Protein 4EOG (pdb70)

B-factor: mean 44.05, std 14.44, range [14.72, 112.08]

Secondary structure (DSSP, 8-state):
-EEEEEES-GGGPPPEEEEETTEEEEESSSHHHHHHHH--SEEEEEEE------BTTTTBSSS-----SSHHHHHHHHHHHHHHHIIIIIIGGGGGT-HHHHHHHH---SSSEEEEEE---EE-SS-EEE---HHHHHHHHHHHHHS---TTEEEEEEEEE-----HHHHHHHHHHHHHHTTTS-EEEEEEEEPPPP-S--HHHHHS-EEEEEE---EE----------TT-HHHHHHHHHHHHT-HHHHHHSPPPHHHHHHHHHHHHHHHHTTEEEEE-TTS-EEEEE-S---HHHHHHHHHHHHHHHHTTT--S-S-SSEETTT---GGGGGGSHHHHHHHHHHHHHHHHHHHEEEEEETTEEEEEE-HHHHHH-TT---HHHHHHHHT--EEHHHHHHSS-----HHHHHHHTTT--TTTEEEEEETTTTEEEEEESSHHHHHHHHHHHHH------

Radius of gyration: 28.35 Å; Cα contacts (8 Å, |Δi|>4): 837; chains: 1; bounding box: 48×96×51 Å

Solvent-accessible surface area: 22738 Å² total

CATH classification: 3.40.50.10640

Foldseek 3Di:
DEEEEEAEDLVVFDWAWAAEPRDIFIFSDCVLVCCVVPVHQAYEYEYELCAQDADPVVGPDVDHRDADFAVVVSFVRVQVRVVSCVLVGGLVVCCVPPVVSSVVSVVVVPNRYDYGYFHDAADDPFEGGADDCRRLLVLLLVCLPPPDQDAAAEYEYEHANPPDCVVSNVVSVLLQVLLSLLAHKYFYKYWYKDDQDPPDDPVVNRVDYIYTDIDGPTTRFRAQDLQAQPPDLLLLLCSLCSRLPQLQSVLQSVDDLVVLVVVLVVLVVVFSVQWGWHADPVGHIYTHGPDGHDSSNNSSSSSNSSCVNCVVPDDPGNDFWAFLVSSCSLSSCVSVVVRSVLVVVLSVLVVCQAAWDWDDDPPDTDIKGHLLVLLVPPPDPPVLSVCQVVFHKAFLVSSCVVIPHDPDLLVVCSSSSLRDSVFWIWTADPVVGGIIIGGPPSVVSSVSSSVNSVDDDDDD

Structure (mmCIF, N/CA/C/O backbone):
data_4EOG
#
_entry.id   4EOG
#
_cell.length_a   51.820
_cell.length_b   179.530
_cell.length_c   110.590
_cell.angle_alpha   90.00
_cell.angle_beta   90.00
_cell.angle_gamma   90.00
#
_symmetry.space_group_name_H-M   'C 2 2 21'
#
loop_
_entity.id
_entity.type
_entity.pdbx_description
1 polymer 'Putative uncharacterized protein'
2 non-polymer 'ZINC ION'
3 non-polymer 'SULFATE ION'
4 water water
#
loop_
_atom_site.group_PDB
_atom_site.id
_atom_site.type_symbol
_atom_site.label_atom_id
_atom_site.label_alt_id
_atom_site.label_comp_id
_atom_site.label_asym_id
_atom_site.label_entity_id
_atom_site.label_seq_id
_atom_site.pdbx_PDB_ins_code
_atom_site.Cartn_x
_atom_site.Cartn_y
_atom_site.Cartn_z
_atom_site.occupancy
_atom_site.B_iso_or_equiv
_atom_site.auth_seq_id
_atom_site.auth_comp_id
_atom_site.auth_asym_id
_atom_site.auth_atom_id
_atom_site.pdbx_PDB_model_num
ATOM 9 N N . ARG A 1 4 ? -6.446 33.942 -5.902 1.00 46.11 4 ARG A N 1
ATOM 10 C CA . ARG A 1 4 ? -6.615 34.846 -7.030 1.00 44.28 4 ARG A CA 1
ATOM 11 C C . ARG A 1 4 ? -5.499 35.895 -7.084 1.00 43.39 4 ARG A C 1
ATOM 12 O O . ARG A 1 4 ? -5.336 36.685 -6.156 1.00 43.60 4 ARG A O 1
ATOM 20 N N . VAL A 1 5 ? -4.738 35.909 -8.173 1.00 41.10 5 VAL A N 1
ATOM 21 C CA . VAL A 1 5 ? -3.655 36.870 -8.323 1.00 37.71 5 VAL A CA 1
ATOM 22 C C . VAL A 1 5 ? -3.824 37.676 -9.602 1.00 37.59 5 VAL A C 1
ATOM 23 O O . VAL A 1 5 ? -4.394 37.200 -10.588 1.00 37.91 5 VAL A O 1
ATOM 27 N N . LEU A 1 6 ? -3.330 38.907 -9.569 1.00 36.23 6 LEU A N 1
ATOM 28 C CA . LEU A 1 6 ? -3.417 39.809 -10.703 1.00 33.05 6 LEU A CA 1
ATOM 29 C C . LEU A 1 6 ? -2.043 40.291 -11.149 1.00 32.03 6 LEU A C 1
ATOM 30 O O . LEU A 1 6 ? -1.204 40.669 -10.334 1.00 30.97 6 LEU A O 1
ATOM 35 N N . VAL A 1 7 ? -1.821 40.255 -12.454 1.00 31.22 7 VAL A N 1
ATOM 36 C CA . VAL A 1 7 ? -0.581 40.723 -13.043 1.00 29.68 7 VAL A CA 1
ATOM 37 C C . VAL A 1 7 ? -1.054 41.828 -13.971 1.00 30.33 7 VAL A C 1
ATOM 38 O O . VAL A 1 7 ? -2.026 41.642 -14.708 1.00 31.77 7 VAL A O 1
ATOM 42 N N . THR A 1 8 ? -0.393 42.979 -13.923 1.00 29.88 8 THR A N 1
ATOM 43 C CA . THR A 1 8 ? -0.789 44.109 -14.752 1.00 27.83 8 THR A CA 1
ATOM 44 C C . THR A 1 8 ? 0.401 44.919 -15.285 1.00 27.92 8 THR A C 1
ATOM 45 O O . THR A 1 8 ? 1.258 45.356 -14.515 1.00 29.81 8 THR A O 1
ATOM 49 N N . THR A 1 9 ? 0.450 45.100 -16.607 1.00 27.53 9 THR A N 1
ATOM 50 C CA . THR A 1 9 ? 1.525 45.844 -17.261 1.00 26.89 9 THR A CA 1
ATOM 51 C C . THR A 1 9 ? 1.173 47.317 -17.314 1.00 27.17 9 THR A C 1
ATOM 52 O O . THR A 1 9 ? 0.053 47.686 -17.670 1.00 26.25 9 THR A O 1
ATOM 56 N N . TRP A 1 10 ? 2.148 48.158 -16.984 1.00 29.52 10 TRP A N 1
ATOM 57 C CA . TRP A 1 10 ? 1.958 49.603 -16.970 1.00 29.72 10 TRP A CA 1
ATOM 58 C C . TRP A 1 10 ? 2.970 50.297 -17.852 1.00 30.27 10 TRP A C 1
ATOM 59 O O . TRP A 1 10 ? 4.118 49.866 -17.944 1.00 30.49 10 TRP A O 1
ATOM 70 N N . GLY A 1 11 ? 2.535 51.377 -18.491 1.00 30.59 11 GLY A N 1
ATOM 71 C CA . GLY A 1 11 ? 3.415 52.158 -19.338 1.00 31.32 11 GLY A CA 1
ATOM 72 C C . GLY A 1 11 ? 3.853 53.378 -18.538 1.00 32.26 11 GLY A C 1
ATOM 73 O O . GLY A 1 11 ? 4.686 53.263 -17.644 1.00 31.73 11 GLY A O 1
ATOM 74 N N . ASN A 1 12 ? 3.282 54.540 -18.853 1.00 33.42 12 ASN A N 1
ATOM 75 C CA . ASN A 1 12 ? 3.579 55.786 -18.154 1.00 34.01 12 ASN A CA 1
ATOM 76 C C . ASN A 1 12 ? 2.293 56.286 -17.483 1.00 34.63 12 ASN A C 1
ATOM 77 O O . ASN A 1 12 ? 1.437 56.898 -18.132 1.00 34.39 12 ASN A O 1
ATOM 82 N N . PRO A 1 13 ? 2.143 56.036 -16.172 1.00 35.01 13 PRO A N 1
ATOM 83 C CA . PRO A 1 13 ? 0.978 56.428 -15.361 1.00 34.65 13 PRO A CA 1
ATOM 84 C C . PRO A 1 13 ? 0.719 57.925 -15.273 1.00 35.72 13 PRO A C 1
ATOM 85 O O . PRO A 1 13 ? -0.406 58.362 -15.016 1.00 37.63 13 PRO A O 1
ATOM 89 N N . PHE A 1 14 ? 1.768 58.709 -15.477 1.00 35.36 14 PHE A N 1
ATOM 90 C CA . PHE A 1 14 ? 1.658 60.150 -15.382 1.00 35.43 14 PHE A CA 1
ATOM 91 C C . PHE A 1 14 ? 1.144 60.812 -16.637 1.00 35.85 14 PHE A C 1
ATOM 92 O O . PHE A 1 14 ? 1.232 62.022 -16.784 1.00 36.36 14 PHE A O 1
ATOM 100 N N . GLN A 1 15 ? 0.597 60.003 -17.534 1.00 36.67 15 GLN A N 1
ATOM 101 C CA . GLN A 1 15 ? 0.038 60.500 -18.780 1.00 38.18 15 GLN A CA 1
ATOM 102 C C . GLN A 1 15 ? -1.451 60.185 -18.833 1.00 38.85 15 GLN A C 1
ATOM 103 O O . GLN A 1 15 ? -2.152 60.655 -19.727 1.00 41.14 15 GLN A O 1
ATOM 109 N N . TRP A 1 16 ? -1.931 59.394 -17.871 1.00 38.89 16 TRP A N 1
ATOM 110 C CA . TRP A 1 16 ? -3.343 59.001 -17.823 1.00 39.80 16 TRP A CA 1
ATOM 111 C C . TRP A 1 16 ? -4.199 59.977 -17.013 1.00 40.12 16 TRP A C 1
ATOM 112 O O . TRP A 1 16 ? -3.804 60.414 -15.928 1.00 40.43 16 TRP A O 1
ATOM 123 N N . GLU A 1 17 ? -5.374 60.309 -17.547 1.00 40.76 17 GLU A N 1
ATOM 124 C CA . GLU A 1 17 ? -6.309 61.223 -16.885 1.00 40.81 17 GLU A CA 1
ATOM 125 C C . GLU A 1 17 ? -7.449 60.422 -16.264 1.00 40.25 17 GLU A C 1
ATOM 126 O O . GLU A 1 17 ? -7.743 59.306 -16.700 1.00 41.37 17 GLU A O 1
ATOM 132 N N . PRO A 1 18 ? -8.110 60.979 -15.240 1.00 38.62 18 PRO A N 1
ATOM 133 C CA . PRO A 1 18 ? -9.221 60.272 -14.590 1.00 37.02 18 PRO A CA 1
ATOM 134 C C . PRO A 1 18 ? -10.356 59.927 -15.554 1.00 35.51 18 PRO A C 1
ATOM 135 O O . PRO A 1 18 ? -10.732 60.734 -16.406 1.00 36.45 18 PRO A O 1
ATOM 139 N N . ILE A 1 19 ? -10.898 58.722 -15.412 1.00 33.63 19 ILE A N 1
ATOM 140 C CA . ILE A 1 19 ? -11.983 58.254 -16.265 1.00 32.39 19 ILE A CA 1
ATOM 141 C C . ILE A 1 19 ? -12.720 57.174 -15.475 1.00 32.03 19 ILE A C 1
ATOM 142 O O . ILE A 1 19 ? -12.137 56.581 -14.578 1.00 31.59 19 ILE A O 1
ATOM 147 N N . THR A 1 20 ? -13.990 56.921 -15.796 1.00 32.77 20 THR A N 1
ATOM 148 C CA . THR A 1 20 ? -14.778 55.903 -15.085 1.00 33.57 20 THR A CA 1
ATOM 149 C C . THR A 1 20 ? -14.670 54.522 -15.735 1.00 32.72 20 THR A C 1
ATOM 150 O O . THR A 1 20 ? -14.866 54.384 -16.942 1.00 32.61 20 THR A O 1
ATOM 154 N N . TYR A 1 21 ? -14.372 53.505 -14.931 1.00 32.22 21 TYR A N 1
ATOM 155 C CA . TYR A 1 21 ? -14.235 52.139 -15.439 1.00 32.75 21 TYR A CA 1
ATOM 156 C C . TYR A 1 21 ? -15.366 51.273 -14.933 1.00 33.33 21 TYR A C 1
ATOM 157 O O . TYR A 1 21 ? -15.698 51.310 -13.753 1.00 35.25 21 TYR A O 1
ATOM 166 N N . GLU A 1 22 ? -15.942 50.489 -15.835 1.00 34.33 22 GLU A N 1
ATOM 167 C CA . GLU A 1 22 ? -17.032 49.587 -15.501 1.00 35.23 22 GLU A CA 1
ATOM 168 C C . GLU A 1 22 ? -16.480 48.179 -15.644 1.00 35.83 22 GLU A C 1
ATOM 169 O O . GLU A 1 22 ? -15.602 47.945 -16.465 1.00 35.53 22 GLU A O 1
ATOM 175 N N . TYR A 1 23 ? -16.989 47.250 -14.842 1.00 37.55 23 TYR A N 1
ATOM 176 C CA . TYR A 1 23 ? -16.541 45.861 -14.887 1.00 37.85 23 TYR A CA 1
ATOM 177 C C . TYR A 1 23 ? -17.423 45.014 -13.969 1.00 39.07 23 TYR A C 1
ATOM 178 O O . TYR A 1 23 ? -17.552 45.298 -12.776 1.00 37.43 23 TYR A O 1
ATOM 187 N N . ARG A 1 24 ? -18.035 43.984 -14.553 1.00 41.24 24 ARG A N 1
ATOM 188 C CA . ARG A 1 24 ? -18.935 43.088 -13.845 1.00 44.07 24 ARG A CA 1
ATOM 189 C C . ARG A 1 24 ? -19.943 43.875 -12.996 1.00 45.37 24 ARG A C 1
ATOM 190 O O . ARG A 1 24 ? -20.088 43.637 -11.796 1.00 45.62 24 ARG A O 1
ATOM 198 N N . GLY A 1 25 ? -20.626 44.828 -13.623 1.00 46.94 25 GLY A N 1
ATOM 199 C CA . GLY A 1 25 ? -21.616 45.626 -12.916 1.00 48.03 25 GLY A CA 1
ATOM 200 C C . GLY A 1 25 ? -21.097 46.744 -12.023 1.00 48.65 25 GLY A C 1
ATOM 201 O O . GLY A 1 25 ? -21.845 47.653 -11.659 1.00 49.55 25 GLY A O 1
ATOM 202 N N . ILE A 1 26 ? -19.819 46.678 -11.669 1.00 48.08 26 ILE A N 1
ATOM 203 C CA . ILE A 1 26 ? -19.187 47.679 -10.813 1.00 47.26 26 ILE A CA 1
ATOM 204 C C . ILE A 1 26 ? -18.536 48.821 -11.621 1.00 46.75 26 ILE A C 1
ATOM 205 O O . ILE A 1 26 ? -17.968 48.593 -12.695 1.00 45.51 26 ILE A O 1
ATOM 210 N N . LYS A 1 27 ? -18.627 50.045 -11.095 1.00 46.16 27 LYS A N 1
ATOM 211 C CA . LYS A 1 27 ? -18.050 51.222 -11.746 1.00 44.36 27 LYS A CA 1
ATOM 212 C C . LYS A 1 27 ? -17.224 52.080 -10.792 1.00 43.05 27 LYS A C 1
ATOM 213 O O . LYS A 1 27 ? -17.759 52.674 -9.860 1.00 43.53 27 LYS A O 1
ATOM 219 N N . VAL A 1 28 ? -15.920 52.147 -11.044 1.00 41.62 28 VAL A N 1
ATOM 220 C CA . VAL A 1 28 ? -14.994 52.923 -10.222 1.00 40.18 28 VAL A CA 1
ATOM 221 C C . VAL A 1 28 ? -14.181 53.867 -11.103 1.00 39.80 28 VAL A C 1
ATOM 222 O O . VAL A 1 28 ? -13.638 53.449 -12.125 1.00 39.26 28 VAL A O 1
ATOM 226 N N . LYS A 1 29 ? -14.103 55.136 -10.703 1.00 39.76 29 LYS A N 1
ATOM 227 C CA . LYS A 1 29 ? -13.358 56.144 -11.453 1.00 37.84 29 LYS A CA 1
ATOM 228 C C . LYS A 1 29 ? -11.935 56.298 -10.928 1.00 37.97 29 LYS A C 1
ATOM 229 O O . LYS A 1 29 ? -11.702 56.325 -9.711 1.00 38.64 29 LYS A O 1
ATOM 235 N N . SER A 1 30 ? -10.985 56.411 -11.852 1.00 35.98 30 SER A N 1
ATOM 236 C CA . SER A 1 30 ? -9.578 56.552 -11.503 1.00 35.07 30 SER A CA 1
ATOM 237 C C . SER A 1 30 ? -8.791 56.804 -12.779 1.00 34.87 30 SER A C 1
ATOM 238 O O . SER A 1 30 ? -9.363 56.886 -13.864 1.00 35.26 30 SER A O 1
ATOM 241 N N . ARG A 1 31 ? -7.478 56.937 -12.641 1.00 33.47 31 ARG A N 1
ATOM 242 C CA . ARG A 1 31 ? -6.597 57.155 -13.783 1.00 31.89 31 ARG A CA 1
ATOM 243 C C . ARG A 1 31 ? -6.085 55.776 -14.192 1.00 31.46 31 ARG A C 1
ATOM 244 O O . ARG A 1 31 ? -5.687 55.550 -15.337 1.00 29.63 31 ARG A O 1
ATOM 252 N N . ASN A 1 32 ? -6.109 54.874 -13.216 1.00 31.20 32 ASN A N 1
ATOM 253 C CA . ASN A 1 32 ? -5.611 53.509 -13.332 1.00 32.84 32 ASN A CA 1
ATOM 254 C C . ASN A 1 32 ? -6.752 52.488 -13.291 1.00 33.07 32 ASN A C 1
ATOM 255 O O . ASN A 1 32 ? -7.832 52.788 -12.791 1.00 34.87 32 ASN A O 1
ATOM 260 N N . THR A 1 33 ? -6.518 51.286 -13.811 1.00 30.84 33 THR A N 1
ATOM 261 C CA . THR A 1 33 ? -7.544 50.249 -13.771 1.00 29.64 33 THR A CA 1
ATOM 262 C C . THR A 1 33 ? -7.459 49.499 -12.434 1.00 29.47 33 THR A C 1
ATOM 263 O O . THR A 1 33 ? -8.414 48.874 -11.988 1.00 27.86 33 THR A O 1
ATOM 267 N N . LEU A 1 34 ? -6.298 49.563 -11.800 1.00 29.86 34 LEU A N 1
ATOM 268 C CA . LEU A 1 34 ? -6.080 48.872 -10.533 1.00 31.25 34 LEU A CA 1
ATOM 269 C C . LEU A 1 34 ? -7.253 48.970 -9.551 1.00 30.70 34 LEU A C 1
ATOM 270 O O . LEU A 1 34 ? -7.691 47.969 -9.016 1.00 32.23 34 LEU A O 1
ATOM 275 N N . PRO A 1 35 ? -7.796 50.168 -9.318 1.00 31.50 35 PRO A N 1
ATOM 276 C CA . PRO A 1 35 ? -8.914 50.196 -8.366 1.00 32.34 35 PRO A CA 1
ATOM 277 C C . PRO A 1 35 ? -10.081 49.290 -8.754 1.00 31.31 35 PRO A C 1
ATOM 278 O O . PRO A 1 35 ? -10.496 48.448 -7.968 1.00 33.02 35 PRO A O 1
ATOM 282 N N . ILE A 1 36 ? -10.604 49.453 -9.966 1.00 30.82 36 ILE A N 1
ATOM 283 C CA . ILE A 1 36 ? -11.729 48.639 -10.411 1.00 28.96 36 ILE A CA 1
ATOM 284 C C . ILE A 1 36 ? -11.410 47.145 -10.341 1.00 30.26 36 ILE A C 1
ATOM 285 O O . ILE A 1 36 ? -12.274 46.337 -9.978 1.00 29.92 36 ILE A O 1
ATOM 290 N N . LEU A 1 37 ? -10.171 46.780 -10.670 1.00 29.61 37 LEU A N 1
ATOM 291 C CA . LEU A 1 37 ? -9.754 45.383 -10.642 1.00 28.86 37 LEU A CA 1
ATOM 292 C C . LEU A 1 37 ? -9.627 44.832 -9.219 1.00 30.83 37 LEU A C 1
ATOM 293 O O . LEU A 1 37 ? -9.942 43.663 -8.967 1.00 30.37 37 LEU A O 1
ATOM 298 N N . VAL A 1 38 ? -9.149 45.663 -8.294 1.00 31.39 38 VAL A N 1
ATOM 299 C CA . VAL A 1 38 ? -9.010 45.241 -6.903 1.00 31.20 38 VAL A CA 1
ATOM 300 C C . VAL A 1 38 ? -10.398 45.151 -6.277 1.00 31.72 38 VAL A C 1
ATOM 301 O O . VAL A 1 38 ? -10.689 44.227 -5.522 1.00 32.39 38 VAL A O 1
ATOM 305 N N . LYS A 1 39 ? -11.260 46.103 -6.606 1.00 31.06 39 LYS A N 1
ATOM 306 C CA . LYS A 1 39 ? -12.596 46.099 -6.049 1.00 32.82 39 LYS A CA 1
ATOM 307 C C . LYS A 1 39 ? -13.476 44.970 -6.552 1.00 32.11 39 LYS A C 1
ATOM 308 O O . LYS A 1 39 ? -14.264 44.409 -5.793 1.00 33.50 39 LYS A O 1
ATOM 314 N N . THR A 1 40 ? -13.357 44.637 -7.832 1.00 31.97 40 THR A N 1
ATOM 315 C CA . THR A 1 40 ? -14.180 43.579 -8.415 1.00 30.61 40 THR A CA 1
ATOM 316 C C . THR A 1 40 ? -13.653 42.192 -8.130 1.00 30.07 40 THR A C 1
ATOM 317 O O . THR A 1 40 ? -14.418 41.287 -7.824 1.00 29.80 40 THR A O 1
ATOM 321 N N . LEU A 1 41 ? -12.337 42.045 -8.233 1.00 31.00 41 LEU A N 1
ATOM 322 C CA . LEU A 1 41 ? -11.656 40.766 -8.062 1.00 32.44 41 LEU A CA 1
ATOM 323 C C . LEU A 1 41 ? -11.137 40.415 -6.676 1.00 33.19 41 LEU A C 1
ATOM 324 O O . LEU A 1 41 ? -11.036 39.239 -6.330 1.00 31.63 41 LEU A O 1
ATOM 329 N N . GLU A 1 42 ? -10.790 41.421 -5.886 1.00 34.80 42 GLU A N 1
ATOM 330 C CA . GLU A 1 42 ? -10.246 41.172 -4.557 1.00 37.65 42 GLU A CA 1
ATOM 331 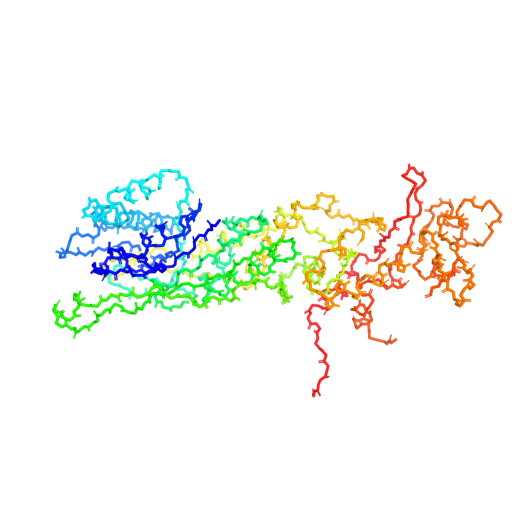C C . GLU A 1 42 ? -9.074 40.172 -4.577 1.00 38.24 42 GLU A C 1
ATOM 332 O O . GLU A 1 42 ? -9.087 39.173 -3.856 1.00 38.04 42 GLU A O 1
ATOM 338 N N . PRO A 1 43 ? -8.032 40.449 -5.387 1.00 40.06 43 PRO A N 1
ATOM 339 C CA . PRO A 1 43 ? -6.851 39.585 -5.506 1.00 41.69 43 PRO A CA 1
ATOM 340 C C . PRO A 1 43 ? -6.098 39.467 -4.180 1.00 42.26 43 PRO A C 1
ATOM 341 O O . PRO A 1 43 ? -6.104 40.385 -3.370 1.00 41.44 43 PRO A O 1
ATOM 345 N N . GLU A 1 44 ? -5.440 38.336 -3.979 1.00 43.79 44 GLU A N 1
ATOM 346 C CA . GLU A 1 44 ? -4.664 38.115 -2.776 1.00 46.10 44 GLU A CA 1
ATOM 347 C C . GLU A 1 44 ? -3.253 38.634 -3.006 1.00 46.14 44 GLU A C 1
ATOM 348 O O . GLU A 1 44 ? -2.481 38.809 -2.065 1.00 46.46 44 GLU A O 1
ATOM 354 N N . ARG A 1 45 ? -2.926 38.881 -4.270 1.00 45.86 45 ARG A N 1
ATOM 355 C CA . ARG A 1 45 ? -1.611 39.393 -4.659 1.00 45.37 45 ARG A CA 1
ATOM 356 C C . ARG A 1 45 ? -1.713 40.207 -5.950 1.00 44.04 45 ARG A C 1
ATOM 357 O O . ARG A 1 45 ? -2.669 40.070 -6.717 1.00 43.88 45 ARG A O 1
ATOM 365 N N . ILE A 1 46 ? -0.718 41.053 -6.186 1.00 41.82 46 ILE A N 1
ATOM 366 C CA . ILE A 1 46 ? -0.683 41.880 -7.384 1.00 38.82 46 ILE A CA 1
ATOM 367 C C . ILE A 1 46 ? 0.754 42.186 -7.793 1.00 37.67 46 ILE A C 1
ATOM 368 O O . ILE A 1 46 ? 1.529 42.729 -7.001 1.00 36.60 46 ILE A O 1
ATOM 373 N N . LEU A 1 47 ? 1.109 41.806 -9.022 1.00 35.42 47 LEU A N 1
ATOM 374 C CA . LEU A 1 47 ? 2.440 42.075 -9.554 1.00 32.94 47 LEU A CA 1
ATOM 375 C C . LEU A 1 47 ? 2.241 43.175 -10.581 1.00 32.07 47 LEU A C 1
ATOM 376 O O . LEU A 1 47 ? 1.373 43.064 -11.440 1.00 31.25 47 LEU A O 1
ATOM 381 N N . ILE A 1 48 ? 3.025 44.241 -10.477 1.00 31.55 48 ILE A N 1
ATOM 382 C CA . ILE A 1 48 ? 2.936 45.352 -11.412 1.00 30.95 48 ILE A CA 1
ATOM 383 C C . ILE A 1 48 ? 4.227 45.355 -12.229 1.00 32.29 48 ILE A C 1
ATOM 384 O O . ILE A 1 48 ? 5.320 45.474 -11.672 1.00 31.81 48 ILE A O 1
ATOM 389 N N . LEU A 1 49 ? 4.099 45.217 -13.546 1.00 32.89 49 LEU A N 1
ATOM 390 C CA . LEU A 1 49 ? 5.260 45.196 -14.429 1.00 31.79 49 LEU A CA 1
ATOM 391 C C . LEU A 1 49 ? 5.410 46.516 -15.155 1.00 30.21 49 LEU A C 1
ATOM 392 O O . LEU A 1 49 ? 4.505 46.947 -15.855 1.00 31.76 49 LEU A O 1
ATOM 397 N N . VAL A 1 50 ? 6.569 47.137 -14.996 1.00 28.28 50 VAL A N 1
ATOM 398 C CA . VAL A 1 50 ? 6.867 48.420 -15.613 1.00 27.73 50 VAL A CA 1
ATOM 399 C C . VAL A 1 50 ? 8.215 48.277 -16.319 1.00 28.35 50 VAL A C 1
ATOM 400 O O . VAL A 1 50 ? 8.876 47.244 -16.167 1.00 27.93 50 VAL A O 1
ATOM 404 N N . ALA A 1 51 ? 8.625 49.289 -17.084 1.00 26.64 51 ALA A N 1
ATOM 405 C CA . ALA A 1 51 ? 9.910 49.231 -17.789 1.00 28.08 51 ALA A CA 1
ATOM 406 C C . ALA A 1 51 ? 10.840 50.319 -17.276 1.00 28.10 51 ALA A C 1
ATOM 407 O O . ALA A 1 51 ? 10.383 51.361 -16.817 1.00 27.98 51 ALA A O 1
ATOM 409 N N . ASP A 1 52 ? 12.143 50.082 -17.354 1.00 29.46 52 ASP A N 1
ATOM 410 C CA . ASP A 1 52 ? 13.105 51.076 -16.896 1.00 28.28 52 ASP A CA 1
ATOM 411 C C . ASP A 1 52 ? 12.995 52.374 -17.683 1.00 29.54 52 ASP A C 1
ATOM 412 O O . ASP A 1 52 ? 13.654 53.354 -17.341 1.00 33.01 52 ASP A O 1
ATOM 417 N N . THR A 1 53 ? 12.167 52.387 -18.732 1.00 29.18 53 THR A N 1
ATOM 418 C CA . THR A 1 53 ? 11.964 53.597 -19.529 1.00 29.32 53 THR A CA 1
ATOM 419 C C . THR A 1 53 ? 11.142 54.621 -18.735 1.00 30.14 53 THR A C 1
ATOM 420 O O . THR A 1 53 ? 10.836 55.716 -19.206 1.00 27.05 53 THR A O 1
ATOM 432 N N . ALA A 1 55 ? 12.184 55.384 -15.625 1.00 34.25 55 ALA A N 1
ATOM 433 C CA . ALA A 1 55 ? 13.205 56.014 -14.811 1.00 33.74 55 ALA A CA 1
ATOM 434 C C . ALA A 1 55 ? 13.364 57.507 -15.120 1.00 34.21 55 ALA A C 1
ATOM 435 O O . ALA A 1 55 ? 13.336 57.924 -16.282 1.00 35.32 55 ALA A O 1
ATOM 437 N N . ASN A 1 56 ? 13.527 58.301 -14.068 1.00 33.90 56 ASN A N 1
ATOM 438 C CA . ASN A 1 56 ? 13.742 59.733 -14.199 1.00 33.53 56 ASN A CA 1
ATOM 439 C C . ASN A 1 56 ? 12.574 60.553 -14.751 1.00 35.08 56 ASN A C 1
ATOM 440 O O . ASN A 1 56 ? 12.731 61.744 -15.000 1.00 35.04 56 ASN A O 1
ATOM 445 N N . TYR A 1 57 ? 11.402 59.945 -14.926 1.00 36.92 57 TYR A N 1
ATOM 446 C CA . TYR A 1 57 ? 10.261 60.687 -15.472 1.00 37.29 57 TYR A CA 1
ATOM 447 C C . TYR A 1 57 ? 9.814 61.854 -14.606 1.00 38.76 57 TYR A C 1
ATOM 448 O O . TYR A 1 57 ? 9.739 61.732 -13.381 1.00 38.96 57 TYR A O 1
ATOM 457 N N . TYR A 1 58 ? 9.498 62.976 -15.257 1.00 41.02 58 TYR A N 1
ATOM 458 C CA . TYR A 1 58 ? 9.050 64.179 -14.563 1.00 43.65 58 TYR A CA 1
ATOM 459 C C . TYR A 1 58 ? 8.324 65.186 -15.460 1.00 45.65 58 TYR A C 1
ATOM 460 O O . TYR A 1 58 ? 8.865 65.659 -16.460 1.00 46.17 58 TYR A O 1
ATOM 469 N N . ASP A 1 59 ? 7.098 65.517 -15.068 1.00 48.38 59 ASP A N 1
ATOM 470 C CA . ASP A 1 59 ? 6.254 66.465 -15.788 1.00 51.25 59 ASP A CA 1
ATOM 471 C C . ASP A 1 59 ? 6.386 67.826 -15.111 1.00 52.49 59 ASP A C 1
ATOM 472 O O . ASP A 1 59 ? 5.943 68.012 -13.979 1.00 52.33 59 ASP A O 1
ATOM 477 N N . SER A 1 60 ? 6.996 68.773 -15.811 1.00 54.65 60 SER A N 1
ATOM 478 C CA . SER A 1 60 ? 7.222 70.115 -15.280 1.00 56.78 60 SER A CA 1
ATOM 479 C C . SER A 1 60 ? 5.953 70.948 -15.066 1.00 57.60 60 SER A C 1
ATOM 480 O O . SER A 1 60 ? 5.890 71.757 -14.139 1.00 58.49 60 SER A O 1
ATOM 483 N N . GLY A 1 61 ? 4.954 70.759 -15.924 1.00 57.62 61 GLY A N 1
ATOM 484 C CA . GLY A 1 61 ? 3.714 71.511 -15.803 1.00 56.48 61 GLY A CA 1
ATOM 485 C C . GLY A 1 61 ? 2.778 71.033 -14.703 1.00 55.68 61 GLY A C 1
ATOM 486 O O . GLY A 1 61 ? 2.034 71.829 -14.122 1.00 55.99 61 GLY A O 1
ATOM 487 N N . LYS A 1 62 ? 2.809 69.734 -14.418 1.00 53.48 62 LYS A N 1
ATOM 488 C CA . LYS A 1 62 ? 1.959 69.149 -13.391 1.00 51.42 62 LYS A CA 1
ATOM 489 C C . LYS A 1 62 ? 2.769 68.891 -12.133 1.00 50.45 62 LYS A C 1
ATOM 490 O O . LYS A 1 62 ? 2.233 68.452 -11.115 1.00 48.78 62 LYS A O 1
ATOM 496 N N . ASN A 1 63 ? 4.063 69.190 -12.213 1.00 50.13 63 ASN A N 1
ATOM 497 C CA . ASN A 1 63 ? 4.995 68.973 -11.109 1.00 50.44 63 ASN A CA 1
ATOM 498 C C . ASN A 1 63 ? 4.750 67.615 -10.470 1.00 50.19 63 ASN A C 1
ATOM 499 O O . ASN A 1 63 ? 4.449 67.503 -9.277 1.00 49.80 63 ASN A O 1
ATOM 504 N N . LYS A 1 64 ? 4.870 66.579 -11.292 1.00 50.10 64 LYS A N 1
ATOM 505 C CA . LYS A 1 64 ? 4.692 65.209 -10.841 1.00 49.46 64 LYS A CA 1
ATOM 506 C C . LYS A 1 64 ? 5.470 64.258 -11.745 1.00 48.96 64 LYS A C 1
ATOM 507 O O . LYS A 1 64 ? 5.584 64.484 -12.946 1.00 48.64 64 LYS A O 1
ATOM 513 N N . PRO A 1 65 ? 6.062 63.209 -11.159 1.00 48.93 65 PRO A N 1
ATOM 514 C CA . PRO A 1 65 ? 5.966 62.975 -9.717 1.00 48.94 65 PRO A CA 1
ATOM 515 C C . PRO A 1 65 ? 6.847 63.971 -8.962 1.00 49.20 65 PRO A C 1
ATOM 516 O O . PRO A 1 65 ? 7.698 64.636 -9.563 1.00 46.97 65 PRO A O 1
ATOM 520 N N . GLU A 1 66 ? 6.630 64.076 -7.652 1.00 50.03 66 GLU A N 1
ATOM 521 C CA . GLU A 1 66 ? 7.404 64.989 -6.815 1.00 49.45 66 GLU A CA 1
ATOM 522 C C . GLU A 1 66 ? 8.683 64.307 -6.345 1.00 48.11 66 GLU A C 1
ATOM 523 O O . GLU A 1 66 ? 8.855 64.005 -5.169 1.00 47.60 66 GLU A O 1
ATOM 529 N N . ILE A 1 67 ? 9.564 64.055 -7.305 1.00 46.67 67 ILE A N 1
ATOM 530 C CA . ILE A 1 67 ? 10.851 63.429 -7.076 1.00 45.22 67 ILE A CA 1
ATOM 531 C C . ILE A 1 67 ? 11.756 64.134 -8.080 1.00 45.43 67 ILE A C 1
ATOM 532 O O . ILE A 1 67 ? 11.348 64.373 -9.209 1.00 44.66 67 ILE A O 1
ATOM 537 N N . GLU A 1 68 ? 12.966 64.496 -7.666 1.00 46.24 68 GLU A N 1
ATOM 538 C CA . GLU A 1 68 ? 13.899 65.185 -8.553 1.00 46.07 68 GLU A CA 1
ATOM 539 C C . GLU A 1 68 ? 14.448 64.294 -9.651 1.00 44.94 68 GLU A C 1
ATOM 540 O O . GLU A 1 68 ? 14.468 63.069 -9.521 1.00 44.42 68 GLU A O 1
ATOM 546 N N . GLU A 1 69 ? 14.892 64.924 -10.734 1.00 43.95 69 GLU A N 1
ATOM 547 C CA . GLU A 1 69 ? 15.515 64.201 -11.827 1.00 42.59 69 GLU A CA 1
ATOM 548 C C . GLU A 1 69 ? 16.892 63.956 -11.220 1.00 42.70 69 GLU A C 1
ATOM 549 O O . GLU A 1 69 ? 17.370 64.776 -10.437 1.00 42.48 69 GLU A O 1
ATOM 555 N N . LYS A 1 70 ? 17.527 62.838 -11.546 1.00 42.55 70 LYS A N 1
ATOM 556 C CA . LYS A 1 70 ? 18.825 62.533 -10.956 1.00 43.26 70 LYS A CA 1
ATOM 557 C C . LYS A 1 70 ? 19.874 62.188 -11.997 1.00 42.11 70 LYS A C 1
ATOM 558 O O . LYS A 1 70 ? 19.634 62.280 -13.200 1.00 40.67 70 LYS A O 1
ATOM 564 N N . SER A 1 71 ? 21.046 61.800 -11.507 1.00 42.05 71 SER A N 1
ATOM 565 C CA . SER A 1 71 ? 22.141 61.367 -12.358 1.00 43.41 71 SER A CA 1
ATOM 566 C C . SER A 1 71 ? 22.402 59.942 -11.871 1.00 43.42 71 SER A C 1
ATOM 567 O O . SER A 1 71 ? 22.568 59.710 -10.673 1.00 43.87 71 SER A O 1
ATOM 570 N N . PHE A 1 72 ? 22.412 58.989 -12.793 1.00 43.18 72 PHE A N 1
ATOM 571 C CA . PHE A 1 72 ? 22.625 57.601 -12.427 1.00 43.50 72 PHE A CA 1
ATOM 572 C C . PHE A 1 72 ? 24.021 57.093 -12.814 1.00 45.26 72 PHE A C 1
ATOM 573 O O . PHE A 1 72 ? 24.631 57.601 -13.751 1.00 45.79 72 PHE A O 1
ATOM 581 N N . SER A 1 73 ? 24.525 56.094 -12.092 1.00 46.86 73 SER A N 1
ATOM 582 C CA . SER A 1 73 ? 25.841 55.531 -12.395 1.00 47.98 73 SER A CA 1
ATOM 583 C C . SER A 1 73 ? 25.783 54.013 -12.524 1.00 48.65 73 SER A C 1
ATOM 584 O O . SER A 1 73 ? 26.703 53.394 -13.061 1.00 49.32 73 SER A O 1
ATOM 587 N N . SER A 1 74 ? 24.706 53.415 -12.016 1.00 49.42 74 SER A N 1
ATOM 588 C CA . SER A 1 74 ? 24.520 51.962 -12.083 1.00 48.37 74 SER A CA 1
ATOM 589 C C . SER A 1 74 ? 23.068 51.647 -12.416 1.00 48.57 74 SER A C 1
ATOM 590 O O . SER A 1 74 ? 22.160 52.374 -12.016 1.00 49.29 74 SER A O 1
ATOM 593 N N . TYR A 1 75 ? 22.850 50.562 -13.149 1.00 48.61 75 TYR A N 1
ATOM 594 C CA . TYR A 1 75 ? 21.496 50.165 -13.505 1.00 47.69 75 TYR A CA 1
ATOM 595 C C . TYR A 1 75 ? 20.721 49.892 -12.221 1.00 47.22 75 TYR A C 1
ATOM 596 O O . TYR A 1 75 ? 19.492 49.922 -12.205 1.00 47.89 75 TYR A O 1
ATOM 605 N N . SER A 1 76 ? 21.451 49.627 -11.144 1.00 47.47 76 SER A N 1
ATOM 606 C CA . SER A 1 76 ? 20.842 49.353 -9.848 1.00 47.53 76 SER A CA 1
ATOM 607 C C . SER A 1 76 ? 20.012 50.534 -9.320 1.00 46.81 76 SER A C 1
ATOM 608 O O . SER A 1 76 ? 18.947 50.340 -8.728 1.00 47.12 76 SER A O 1
ATOM 611 N N . GLU A 1 77 ? 20.505 51.749 -9.537 1.00 44.74 77 GLU A N 1
ATOM 612 C CA . GLU A 1 77 ? 19.817 52.959 -9.099 1.00 44.26 77 GLU A CA 1
ATOM 613 C C . GLU A 1 77 ? 18.616 53.193 -10.017 1.00 42.26 77 GLU A C 1
ATOM 614 O O . GLU A 1 77 ? 17.510 53.485 -9.565 1.00 40.71 77 GLU A O 1
ATOM 620 N N . VAL A 1 78 ? 18.863 53.060 -11.316 1.00 40.47 78 VAL A N 1
ATOM 621 C CA . VAL A 1 78 ? 17.844 53.240 -12.345 1.00 37.88 78 VAL A CA 1
ATOM 622 C C . VAL A 1 78 ? 16.585 52.447 -12.017 1.00 37.55 78 VAL A C 1
ATOM 623 O O . VAL A 1 78 ? 15.466 52.951 -12.146 1.00 35.91 78 VAL A O 1
ATOM 627 N N . VAL A 1 79 ? 16.782 51.201 -11.599 1.00 37.67 79 VAL A N 1
ATOM 628 C CA . VAL A 1 79 ? 15.673 50.322 -11.262 1.00 38.08 79 VAL A CA 1
ATOM 629 C C . VAL A 1 79 ? 14.943 50.783 -10.020 1.00 38.69 79 VAL A C 1
ATOM 630 O O . VAL A 1 79 ? 13.715 50.854 -10.025 1.00 39.09 79 VAL A O 1
ATOM 634 N N . GLU A 1 80 ? 15.686 51.091 -8.956 1.00 40.14 80 GLU A N 1
ATOM 635 C CA . GLU A 1 80 ? 15.046 51.545 -7.728 1.00 41.93 80 GLU A CA 1
ATOM 636 C C . GLU A 1 80 ? 14.367 52.900 -7.930 1.00 40.44 80 GLU A C 1
ATOM 637 O O . GLU A 1 80 ? 13.319 53.156 -7.345 1.00 40.53 80 GLU A O 1
ATOM 643 N N . ASP A 1 81 ? 14.925 53.766 -8.768 1.00 38.79 81 ASP A N 1
ATOM 644 C CA . ASP A 1 81 ? 14.269 55.050 -8.984 1.00 38.78 81 ASP A CA 1
ATOM 645 C C . ASP A 1 81 ? 12.939 54.889 -9.708 1.00 38.88 81 ASP A C 1
ATOM 646 O O . ASP A 1 81 ? 11.981 55.582 -9.395 1.00 40.05 81 ASP A O 1
ATOM 651 N N . THR A 1 82 ? 12.881 53.994 -10.689 1.00 37.87 82 THR A N 1
ATOM 652 C CA . THR A 1 82 ? 11.645 53.797 -11.448 1.00 36.31 82 THR A CA 1
ATOM 653 C C . THR A 1 82 ? 10.535 53.374 -10.508 1.00 35.33 82 THR A C 1
ATOM 654 O O . THR A 1 82 ? 9.415 53.873 -10.572 1.00 33.12 82 THR A O 1
ATOM 658 N N . LYS A 1 83 ? 10.874 52.434 -9.638 1.00 36.83 83 LYS A N 1
ATOM 659 C CA . LYS A 1 83 ? 9.949 51.905 -8.653 1.00 38.54 83 LYS A CA 1
ATOM 660 C C . LYS A 1 83 ? 9.404 53.037 -7.790 1.00 38.49 83 LYS A C 1
ATOM 661 O O . LYS A 1 83 ? 8.203 53.138 -7.578 1.00 39.58 83 LYS A O 1
ATOM 667 N N . GLU A 1 84 ? 10.296 53.898 -7.316 1.00 39.42 84 GLU A N 1
ATOM 668 C CA . GLU A 1 84 ? 9.931 55.047 -6.488 1.00 40.76 84 GLU A CA 1
ATOM 669 C C . GLU A 1 84 ? 8.813 55.880 -7.132 1.00 39.62 84 GLU A C 1
ATOM 670 O O . GLU A 1 84 ? 7.806 56.177 -6.493 1.00 38.85 84 GLU A O 1
ATOM 676 N N . ARG A 1 85 ? 8.987 56.242 -8.401 1.00 38.06 85 ARG A N 1
ATOM 677 C CA . ARG A 1 85 ? 7.989 57.033 -9.119 1.00 36.61 85 ARG A CA 1
ATOM 678 C C . ARG A 1 85 ? 6.652 56.299 -9.320 1.00 35.28 85 ARG A C 1
ATOM 679 O O . ARG A 1 85 ? 5.577 56.887 -9.163 1.00 33.89 85 ARG A O 1
ATOM 687 N N . ILE A 1 86 ? 6.709 55.018 -9.674 1.00 35.23 86 ILE A N 1
ATOM 688 C CA . ILE A 1 86 ? 5.480 54.259 -9.868 1.00 34.60 86 ILE A CA 1
ATOM 689 C C . ILE A 1 86 ? 4.802 54.112 -8.513 1.00 35.97 86 ILE A C 1
ATOM 690 O O . ILE A 1 86 ? 3.575 54.179 -8.412 1.00 36.73 86 ILE A O 1
ATOM 695 N N . LEU A 1 87 ? 5.606 53.929 -7.469 1.00 36.34 87 LEU A N 1
ATOM 696 C CA . LEU A 1 87 ? 5.075 53.797 -6.121 1.00 37.25 87 LEU A CA 1
ATOM 697 C C . LEU A 1 87 ? 4.362 55.095 -5.776 1.00 37.60 87 LEU A C 1
ATOM 698 O O . LEU A 1 87 ? 3.299 55.087 -5.157 1.00 36.18 87 LEU A O 1
ATOM 703 N N . TRP A 1 88 ? 4.944 56.213 -6.208 1.00 38.81 88 TRP A N 1
ATOM 704 C CA . TRP A 1 88 ? 4.377 57.537 -5.960 1.00 39.24 88 TRP A CA 1
ATOM 705 C C . TRP A 1 88 ? 3.014 57.687 -6.615 1.00 40.31 88 TRP A C 1
ATOM 706 O O . TRP A 1 88 ? 2.060 58.102 -5.977 1.00 41.93 88 TRP A O 1
ATOM 717 N N . HIS A 1 89 ? 2.920 57.366 -7.897 1.00 40.82 89 HIS A N 1
ATOM 718 C CA . HIS A 1 89 ? 1.640 57.484 -8.592 1.00 39.40 89 HIS A CA 1
ATOM 719 C C . HIS A 1 89 ? 0.554 56.714 -7.831 1.00 39.76 89 HIS A C 1
ATOM 720 O O . HIS A 1 89 ? -0.596 57.148 -7.767 1.00 41.00 89 HIS A O 1
ATOM 727 N N . ILE A 1 90 ? 0.933 55.579 -7.244 1.00 39.63 90 ILE A N 1
ATOM 728 C CA . ILE A 1 90 ? 0.001 54.726 -6.502 1.00 39.75 90 ILE A CA 1
ATOM 729 C C . ILE A 1 90 ? -0.476 55.320 -5.184 1.00 39.93 90 ILE A C 1
ATOM 730 O O . ILE A 1 90 ? -1.649 55.213 -4.824 1.00 39.03 90 ILE A O 1
ATOM 735 N N . LYS A 1 91 ? 0.446 55.939 -4.465 1.00 41.47 91 LYS A N 1
ATOM 736 C CA . LYS A 1 91 ? 0.131 56.539 -3.181 1.00 42.69 91 LYS A CA 1
ATOM 737 C C . LYS A 1 91 ? -0.440 57.943 -3.319 1.00 42.06 91 LYS A C 1
ATOM 738 O O . LYS A 1 91 ? -1.517 58.228 -2.800 1.00 43.93 91 LYS A O 1
ATOM 744 N N . GLU A 1 92 ? 0.265 58.806 -4.042 1.00 41.47 92 GLU A N 1
ATOM 745 C CA . GLU A 1 92 ? -0.161 60.192 -4.231 1.00 41.14 92 GLU A CA 1
ATOM 746 C C . GLU A 1 92 ? -1.231 60.461 -5.294 1.00 41.04 92 GLU A C 1
ATOM 747 O O . GLU A 1 92 ? -1.650 61.607 -5.467 1.00 41.63 92 GLU A O 1
ATOM 753 N N . GLU A 1 93 ? -1.679 59.435 -6.008 1.00 39.34 93 GLU A N 1
ATOM 754 C CA . GLU A 1 93 ? -2.710 59.654 -7.017 1.00 39.19 93 GLU A CA 1
ATOM 755 C C . GLU A 1 93 ? -3.825 58.609 -7.004 1.00 38.24 93 GLU A C 1
ATOM 756 O O . GLU A 1 93 ? -5.001 58.935 -6.848 1.00 38.76 93 GLU A O 1
ATOM 762 N N . VAL A 1 94 ? -3.449 57.351 -7.173 1.00 37.68 94 VAL A N 1
ATOM 763 C CA . VAL A 1 94 ? -4.425 56.279 -7.194 1.00 37.68 94 VAL A CA 1
ATOM 764 C C . VAL A 1 94 ? -5.236 56.245 -5.915 1.00 39.34 94 VAL A C 1
ATOM 765 O O . VAL A 1 94 ? -6.470 56.315 -5.952 1.00 40.94 94 VAL A O 1
ATOM 769 N N . ILE A 1 95 ? -4.536 56.132 -4.790 1.00 39.59 95 ILE A N 1
ATOM 770 C CA . ILE A 1 95 ? -5.168 56.081 -3.481 1.00 40.14 95 ILE A CA 1
ATOM 771 C C . ILE A 1 95 ? -5.738 57.434 -3.099 1.00 41.01 95 ILE A C 1
ATOM 772 O O . ILE A 1 95 ? -6.889 57.525 -2.666 1.00 40.33 95 ILE A O 1
ATOM 777 N N . GLU A 1 96 ? -4.927 58.478 -3.263 1.00 42.12 96 GLU A N 1
ATOM 778 C CA . GLU A 1 96 ? -5.335 59.839 -2.928 1.00 43.29 96 GLU A CA 1
ATOM 779 C C . GLU A 1 96 ? -6.688 60.195 -3.521 1.00 42.44 96 GLU A C 1
ATOM 780 O O . GLU A 1 96 ? -7.613 60.556 -2.798 1.00 43.04 96 GLU A O 1
ATOM 786 N N . GLU A 1 97 ? -6.799 60.077 -4.839 1.00 42.61 97 GLU A N 1
ATOM 787 C CA . GLU A 1 97 ? -8.034 60.410 -5.544 1.00 43.26 97 GLU A CA 1
ATOM 788 C C . GLU A 1 97 ? -9.205 59.475 -5.261 1.00 43.20 97 GLU A C 1
ATOM 789 O O . GLU A 1 97 ? -10.338 59.774 -5.626 1.00 43.13 97 GLU A O 1
ATOM 795 N N . LEU A 1 98 ? -8.934 58.339 -4.628 1.00 44.00 98 LEU A N 1
ATOM 796 C CA . LEU A 1 98 ? -9.994 57.395 -4.292 1.00 45.10 98 LEU A CA 1
ATOM 797 C C . LEU A 1 98 ? -10.685 57.812 -2.996 1.00 47.81 98 LEU A C 1
ATOM 798 O O . LEU A 1 98 ? -11.819 57.413 -2.731 1.00 47.59 98 LEU A O 1
ATOM 803 N N . ARG A 1 99 ? -9.996 58.620 -2.195 1.00 51.30 99 ARG A N 1
ATOM 804 C CA . ARG A 1 99 ? -10.534 59.101 -0.925 1.00 54.66 99 ARG A CA 1
ATOM 805 C C . ARG A 1 99 ? -11.843 59.871 -1.114 1.00 56.52 99 ARG A C 1
ATOM 806 O O . ARG A 1 99 ? -12.621 60.030 -0.174 1.00 55.39 99 ARG A O 1
ATOM 814 N N . GLU A 1 100 ? -12.085 60.330 -2.339 1.00 59.93 100 GLU A N 1
ATOM 815 C CA . GLU A 1 100 ? -13.287 61.099 -2.662 1.00 63.45 100 GLU A CA 1
ATOM 816 C C . GLU A 1 100 ? -14.256 60.325 -3.574 1.00 64.96 100 GLU A C 1
ATOM 817 O O . GLU A 1 100 ? -15.285 60.854 -4.002 1.00 66.53 100 GLU A O 1
ATOM 823 N N . GLU A 1 101 ? -13.932 59.071 -3.862 1.00 65.27 101 GLU A N 1
ATOM 824 C CA . GLU A 1 101 ? -14.774 58.254 -4.727 1.00 64.75 101 GLU A CA 1
ATOM 825 C C . GLU A 1 101 ? -15.200 56.937 -4.059 1.00 63.96 101 GLU A C 1
ATOM 826 O O . GLU A 1 101 ? -16.330 56.477 -4.232 1.00 65.10 101 GLU A O 1
ATOM 832 N N . ASP A 1 102 ? -14.289 56.338 -3.299 1.00 61.12 102 ASP A N 1
ATOM 833 C CA . ASP A 1 102 ? -14.548 55.070 -2.627 1.00 58.16 102 ASP A CA 1
ATOM 834 C C . ASP A 1 102 ? -13.510 54.912 -1.513 1.00 55.89 102 ASP A C 1
ATOM 835 O O . ASP A 1 102 ? -12.603 54.079 -1.599 1.00 53.74 102 ASP A O 1
ATOM 840 N N . PRO A 1 103 ? -13.629 55.724 -0.453 1.00 53.44 103 PRO A N 1
ATOM 841 C CA . PRO A 1 103 ? -12.723 55.716 0.701 1.00 51.64 103 PRO A CA 1
ATOM 842 C C . PRO A 1 103 ? -12.349 54.353 1.283 1.00 49.85 103 PRO A C 1
ATOM 843 O O . PRO A 1 103 ? -11.260 54.177 1.833 1.00 50.40 103 PRO A O 1
ATOM 847 N N . GLU A 1 104 ? -13.238 53.381 1.164 1.00 47.87 104 GLU A N 1
ATOM 848 C CA . GLU A 1 104 ? -12.946 52.063 1.701 1.00 46.24 104 GLU A CA 1
ATOM 849 C C . GLU A 1 104 ? -11.911 51.359 0.829 1.00 45.17 104 GLU A C 1
ATOM 850 O O . GLU A 1 104 ? -11.035 50.651 1.334 1.00 42.97 104 GLU A O 1
ATOM 856 N N . LEU A 1 105 ? -12.019 51.570 -0.485 1.00 43.90 105 LEU A N 1
ATOM 857 C CA . LEU A 1 105 ? -11.115 50.967 -1.466 1.00 41.32 105 LEU A CA 1
ATOM 858 C C . LEU A 1 105 ? -9.700 51.503 -1.284 1.00 41.47 105 LEU A C 1
ATOM 859 O O . LEU A 1 105 ? -8.725 50.762 -1.376 1.00 39.71 105 LEU A O 1
ATOM 864 N N . ALA A 1 106 ? -9.599 52.802 -1.035 1.00 42.99 106 ALA A N 1
ATOM 865 C CA . ALA A 1 106 ? -8.311 53.437 -0.826 1.00 44.82 106 ALA A CA 1
ATOM 866 C C . ALA A 1 106 ? -7.591 52.778 0.346 1.00 47.00 106 ALA A C 1
ATOM 867 O O . ALA A 1 106 ? -6.395 52.490 0.264 1.00 46.46 106 ALA A O 1
ATOM 869 N N . LYS A 1 107 ? -8.320 52.544 1.437 1.00 49.00 107 LYS A N 1
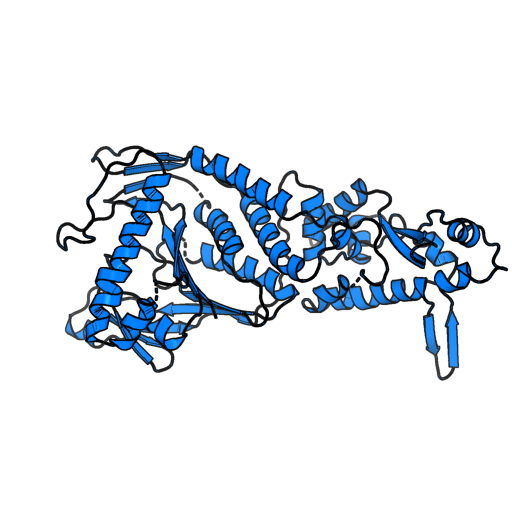ATOM 870 C CA . LYS A 1 107 ? -7.743 51.905 2.618 1.00 50.74 107 LYS A CA 1
ATOM 871 C C . LYS A 1 107 ? -7.332 50.468 2.273 1.00 50.32 107 LYS A C 1
ATOM 872 O O . LYS A 1 107 ? -6.294 49.980 2.728 1.00 50.78 107 LYS A O 1
ATOM 878 N N . LYS A 1 108 ? -8.139 49.804 1.447 1.00 49.39 108 LYS A N 1
ATOM 879 C CA . LYS A 1 108 ? -7.858 48.428 1.039 1.00 48.96 108 LYS A CA 1
ATOM 880 C C . LYS A 1 108 ? -6.585 48.363 0.187 1.00 48.72 108 LYS A C 1
ATOM 881 O O . LYS A 1 108 ? -5.784 47.448 0.340 1.00 49.62 108 LYS A O 1
ATOM 887 N N . ILE A 1 109 ? -6.402 49.330 -0.711 1.00 48.44 109 ILE A N 1
ATOM 888 C CA . ILE A 1 109 ? -5.208 49.368 -1.557 1.00 48.03 109 ILE A CA 1
ATOM 889 C C . ILE A 1 109 ? -4.055 49.841 -0.688 1.00 48.17 109 ILE A C 1
ATOM 890 O O . ILE A 1 109 ? -2.909 49.437 -0.861 1.00 46.51 109 ILE A O 1
ATOM 895 N N . GLU A 1 110 ? -4.381 50.709 0.255 1.00 51.12 110 GLU A N 1
ATOM 896 C CA . GLU A 1 110 ? -3.398 51.258 1.177 1.00 54.08 110 GLU A CA 1
ATOM 897 C C . GLU A 1 110 ? -2.836 50.127 2.030 1.00 53.39 110 GLU A C 1
ATOM 898 O O . GLU A 1 110 ? -1.631 50.035 2.229 1.00 53.16 110 GLU A O 1
ATOM 904 N N . ASN A 1 111 ? -3.713 49.256 2.517 1.00 53.71 111 ASN A N 1
ATOM 905 C CA . ASN A 1 111 ? -3.288 48.135 3.345 1.00 56.13 111 ASN A CA 1
ATOM 906 C C . ASN A 1 111 ? -2.555 47.049 2.556 1.00 57.06 111 ASN A C 1
ATOM 907 O O . ASN A 1 111 ? -1.577 46.480 3.039 1.00 57.21 111 ASN A O 1
ATOM 920 N N . LEU A 1 113 ? -0.768 47.508 0.155 1.00 56.07 113 LEU A N 1
ATOM 921 C CA . LEU A 1 113 ? 0.533 48.074 -0.132 1.00 55.37 113 LEU A CA 1
ATOM 922 C C . LEU A 1 113 ? 1.398 47.942 1.108 1.00 56.66 113 LEU A C 1
ATOM 923 O O . LEU A 1 113 ? 2.621 47.918 1.011 1.00 56.25 113 LEU A O 1
ATOM 928 N N . LYS A 1 114 ? 0.757 47.854 2.275 1.00 58.84 114 LYS A N 1
ATOM 929 C CA . LYS A 1 114 ? 1.483 47.686 3.537 1.00 61.03 114 LYS A CA 1
ATOM 930 C C . LYS A 1 114 ? 2.029 46.263 3.528 1.00 61.51 114 LYS A C 1
ATOM 931 O O . LYS A 1 114 ? 3.238 46.052 3.596 1.00 61.47 114 LYS A O 1
ATOM 937 N N . ASP A 1 115 ? 1.131 45.286 3.446 1.00 61.54 115 ASP A N 1
ATOM 938 C CA . ASP A 1 115 ? 1.545 43.895 3.380 1.00 61.37 115 ASP A CA 1
ATOM 939 C C . ASP A 1 115 ? 2.344 43.794 2.089 1.00 60.97 115 ASP A C 1
ATOM 940 O O . ASP A 1 115 ? 2.562 44.799 1.408 1.00 61.22 115 ASP A O 1
ATOM 945 N N . GLU A 1 116 ? 2.788 42.595 1.743 1.00 59.91 116 GLU A N 1
ATOM 946 C CA . GLU A 1 116 ? 3.556 42.444 0.517 1.00 58.66 116 GLU A CA 1
ATOM 947 C C . GLU A 1 116 ? 2.627 41.903 -0.557 1.00 56.25 116 GLU A C 1
ATOM 948 O O . GLU A 1 116 ? 3.043 41.126 -1.412 1.00 55.96 116 GLU A O 1
ATOM 954 N N . ARG A 1 117 ? 1.366 42.328 -0.496 1.00 53.31 117 ARG A N 1
ATOM 955 C CA . ARG A 1 117 ? 0.338 41.883 -1.436 1.00 51.42 117 ARG A CA 1
ATOM 956 C C . ARG A 1 117 ? 0.623 42.345 -2.853 1.00 48.45 117 ARG A C 1
ATOM 957 O O . ARG A 1 117 ? 0.405 41.618 -3.812 1.00 47.76 117 ARG A O 1
ATOM 965 N N . ILE A 1 118 ? 1.096 43.574 -2.976 1.00 45.44 118 ILE A N 1
ATOM 966 C CA . ILE A 1 118 ? 1.402 44.125 -4.276 1.00 44.14 118 ILE A CA 1
ATOM 967 C C . ILE A 1 118 ? 2.884 44.440 -4.380 1.00 44.21 118 ILE A C 1
ATOM 968 O O . ILE A 1 118 ? 3.484 45.019 -3.470 1.00 45.29 118 ILE A O 1
ATOM 973 N N . THR A 1 119 ? 3.472 44.036 -5.499 1.00 43.49 119 THR A N 1
ATOM 974 C CA . THR A 1 119 ? 4.878 44.267 -5.745 1.00 41.61 119 THR A CA 1
ATOM 975 C C . THR A 1 119 ? 5.053 44.830 -7.141 1.00 38.82 119 THR A C 1
ATOM 976 O O . THR A 1 119 ? 4.311 44.472 -8.050 1.00 39.11 119 THR A O 1
ATOM 980 N N . ILE A 1 120 ? 6.023 45.731 -7.287 1.00 36.38 120 ILE A N 1
ATOM 981 C CA . ILE A 1 120 ? 6.350 46.379 -8.560 1.00 31.62 120 ILE A CA 1
ATOM 982 C C . ILE A 1 120 ? 7.667 45.788 -9.033 1.00 29.35 120 ILE A C 1
ATOM 983 O O . ILE A 1 120 ? 8.573 45.604 -8.234 1.00 28.38 120 ILE A O 1
ATOM 988 N N . GLU A 1 121 ? 7.781 45.469 -10.315 1.00 29.40 121 GLU A N 1
ATOM 989 C CA . GLU A 1 121 ? 9.041 44.928 -10.819 1.00 31.53 121 GLU A CA 1
ATOM 990 C C . GLU A 1 121 ? 9.445 45.737 -12.043 1.00 30.55 121 GLU A C 1
ATOM 991 O O . GLU A 1 121 ? 8.600 46.093 -12.855 1.00 31.51 121 GLU A O 1
ATOM 997 N N . VAL A 1 122 ? 10.732 46.042 -12.167 1.00 30.55 122 VAL A N 1
ATOM 998 C CA . VAL A 1 122 ? 11.197 46.820 -13.299 1.00 31.40 122 VAL A CA 1
ATOM 999 C C . VAL A 1 122 ? 11.869 45.902 -14.296 1.00 31.96 122 VAL A C 1
ATOM 1000 O O . VAL A 1 122 ? 12.771 45.142 -13.944 1.00 34.09 122 VAL A O 1
ATOM 1004 N N . LEU A 1 123 ? 11.416 45.981 -15.542 1.00 32.10 123 LEU A N 1
ATOM 1005 C CA . LEU A 1 123 ? 11.934 45.155 -16.624 1.00 30.85 123 LEU A CA 1
ATOM 1006 C C . LEU A 1 123 ? 12.683 46.011 -17.633 1.00 28.15 123 LEU A C 1
ATOM 1007 O O . LEU A 1 123 ? 12.423 47.200 -17.753 1.00 28.74 123 LEU A O 1
ATOM 1012 N N . PRO A 1 124 ? 13.638 45.411 -18.361 1.00 26.39 124 PRO A N 1
ATOM 1013 C CA . PRO A 1 124 ? 14.435 46.109 -19.375 1.00 26.82 124 PRO A CA 1
ATOM 1014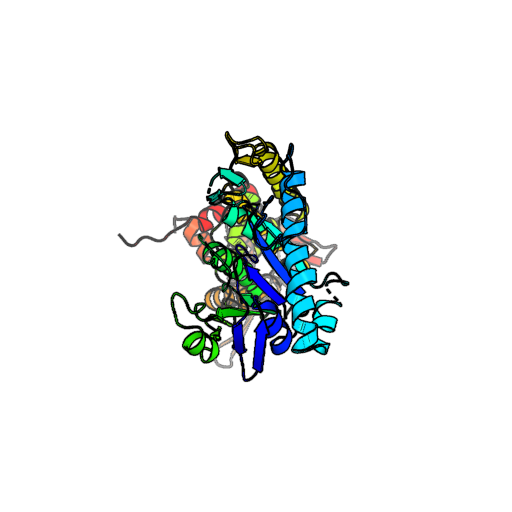 C C . PRO A 1 124 ? 13.534 46.537 -20.525 1.00 25.74 124 PRO A C 1
ATOM 1015 O O . PRO A 1 124 ? 12.850 45.710 -21.121 1.00 27.02 124 PRO A O 1
ATOM 1019 N N . GLY A 1 125 ? 13.530 47.824 -20.833 1.00 24.01 125 GLY A N 1
ATOM 1020 C CA . GLY A 1 125 ? 12.699 48.291 -21.921 1.00 25.85 125 GLY A CA 1
ATOM 1021 C C . GLY A 1 125 ? 13.510 48.813 -23.082 1.00 23.77 125 GLY A C 1
ATOM 1022 O O . GLY A 1 125 ? 14.724 48.639 -23.143 1.00 24.77 125 GLY A O 1
ATOM 1023 N N . VAL A 1 126 ? 12.824 49.437 -24.023 1.00 24.15 126 VAL A N 1
ATOM 1024 C CA . VAL A 1 126 ? 13.483 50.029 -25.177 1.00 23.97 126 VAL A CA 1
ATOM 1025 C C . VAL A 1 126 ? 12.763 51.323 -25.461 1.00 23.73 126 VAL A C 1
ATOM 1026 O O . VAL A 1 126 ? 11.528 51.385 -25.395 1.00 22.41 126 VAL A O 1
ATOM 1030 N N . GLY A 1 127 ? 13.530 52.357 -25.766 1.00 23.96 127 GLY A N 1
ATOM 1031 C CA . GLY A 1 127 ? 12.915 53.627 -26.077 1.00 26.85 127 GLY A CA 1
ATOM 1032 C C . GLY A 1 127 ? 13.735 54.866 -25.789 1.00 28.00 127 GLY A C 1
ATOM 1033 O O . GLY A 1 127 ? 14.513 54.926 -24.840 1.00 27.55 127 GLY A O 1
ATOM 1034 N N . VAL A 1 128 ? 13.555 55.859 -26.646 1.00 30.64 128 VAL A N 1
ATOM 1035 C CA . VAL A 1 128 ? 14.218 57.143 -26.506 1.00 30.56 128 VAL A CA 1
ATOM 1036 C C . VAL A 1 128 ? 13.099 58.074 -26.083 1.00 31.81 128 VAL A C 1
ATOM 1037 O O . VAL A 1 128 ? 12.204 58.355 -26.869 1.00 32.15 128 VAL A O 1
ATOM 1041 N N . PHE A 1 129 ? 13.133 58.524 -24.835 1.00 32.05 129 PHE A N 1
ATOM 1042 C CA . PHE A 1 129 ? 12.104 59.417 -24.327 1.00 33.76 129 PHE A CA 1
ATOM 1043 C C . PHE A 1 129 ? 12.684 60.734 -23.813 1.00 34.11 129 PHE A C 1
ATOM 1044 O O . PHE A 1 129 ? 13.895 60.894 -23.720 1.00 36.00 129 PHE A O 1
ATOM 1052 N N . GLY A 1 130 ? 11.821 61.680 -23.475 1.00 33.51 130 GLY A N 1
ATOM 1053 C CA . GLY A 1 130 ? 12.311 62.948 -22.985 1.00 33.36 130 GLY A CA 1
ATOM 1054 C C . GLY A 1 130 ? 12.957 62.862 -21.621 1.00 33.52 130 GLY A C 1
ATOM 1055 O O . GLY A 1 130 ? 13.731 63.747 -21.241 1.00 34.25 130 GLY A O 1
ATOM 1056 N N . ASN A 1 131 ? 12.656 61.793 -20.887 1.00 32.67 131 ASN A N 1
ATOM 1057 C CA . ASN A 1 131 ? 13.201 61.619 -19.549 1.00 31.92 131 ASN A CA 1
ATOM 1058 C C . ASN A 1 131 ? 14.394 60.681 -19.474 1.00 31.31 131 ASN A C 1
ATOM 1059 O O . ASN A 1 131 ? 15.162 60.738 -18.518 1.00 32.00 131 ASN A O 1
ATOM 1064 N N . ILE A 1 132 ? 14.559 59.830 -20.482 1.00 29.78 132 ILE A N 1
ATOM 1065 C CA . ILE A 1 132 ? 15.665 58.871 -20.486 1.00 26.49 132 ILE A CA 1
ATOM 1066 C C . ILE A 1 132 ? 15.735 58.142 -21.822 1.00 25.91 132 ILE A C 1
ATOM 1067 O O . ILE A 1 132 ? 14.762 58.120 -22.561 1.00 25.38 132 ILE A O 1
ATOM 1072 N N . THR A 1 133 ? 16.891 57.570 -22.144 1.00 25.31 133 THR A N 1
ATOM 1073 C CA . THR A 1 133 ? 17.014 56.786 -23.368 1.00 25.55 133 THR A CA 1
ATOM 1074 C C . THR A 1 133 ? 17.467 55.396 -22.951 1.00 26.00 133 THR A C 1
ATOM 1075 O O . THR A 1 133 ? 18.435 55.267 -22.203 1.00 25.86 133 THR A O 1
ATOM 1079 N N . VAL A 1 134 ? 16.766 54.363 -23.415 1.00 26.19 134 VAL A N 1
ATOM 1080 C CA . VAL A 1 134 ? 17.173 53.009 -23.092 1.00 27.18 134 VAL A CA 1
ATOM 1081 C C . VAL A 1 134 ? 17.461 52.214 -24.361 1.00 29.48 134 VAL A C 1
ATOM 1082 O O . VAL A 1 134 ? 16.581 51.992 -25.182 1.00 29.82 134 VAL A O 1
ATOM 1086 N N . GLU A 1 135 ? 18.708 51.785 -24.506 1.00 32.04 135 GLU A N 1
ATOM 1087 C CA . GLU A 1 135 ? 19.124 51.010 -25.660 1.00 34.54 135 GLU A CA 1
ATOM 1088 C C . GLU A 1 135 ? 19.410 49.549 -25.275 1.00 33.83 135 GLU A C 1
ATOM 1089 O O . GLU A 1 135 ? 19.999 49.274 -24.233 1.00 34.84 135 GLU A O 1
ATOM 1095 N N . GLY A 1 136 ? 18.977 48.617 -26.111 1.00 32.51 136 GLY A N 1
ATOM 1096 C CA . GLY A 1 136 ? 19.205 47.209 -25.843 1.00 31.04 136 GLY A CA 1
ATOM 1097 C C . GLY A 1 136 ? 18.317 46.345 -26.718 1.00 31.07 136 GLY A C 1
ATOM 1098 O O . GLY A 1 136 ? 17.594 46.863 -27.571 1.00 29.24 136 GLY A O 1
ATOM 1099 N N . GLU A 1 137 ? 18.378 45.028 -26.523 1.00 31.16 137 GLU A N 1
ATOM 1100 C CA . GLU A 1 137 ? 17.551 44.102 -27.293 1.00 31.17 137 GLU A CA 1
ATOM 1101 C C . GLU A 1 137 ? 16.154 44.087 -26.700 1.00 32.44 137 GLU A C 1
ATOM 1102 O O . GLU A 1 137 ? 15.972 44.161 -25.480 1.00 32.41 137 GLU A O 1
ATOM 1116 N N . LEU A 1 139 ? 13.969 41.598 -26.977 1.00 29.25 139 LEU A N 1
ATOM 1117 C CA . LEU A 1 139 ? 13.670 40.295 -26.404 1.00 27.44 139 LEU A CA 1
ATOM 1118 C C . LEU A 1 139 ? 14.016 40.220 -24.917 1.00 26.51 139 LEU A C 1
ATOM 1119 O O . LEU A 1 139 ? 13.449 39.407 -24.188 1.00 25.30 139 LEU A O 1
ATOM 1124 N N . ASP A 1 140 ? 14.931 41.074 -24.470 1.00 25.46 140 ASP A N 1
ATOM 1125 C CA . ASP A 1 140 ? 15.329 41.068 -23.076 1.00 25.86 140 ASP A CA 1
ATOM 1126 C C . ASP A 1 140 ? 14.133 41.226 -22.168 1.00 26.36 140 ASP A C 1
ATOM 1127 O O . ASP A 1 140 ? 14.050 40.585 -21.115 1.00 28.64 140 ASP A O 1
ATOM 1132 N N . PHE A 1 141 ? 13.193 42.065 -22.580 1.00 25.74 141 PHE A N 1
ATOM 1133 C CA . PHE A 1 141 ? 12.002 42.265 -21.773 1.00 24.33 141 PHE A CA 1
ATOM 1134 C C . PHE A 1 141 ? 11.278 40.933 -21.632 1.00 25.15 141 PHE A C 1
ATOM 1135 O O . PHE A 1 141 ? 10.938 40.505 -20.527 1.00 26.18 141 PHE A O 1
ATOM 1143 N N . TYR A 1 142 ? 11.064 40.272 -22.762 1.00 24.70 142 TYR A N 1
ATOM 1144 C CA . TYR A 1 142 ? 10.396 38.982 -22.785 1.00 24.67 142 TYR A CA 1
ATOM 1145 C C . TYR A 1 142 ? 11.095 37.896 -21.934 1.00 24.99 142 TYR A C 1
ATOM 1146 O O . TYR A 1 142 ? 10.460 37.261 -21.090 1.00 27.03 142 TYR A O 1
ATOM 1155 N N . TYR A 1 143 ? 12.391 37.683 -22.160 1.00 25.74 143 TYR A N 1
ATOM 1156 C CA . TYR A 1 143 ? 13.138 36.663 -21.430 1.00 25.54 143 TYR A CA 1
ATOM 1157 C C . TYR A 1 143 ? 13.175 36.916 -19.935 1.00 27.44 143 TYR A C 1
ATOM 1158 O O . TYR A 1 143 ? 12.997 35.992 -19.139 1.00 26.80 143 TYR A O 1
ATOM 1167 N N . TYR A 1 144 ? 13.405 38.170 -19.559 1.00 27.44 144 TYR A N 1
ATOM 1168 C CA . TYR A 1 144 ? 13.447 38.550 -18.162 1.00 27.57 144 TYR A CA 1
ATOM 1169 C C . TYR A 1 144 ? 12.042 38.403 -17.566 1.00 27.45 144 TYR A C 1
ATOM 1170 O O . TYR A 1 144 ? 11.875 38.020 -16.401 1.00 25.01 144 TYR A O 1
ATOM 1179 N N . ALA A 1 145 ? 11.031 38.696 -18.382 1.00 26.41 145 ALA A N 1
ATOM 1180 C CA . ALA A 1 145 ? 9.635 38.610 -17.946 1.00 25.94 145 ALA A CA 1
ATOM 1181 C C . ALA A 1 145 ? 9.321 37.198 -17.488 1.00 25.85 145 ALA A C 1
ATOM 1182 O O . ALA A 1 145 ? 8.684 36.987 -16.445 1.00 26.24 145 ALA A O 1
ATOM 1184 N N . THR A 1 146 ? 9.781 36.239 -18.285 1.00 24.30 146 THR A N 1
ATOM 1185 C CA . THR A 1 146 ? 9.565 34.834 -18.025 1.00 25.21 146 THR A CA 1
ATOM 1186 C C . THR A 1 146 ? 10.247 34.454 -16.723 1.00 28.21 146 THR A C 1
ATOM 1187 O O . THR A 1 146 ? 9.744 33.628 -15.966 1.00 29.19 146 THR A O 1
ATOM 1191 N N . TYR A 1 147 ? 11.397 35.070 -16.469 1.00 30.17 147 TYR A N 1
ATOM 1192 C CA . TYR A 1 147 ? 12.154 34.819 -15.253 1.00 31.88 147 TYR A CA 1
ATOM 1193 C C . TYR A 1 147 ? 11.376 35.356 -14.051 1.00 31.97 147 TYR A C 1
ATOM 1194 O O . TYR A 1 147 ? 11.147 34.634 -13.084 1.00 30.29 147 TYR A O 1
ATOM 1203 N N . LYS A 1 148 ? 10.967 36.623 -14.131 1.00 32.72 148 LYS A N 1
ATOM 1204 C CA . LYS A 1 148 ? 10.219 37.284 -13.060 1.00 34.74 148 LYS A CA 1
ATOM 1205 C C . LYS A 1 148 ? 8.940 36.566 -12.673 1.00 34.73 148 LYS A C 1
ATOM 1206 O O . LYS A 1 148 ? 8.616 36.432 -11.486 1.00 35.13 148 LYS A O 1
ATOM 1212 N N . LEU A 1 149 ? 8.199 36.124 -13.678 1.00 34.74 149 LEU A N 1
ATOM 1213 C CA . LEU A 1 149 ? 6.976 35.395 -13.423 1.00 34.88 149 LEU A CA 1
ATOM 1214 C C . LEU A 1 149 ? 7.348 34.037 -12.802 1.00 34.69 149 LEU A C 1
ATOM 1215 O O . LEU A 1 149 ? 6.634 33.504 -11.951 1.00 33.97 149 LEU A O 1
ATOM 1220 N N . ALA A 1 150 ? 8.489 33.495 -13.215 1.00 34.52 150 ALA A N 1
ATOM 1221 C CA . ALA A 1 150 ? 8.956 32.222 -12.690 1.00 35.27 150 ALA A CA 1
ATOM 1222 C C . ALA A 1 150 ? 9.192 32.277 -11.168 1.00 36.39 150 ALA A C 1
ATOM 1223 O O . ALA A 1 150 ? 9.025 31.269 -10.467 1.00 35.01 150 ALA A O 1
ATOM 1225 N N . GLU A 1 151 ? 9.587 33.452 -10.670 1.00 36.21 151 GLU A N 1
ATOM 1226 C CA . GLU A 1 151 ? 9.858 33.647 -9.245 1.00 37.09 151 GLU A CA 1
ATOM 1227 C C . GLU A 1 151 ? 8.613 33.999 -8.448 1.00 36.60 151 GLU A C 1
ATOM 1228 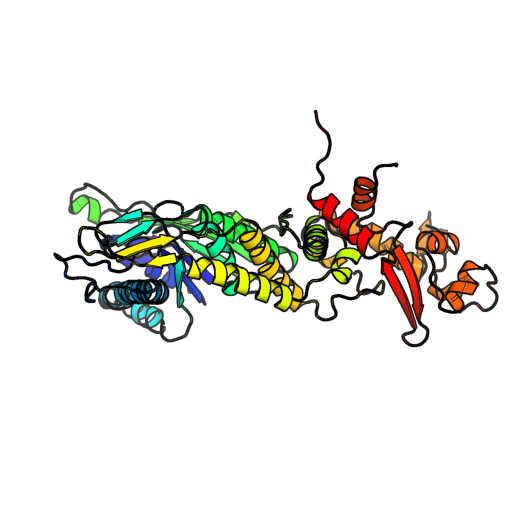O O . GLU A 1 151 ? 8.329 33.392 -7.421 1.00 36.91 151 GLU A O 1
ATOM 1234 N N . TRP A 1 152 ? 7.872 34.986 -8.936 1.00 36.61 152 TRP A N 1
ATOM 1235 C CA . TRP A 1 152 ? 6.674 35.478 -8.259 1.00 37.59 152 TRP A CA 1
ATOM 1236 C C . TRP A 1 152 ? 5.463 34.562 -8.223 1.00 38.09 152 TRP A C 1
ATOM 1237 O O . TRP A 1 152 ? 4.833 34.374 -7.174 1.00 38.12 152 TRP A O 1
ATOM 1248 N N . LEU A 1 153 ? 5.132 34.020 -9.387 1.00 38.28 153 LEU A N 1
ATOM 1249 C CA . LEU A 1 153 ? 3.969 33.156 -9.569 1.00 37.67 153 LEU A CA 1
ATOM 1250 C C . LEU A 1 153 ? 3.795 32.051 -8.520 1.00 37.92 153 LEU A C 1
ATOM 1251 O O . LEU A 1 153 ? 4.722 31.311 -8.219 1.00 37.46 153 LEU A O 1
ATOM 1256 N N . PRO A 1 154 ? 2.588 31.934 -7.943 1.00 39.35 154 PRO A N 1
ATOM 1257 C CA . PRO A 1 154 ? 2.319 30.904 -6.929 1.00 40.70 154 PRO A CA 1
ATOM 1258 C C . PRO A 1 154 ? 2.290 29.480 -7.506 1.00 42.14 154 PRO A C 1
ATOM 1259 O O . PRO A 1 154 ? 2.270 29.283 -8.727 1.00 41.84 154 PRO A O 1
ATOM 1263 N N . VAL A 1 155 ? 2.301 28.495 -6.613 1.00 43.34 155 VAL A N 1
ATOM 1264 C CA . VAL A 1 155 ? 2.234 27.088 -6.987 1.00 45.10 155 VAL A CA 1
ATOM 1265 C C . VAL A 1 155 ? 1.157 26.472 -6.093 1.00 45.67 155 VAL A C 1
ATOM 1266 O O . VAL A 1 155 ? 1.432 26.052 -4.969 1.00 45.38 155 VAL A O 1
ATOM 1270 N N . GLN A 1 156 ? -0.074 26.446 -6.597 1.00 46.47 156 GLN A N 1
ATOM 1271 C CA . GLN A 1 156 ? -1.211 25.919 -5.853 1.00 48.02 156 GLN A CA 1
ATOM 1272 C C . GLN A 1 156 ? -2.359 25.464 -6.731 1.00 48.87 156 GLN A C 1
ATOM 1273 O O . GLN A 1 156 ? -2.444 25.828 -7.904 1.00 50.44 156 GLN A O 1
ATOM 1279 N N . ASN A 1 157 ? -3.266 24.691 -6.143 1.00 48.65 157 ASN A N 1
ATOM 1280 C CA . ASN A 1 157 ? -4.412 24.200 -6.884 1.00 47.93 157 ASN A CA 1
ATOM 1281 C C . ASN A 1 157 ? -5.554 25.202 -6.865 1.00 47.34 157 ASN A C 1
ATOM 1282 O O . ASN A 1 157 ? -5.877 25.775 -5.825 1.00 47.29 157 ASN A O 1
ATOM 1287 N N . ASN A 1 158 ? -6.163 25.394 -8.030 1.00 46.73 158 ASN A N 1
ATOM 1288 C CA . ASN A 1 158 ? -7.272 26.325 -8.204 1.00 46.19 158 ASN A CA 1
ATOM 1289 C C . ASN A 1 158 ? -6.797 27.767 -8.213 1.00 45.43 158 ASN A C 1
ATOM 1290 O O . ASN A 1 158 ? -7.427 28.644 -7.627 1.00 45.18 158 ASN A O 1
ATOM 1295 N N . LEU A 1 159 ? -5.684 27.995 -8.901 1.00 45.32 159 LEU A N 1
ATOM 1296 C CA . LEU A 1 159 ? -5.099 29.321 -9.015 1.00 46.30 159 LEU A CA 1
ATOM 1297 C C . LEU A 1 159 ? -5.777 30.064 -10.157 1.00 46.71 159 LEU A C 1
ATOM 1298 O O . LEU A 1 159 ? -5.970 29.508 -11.239 1.00 47.68 159 LEU A O 1
ATOM 1303 N N . GLU A 1 160 ? -6.152 31.314 -9.908 1.00 46.11 160 GLU A N 1
ATOM 1304 C CA . GLU A 1 160 ? -6.788 32.143 -10.927 1.00 45.89 160 GLU A CA 1
ATOM 1305 C C . GLU A 1 160 ? -5.907 33.351 -11.254 1.00 43.90 160 GLU A C 1
ATOM 1306 O O . GLU A 1 160 ? -5.805 34.289 -10.468 1.00 43.14 160 GLU A O 1
ATOM 1312 N N . VAL A 1 161 ? -5.266 33.318 -12.415 1.00 41.20 161 VAL A N 1
ATOM 1313 C CA . VAL A 1 161 ? -4.391 34.406 -12.826 1.00 38.08 161 VAL A CA 1
ATOM 1314 C C . VAL A 1 161 ? -5.091 35.361 -13.791 1.00 36.18 161 VAL A C 1
ATOM 1315 O O . VAL A 1 161 ? -5.488 34.974 -14.886 1.00 34.41 161 VAL A O 1
ATOM 1319 N N . TYR A 1 162 ? -5.242 36.608 -13.367 1.00 34.89 162 TYR A N 1
ATOM 1320 C CA . TYR A 1 162 ? -5.845 37.636 -14.196 1.00 32.88 162 TYR A CA 1
ATOM 1321 C C . TYR A 1 162 ? -4.694 38.477 -14.736 1.00 31.87 162 TYR A C 1
ATOM 1322 O O . TYR A 1 162 ? -3.846 38.935 -13.966 1.00 31.97 162 TYR A O 1
ATOM 1331 N N . LEU A 1 163 ? -4.644 38.665 -16.051 1.00 29.14 163 LEU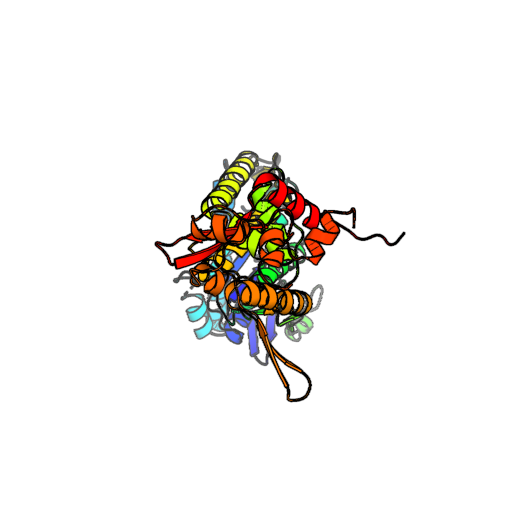 A N 1
ATOM 1332 C CA . LEU A 1 163 ? -3.585 39.474 -16.650 1.00 27.31 163 LEU A CA 1
ATOM 1333 C C . LEU A 1 163 ? -4.192 40.704 -17.294 1.00 26.46 163 LEU A C 1
ATOM 1334 O O . LEU A 1 163 ? -4.914 40.587 -18.282 1.00 27.40 163 LEU A O 1
ATOM 1339 N N . ASP A 1 164 ? -3.903 41.874 -16.725 1.00 23.45 164 ASP A N 1
ATOM 1340 C CA . ASP A 1 164 ? -4.417 43.126 -17.248 1.00 23.26 164 ASP A CA 1
ATOM 1341 C C . ASP A 1 164 ? -3.382 43.759 -18.158 1.00 24.34 164 ASP A C 1
ATOM 1342 O O . ASP A 1 164 ? -2.303 44.154 -17.710 1.00 23.68 164 ASP A O 1
ATOM 1347 N N . LEU A 1 165 ? -3.729 43.852 -19.442 1.00 25.05 165 LEU A N 1
ATOM 1348 C CA . LEU A 1 165 ? -2.849 44.419 -20.458 1.00 24.72 165 LEU A CA 1
ATOM 1349 C C . LEU A 1 165 ? -3.237 45.851 -20.804 1.00 25.20 165 LEU A C 1
ATOM 1350 O O . LEU A 1 165 ? -2.631 46.471 -21.678 1.00 27.12 165 LEU A O 1
ATOM 1355 N N . THR A 1 166 ? -4.240 46.373 -20.106 1.00 26.71 166 THR A N 1
ATOM 1356 C CA . THR A 1 166 ? -4.759 47.720 -20.345 1.00 28.88 166 THR A CA 1
ATOM 1357 C C . THR A 1 166 ? -3.739 48.848 -20.493 1.00 29.91 166 THR A C 1
ATOM 1358 O O . THR A 1 166 ? -3.795 49.623 -21.442 1.00 30.54 166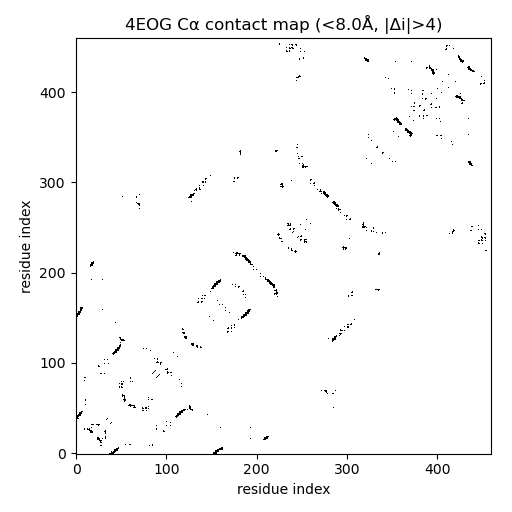 THR A O 1
ATOM 1362 N N . HIS A 1 167 ? -2.814 48.947 -19.552 1.00 30.34 167 HIS A N 1
ATOM 1363 C CA . HIS A 1 167 ? -1.848 50.019 -19.595 1.00 29.62 167 HIS A CA 1
ATOM 1364 C C . HIS A 1 167 ? -0.523 49.612 -20.215 1.00 29.40 167 HIS A C 1
ATOM 1365 O O . HIS A 1 167 ? 0.439 50.360 -20.133 1.00 30.00 167 HIS A O 1
ATOM 1372 N N . GLY A 1 168 ? -0.467 48.426 -20.811 1.00 30.84 168 GLY A N 1
ATOM 1373 C CA . GLY A 1 168 ? 0.752 47.986 -21.469 1.00 33.36 168 GLY A CA 1
ATOM 1374 C C . GLY A 1 168 ? 0.970 48.917 -22.657 1.00 35.27 168 GLY A C 1
ATOM 1375 O O . GLY A 1 168 ? -0.002 49.308 -23.311 1.00 33.67 168 GLY A O 1
ATOM 1376 N N . ILE A 1 169 ? 2.217 49.261 -22.976 1.00 36.61 169 ILE A N 1
ATOM 1377 C CA . ILE A 1 169 ? 2.403 50.224 -24.041 1.00 41.47 169 ILE A CA 1
ATOM 1378 C C . ILE A 1 169 ? 2.879 49.859 -25.444 1.00 43.92 169 ILE A C 1
ATOM 1379 O O . ILE A 1 169 ? 2.210 50.211 -26.429 1.00 46.65 169 ILE A O 1
ATOM 1384 N N . ASN A 1 170 ? 4.016 49.198 -25.585 1.00 41.77 170 ASN A N 1
ATOM 1385 C CA . ASN A 1 170 ? 4.454 48.896 -26.941 1.00 38.78 170 ASN A CA 1
ATOM 1386 C C . ASN A 1 170 ? 4.421 47.418 -27.215 1.00 38.03 170 ASN A C 1
ATOM 1387 O O . ASN A 1 170 ? 3.392 46.883 -27.627 1.00 35.60 170 ASN A O 1
ATOM 1392 N N . PHE A 1 171 ? 5.543 46.760 -26.962 1.00 36.52 171 PHE A N 1
ATOM 1393 C CA . PHE A 1 171 ? 5.665 45.331 -27.176 1.00 35.60 171 PHE A CA 1
ATOM 1394 C C . PHE A 1 171 ? 5.339 44.516 -25.918 1.00 35.59 171 PHE A C 1
ATOM 1395 O O . PHE A 1 171 ? 5.189 43.300 -25.980 1.00 33.06 171 PHE A O 1
ATOM 1411 N N . PRO A 1 173 ? 2.600 43.916 -23.889 1.00 32.08 173 PRO A N 1
ATOM 1412 C CA . PRO A 1 173 ? 1.442 43.022 -23.847 1.00 29.48 173 PRO A CA 1
ATOM 1413 C C . PRO A 1 173 ? 1.660 41.595 -24.336 1.00 28.37 173 PRO A C 1
ATOM 1414 O O . PRO A 1 173 ? 1.558 40.646 -23.549 1.00 26.05 173 PRO A O 1
ATOM 1418 N N . THR A 1 174 ? 1.956 41.441 -25.629 1.00 26.48 174 THR A N 1
ATOM 1419 C CA . THR A 1 174 ? 2.160 40.116 -26.208 1.00 24.48 174 THR A CA 1
ATOM 1420 C C . THR A 1 174 ? 3.263 39.316 -25.511 1.00 25.46 174 THR A C 1
ATOM 1421 O O . THR A 1 174 ? 3.093 38.113 -25.253 1.00 24.10 174 THR A O 1
ATOM 1425 N N . PHE A 1 175 ? 4.379 39.976 -25.195 1.00 24.15 175 PHE A N 1
ATOM 1426 C CA . PHE A 1 175 ? 5.495 39.302 -24.531 1.00 23.57 175 PHE A CA 1
ATOM 1427 C C . PHE A 1 175 ? 5.060 38.705 -23.211 1.00 23.48 175 PHE A C 1
ATOM 1428 O O . PHE A 1 175 ? 5.372 37.554 -22.917 1.00 24.33 175 PHE A O 1
ATOM 1436 N N . THR A 1 176 ? 4.341 39.504 -22.422 1.00 24.02 176 THR A N 1
ATOM 1437 C CA . THR A 1 176 ? 3.844 39.084 -21.114 1.00 23.00 176 THR A CA 1
ATOM 1438 C C . THR A 1 176 ? 2.769 38.030 -21.244 1.00 22.94 176 THR A C 1
ATOM 1439 O O . THR A 1 176 ? 2.704 37.099 -20.442 1.00 24.37 176 THR A O 1
ATOM 1443 N N . TYR A 1 177 ? 1.926 38.166 -22.259 1.00 22.67 177 TYR A N 1
ATOM 1444 C CA . TYR A 1 177 ? 0.880 37.180 -22.497 1.00 22.73 177 TYR A CA 1
ATOM 1445 C C . TYR A 1 177 ? 1.508 35.840 -22.819 1.00 22.96 177 TYR A C 1
ATOM 1446 O O . TYR A 1 177 ? 1.043 34.810 -22.348 1.00 25.66 177 TYR A O 1
ATOM 1455 N N . ARG A 1 178 ? 2.562 35.862 -23.634 1.00 22.43 178 ARG A N 1
ATOM 1456 C CA . ARG A 1 178 ? 3.257 34.643 -24.027 1.00 22.64 178 ARG A CA 1
ATOM 1457 C C . ARG A 1 178 ? 4.012 34.008 -22.870 1.00 24.90 178 ARG A C 1
ATOM 1458 O O . ARG A 1 178 ? 3.983 32.784 -22.687 1.00 23.93 178 ARG A O 1
ATOM 1466 N N . ALA A 1 179 ? 4.698 34.834 -22.091 1.00 26.41 179 ALA A N 1
ATOM 1467 C CA . ALA A 1 179 ? 5.466 34.317 -20.973 1.00 27.78 179 ALA A CA 1
ATOM 1468 C C . ALA A 1 179 ? 4.525 33.690 -19.964 1.00 28.10 179 ALA A C 1
ATOM 1469 O O . ALA A 1 179 ? 4.766 32.591 -19.472 1.00 25.93 179 ALA A O 1
ATOM 1471 N N . LEU A 1 180 ? 3.437 34.388 -19.676 1.00 30.01 180 LEU A N 1
ATOM 1472 C CA . LEU A 1 180 ? 2.471 33.890 -18.707 1.00 31.51 180 LEU A CA 1
ATOM 1473 C C . LEU A 1 180 ? 1.747 32.592 -19.118 1.00 31.40 180 LEU A C 1
ATOM 1474 O O . LEU A 1 180 ? 1.549 31.708 -18.273 1.00 31.14 180 LEU A O 1
ATOM 1479 N N . ARG A 1 181 ? 1.353 32.450 -20.387 1.00 30.56 181 ARG A N 1
ATOM 1480 C CA . ARG A 1 181 ? 0.659 31.220 -20.765 1.00 29.57 181 ARG A CA 1
ATOM 1481 C C . ARG A 1 181 ? 1.616 30.048 -20.802 1.00 27.91 181 ARG A C 1
ATOM 1482 O O . ARG A 1 181 ? 1.214 28.907 -20.607 1.00 27.81 181 ARG A O 1
ATOM 1490 N N . ASN A 1 182 ? 2.887 30.318 -21.050 1.00 26.93 182 ASN A N 1
ATOM 1491 C CA . ASN A 1 182 ? 3.861 29.235 -21.059 1.00 25.64 182 ASN A CA 1
ATOM 1492 C C . ASN A 1 182 ? 3.983 28.695 -19.627 1.00 25.46 182 ASN A C 1
ATOM 1493 O O . ASN A 1 182 ? 3.902 27.479 -19.389 1.00 23.15 182 ASN A O 1
ATOM 1498 N N . LEU A 1 183 ? 4.151 29.606 -18.674 1.00 23.85 183 LEU A N 1
ATOM 1499 C CA . LEU A 1 183 ? 4.320 29.226 -17.282 1.00 26.24 183 LEU A CA 1
ATOM 1500 C C . LEU A 1 183 ? 3.093 28.593 -16.680 1.00 27.59 183 LEU A C 1
ATOM 1501 O O . LEU A 1 183 ? 3.193 27.563 -16.008 1.00 29.25 183 LEU A O 1
ATOM 1506 N N . LEU A 1 184 ? 1.928 29.183 -16.914 1.00 27.18 184 LEU A N 1
ATOM 1507 C CA . LEU A 1 184 ? 0.714 28.603 -16.350 1.00 26.31 184 LEU A CA 1
ATOM 1508 C C . LEU A 1 184 ? 0.471 27.220 -16.932 1.00 26.13 184 LEU A C 1
ATOM 1509 O O . LEU A 1 184 ? -0.053 26.334 -16.252 1.00 24.83 184 LEU A O 1
ATOM 1514 N N . GLY A 1 185 ? 0.884 27.044 -18.185 1.00 26.74 185 GLY A N 1
ATOM 1515 C CA . GLY A 1 185 ? 0.737 25.769 -18.867 1.00 27.35 185 GLY A CA 1
ATOM 1516 C C . GLY A 1 185 ? 1.501 24.645 -18.190 1.00 27.74 185 GLY A C 1
ATOM 1517 O O . GLY A 1 185 ? 1.186 23.467 -18.356 1.00 27.92 185 GLY A O 1
ATOM 1518 N N . LEU A 1 186 ? 2.519 25.009 -17.423 1.00 28.35 186 LEU A N 1
ATOM 1519 C CA . LEU A 1 186 ? 3.303 24.019 -16.709 1.00 29.23 186 LEU A CA 1
ATOM 1520 C C . LEU A 1 186 ? 2.628 23.735 -15.374 1.00 30.06 186 LEU A C 1
ATOM 1521 O O . LEU A 1 186 ? 2.670 22.612 -14.883 1.00 31.79 186 LEU A O 1
ATOM 1526 N N . LEU A 1 187 ? 2.014 24.754 -14.784 1.00 30.51 187 LEU A N 1
ATOM 1527 C CA . LEU A 1 187 ? 1.317 24.580 -13.510 1.00 32.06 187 LEU A CA 1
ATOM 1528 C C . LEU A 1 187 ? 0.138 23.630 -13.689 1.00 33.28 187 LEU A C 1
ATOM 1529 O O . LEU A 1 187 ? -0.209 22.883 -12.777 1.00 32.61 187 LEU A O 1
ATOM 1534 N N . ALA A 1 188 ? -0.456 23.661 -14.880 1.00 34.84 188 ALA A N 1
ATOM 1535 C CA . ALA A 1 188 ? -1.617 22.835 -15.213 1.00 35.99 188 ALA A CA 1
ATOM 1536 C C . ALA A 1 188 ? -1.373 21.324 -15.288 1.00 36.37 188 ALA A C 1
ATOM 1537 O O . ALA A 1 188 ? -2.315 20.557 -15.486 1.00 37.56 188 ALA A O 1
ATOM 1539 N N . TYR A 1 189 ? -0.125 20.890 -15.157 1.00 35.66 189 TYR A N 1
ATOM 1540 C CA . TYR A 1 189 ? 0.155 19.463 -15.204 1.00 37.12 189 TYR A CA 1
ATOM 1541 C C . TYR A 1 189 ? -0.313 18.816 -13.911 1.00 38.16 189 TYR A C 1
ATOM 1542 O O . TYR A 1 189 ? -0.740 17.660 -13.901 1.00 37.62 189 TYR A O 1
ATOM 1551 N N . LEU A 1 190 ? -0.226 19.574 -12.820 1.00 37.72 190 LEU A N 1
ATOM 1552 C CA . LEU A 1 190 ? -0.598 19.084 -11.501 1.00 37.92 190 LEU A CA 1
ATOM 1553 C C . LEU A 1 190 ? -1.831 19.729 -10.889 1.00 38.16 190 LEU A C 1
ATOM 1554 O O . LEU A 1 190 ? -2.620 19.061 -10.226 1.00 38.36 190 LEU A O 1
ATOM 1559 N N . TYR A 1 191 ? -1.981 21.033 -11.097 1.00 38.76 191 TYR A N 1
ATOM 1560 C CA . TYR A 1 191 ? -3.092 21.773 -10.514 1.00 39.15 191 TYR A CA 1
ATOM 1561 C C . TYR A 1 191 ? -3.999 22.465 -11.506 1.00 39.32 191 TYR A C 1
ATOM 1562 O O . TYR A 1 191 ? -3.614 22.735 -12.643 1.00 39.74 191 TYR A O 1
ATOM 1571 N N . ASN A 1 192 ? -5.212 22.754 -11.047 1.00 39.33 192 ASN A N 1
ATOM 1572 C CA . ASN A 1 192 ? -6.200 23.437 -11.854 1.00 39.26 192 ASN A CA 1
ATOM 1573 C C . ASN A 1 192 ? -5.879 24.912 -11.770 1.00 39.71 192 ASN A C 1
ATOM 1574 O O . ASN A 1 192 ? -5.497 25.414 -10.710 1.00 39.37 192 ASN A O 1
ATOM 1579 N N . VAL A 1 193 ? -6.045 25.609 -12.887 1.00 38.78 193 VAL A N 1
ATOM 1580 C CA . VAL A 1 193 ? -5.763 27.031 -12.925 1.00 36.77 193 VAL A CA 1
ATOM 1581 C C . VAL A 1 193 ? -6.520 27.701 -14.064 1.00 34.87 193 VAL A C 1
ATOM 1582 O O . VAL A 1 193 ? -6.626 27.149 -15.159 1.00 32.22 193 VAL A O 1
ATOM 1586 N N . LYS A 1 194 ? -7.072 28.878 -13.775 1.00 35.51 194 LYS A N 1
ATOM 1587 C CA . LYS A 1 194 ? -7.798 29.682 -14.759 1.00 35.36 194 LYS A CA 1
ATOM 1588 C C . LYS A 1 194 ? -6.856 30.804 -15.177 1.00 34.90 194 LYS A C 1
ATOM 1589 O O . LYS A 1 194 ? -6.062 31.282 -14.370 1.00 33.02 194 LYS A O 1
ATOM 1595 N N . PHE A 1 195 ? -6.956 31.230 -16.434 1.00 34.30 195 PHE A N 1
ATOM 1596 C CA . PHE A 1 195 ? -6.112 32.298 -16.966 1.00 32.83 195 PHE A CA 1
ATOM 1597 C C . PHE A 1 195 ? -6.997 33.236 -17.760 1.00 32.90 195 PHE A C 1
ATOM 1598 O O . PHE A 1 195 ? -7.457 32.908 -18.856 1.00 34.05 195 PHE A O 1
ATOM 1606 N N . GLU A 1 196 ? -7.272 34.394 -17.173 1.00 33.62 196 GLU A N 1
ATOM 1607 C CA . GLU A 1 196 ? -8.093 35.397 -17.827 1.00 35.11 196 GLU A CA 1
ATOM 1608 C C . GLU A 1 196 ? -7.250 36.606 -18.173 1.00 34.04 196 GLU A C 1
ATOM 1609 O O . GLU A 1 196 ? -6.299 36.941 -17.471 1.00 34.52 196 GLU A O 1
ATOM 1615 N N . ILE A 1 197 ? -7.601 37.243 -19.276 1.00 32.18 197 ILE A N 1
ATOM 1616 C CA . ILE A 1 197 ? -6.912 38.430 -19.706 1.00 30.23 197 ILE A CA 1
ATOM 1617 C C . ILE A 1 197 ? -7.990 39.487 -19.669 1.00 29.17 197 ILE A C 1
ATOM 1618 O O . ILE A 1 197 ? -9.100 39.258 -20.144 1.00 29.26 197 ILE A O 1
ATOM 1623 N N . VAL A 1 198 ? -7.679 40.628 -19.076 1.00 28.90 198 VAL A N 1
ATOM 1624 C CA . VAL A 1 198 ? -8.624 41.735 -19.026 1.00 28.71 198 VAL A CA 1
ATOM 1625 C C . VAL A 1 198 ? -7.967 42.876 -19.791 1.00 27.73 198 VAL A C 1
ATOM 1626 O O . VAL A 1 198 ? -6.738 42.990 -19.848 1.00 26.07 198 VAL A O 1
ATOM 1630 N N . ASN A 1 199 ? -8.792 43.711 -20.395 1.00 27.10 199 ASN A N 1
ATOM 1631 C CA . ASN A 1 199 ? -8.296 44.821 -21.168 1.00 27.73 199 ASN A CA 1
ATOM 1632 C C . ASN A 1 199 ? -9.446 45.816 -21.270 1.00 26.69 199 ASN A C 1
ATOM 1633 O O . ASN A 1 199 ? -10.534 45.491 -21.733 1.00 25.93 199 ASN A O 1
ATOM 1638 N N . SER A 1 200 ? -9.205 47.023 -20.792 1.00 26.18 200 SER A N 1
ATOM 1639 C CA . SER A 1 200 ? -10.205 48.061 -20.828 1.00 26.01 200 SER A CA 1
ATOM 1640 C C . SER A 1 200 ? -10.283 48.671 -22.223 1.00 28.23 200 SER A C 1
ATOM 1641 O O . SER A 1 200 ? -9.336 48.569 -23.008 1.00 28.84 200 SER A O 1
ATOM 1644 N N . GLU A 1 201 ? -11.410 49.311 -22.525 1.00 30.48 201 GLU A N 1
ATOM 1645 C CA . GLU A 1 201 ? -11.583 49.976 -23.805 1.00 31.49 201 GLU A CA 1
ATOM 1646 C C . GLU A 1 201 ? -10.637 51.189 -23.784 1.00 32.44 201 GLU A C 1
ATOM 1647 O O . GLU A 1 201 ? -10.184 51.609 -22.717 1.00 30.03 201 GLU A O 1
ATOM 1653 N N . PRO A 1 202 ? -10.318 51.755 -24.961 1.00 33.54 202 PRO A N 1
ATOM 1654 C CA . PRO A 1 202 ? -9.413 52.903 -25.108 1.00 34.64 202 PRO A CA 1
ATOM 1655 C C . PRO A 1 202 ? -9.870 54.208 -24.462 1.00 36.65 202 PRO A C 1
ATOM 1656 O O . PRO A 1 202 ? -11.048 54.547 -24.486 1.00 36.11 202 PRO A O 1
ATOM 1660 N N . TYR A 1 203 ? -8.926 54.948 -23.889 1.00 39.94 203 TYR A N 1
ATOM 1661 C CA . TYR A 1 203 ? -9.246 56.238 -23.282 1.00 42.77 203 TYR A CA 1
ATOM 1662 C C . TYR A 1 203 ? -9.691 57.220 -24.381 1.00 44.35 203 TYR A C 1
ATOM 1663 O O . TYR A 1 203 ? -8.990 57.434 -25.374 1.00 44.47 203 TYR A O 1
ATOM 1672 N N . PRO A 1 204 ? -10.861 57.840 -24.206 1.00 45.61 204 PRO A N 1
ATOM 1673 C CA . PRO A 1 204 ? -11.374 58.786 -25.200 1.00 47.37 204 PRO A CA 1
ATOM 1674 C C . PRO A 1 204 ? -10.387 59.892 -25.552 1.00 48.26 204 PRO A C 1
ATOM 1675 O O . PRO A 1 204 ? -9.993 60.678 -24.688 1.00 48.78 204 PRO A O 1
ATOM 1679 N N . LEU A 1 205 ? -9.998 59.952 -26.824 1.00 48.96 205 LEU A N 1
ATOM 1680 C CA . LEU A 1 205 ? -9.048 60.959 -27.298 1.00 50.18 205 LEU A CA 1
ATOM 1681 C C . LEU A 1 205 ? -9.691 62.000 -28.212 1.00 51.39 205 LEU A C 1
ATOM 1682 O O . LEU A 1 205 ? -10.720 61.745 -28.837 1.00 52.90 205 LEU A O 1
ATOM 1687 N N . GLY A 1 206 ? -9.071 63.173 -28.281 1.00 51.53 206 GLY A N 1
ATOM 1688 C CA . GLY A 1 206 ? -9.561 64.243 -29.132 1.00 51.43 206 GLY A CA 1
ATOM 1689 C C . GLY A 1 206 ? -11.051 64.533 -29.140 1.00 51.67 206 GLY A C 1
ATOM 1690 O O . GLY A 1 206 ? -11.605 64.836 -30.194 1.00 50.28 206 GLY A O 1
ATOM 1691 N N . VAL A 1 207 ? -11.703 64.467 -27.982 1.00 52.82 207 VAL A N 1
ATOM 1692 C CA . VAL A 1 207 ? -13.141 64.741 -27.917 1.00 54.58 207 VAL A CA 1
ATOM 1693 C C . VAL A 1 207 ? -13.503 65.822 -26.899 1.00 54.77 207 VAL A C 1
ATOM 1694 O O . VAL A 1 207 ? -12.738 66.108 -25.979 1.00 54.41 207 VAL A O 1
ATOM 1698 N N . SER A 1 208 ? -14.682 66.410 -27.064 1.00 56.30 208 SER A N 1
ATOM 1699 C CA . SER A 1 208 ? -15.145 67.453 -26.158 1.00 57.74 208 SER A CA 1
ATOM 1700 C C . SER A 1 208 ? -15.263 66.919 -24.731 1.00 59.05 208 SER A C 1
ATOM 1701 O O . SER A 1 208 ? -15.523 65.740 -24.513 1.00 58.91 208 SER A O 1
ATOM 1704 N N . GLN A 1 209 ? -15.076 67.806 -23.764 1.00 61.03 209 GLN A N 1
ATOM 1705 C CA . GLN A 1 209 ? -15.149 67.458 -22.352 1.00 62.23 209 GLN A CA 1
ATOM 1706 C C . GLN A 1 209 ? -16.500 66.836 -22.005 1.00 62.92 209 GLN A C 1
ATOM 1707 O O . GLN A 1 209 ? -16.611 66.065 -21.052 1.00 62.18 209 GLN A O 1
ATOM 1713 N N . GLU A 1 210 ? -17.519 67.175 -22.792 1.00 63.86 210 GLU A N 1
ATOM 1714 C CA . GLU A 1 210 ? -18.865 66.658 -22.580 1.00 64.53 210 GLU A CA 1
ATOM 1715 C C . GLU A 1 210 ? -19.006 65.228 -23.096 1.00 64.16 210 GLU A C 1
ATOM 1716 O O . GLU A 1 210 ? -19.689 64.404 -22.481 1.00 62.87 210 GLU A O 1
ATOM 1722 N N . ILE A 1 211 ? -18.367 64.932 -24.224 1.00 62.99 211 ILE A N 1
ATOM 1723 C CA . ILE A 1 211 ? -18.429 63.584 -24.778 1.00 61.91 211 ILE A CA 1
ATOM 1724 C C . ILE A 1 211 ? -17.530 62.629 -23.982 1.00 60.97 211 ILE A C 1
ATOM 1725 O O . ILE A 1 211 ? -17.777 61.429 -23.935 1.00 59.99 211 ILE A O 1
ATOM 1730 N N . ARG A 1 212 ? -16.505 63.176 -23.337 1.00 60.45 212 ARG A N 1
ATOM 1731 C CA . ARG A 1 212 ? -15.576 62.379 -22.544 1.00 59.98 212 ARG A CA 1
ATOM 1732 C C . ARG A 1 212 ? -16.176 61.975 -21.202 1.00 59.81 212 ARG A C 1
ATOM 1733 O O . ARG A 1 212 ? -15.802 60.954 -20.644 1.00 60.21 212 ARG A O 1
ATOM 1741 N N . GLU A 1 213 ? -17.096 62.778 -20.676 1.00 60.32 213 GLU A N 1
ATOM 1742 C CA . GLU A 1 213 ? -17.713 62.469 -19.387 1.00 60.97 213 GLU A CA 1
ATOM 1743 C C . GLU A 1 213 ? -18.852 61.455 -19.510 1.00 60.05 213 GLU A C 1
ATOM 1744 O O . GLU A 1 213 ? -19.238 60.828 -18.521 1.00 60.45 213 GLU A O 1
ATOM 1750 N N . ASP A 1 214 ? -19.390 61.301 -20.717 1.00 58.54 214 ASP A N 1
ATOM 1751 C CA . ASP A 1 214 ? -20.462 60.337 -20.954 1.00 56.42 214 ASP A CA 1
ATOM 1752 C C . ASP A 1 214 ? -19.845 58.997 -21.334 1.00 52.89 214 ASP A C 1
ATOM 1753 O O . ASP A 1 214 ? -20.546 57.998 -21.448 1.00 52.42 214 ASP A O 1
ATOM 1758 N N . THR A 1 215 ? -18.528 58.991 -21.519 1.00 49.84 215 THR A N 1
ATOM 1759 C CA . THR A 1 215 ? -17.811 57.783 -21.899 1.00 47.24 215 THR A CA 1
ATOM 1760 C C . THR A 1 215 ? -17.306 56.989 -20.704 1.00 45.00 215 THR A C 1
ATOM 1761 O O . THR A 1 215 ? -16.462 57.456 -19.943 1.00 43.99 215 THR A O 1
ATOM 1765 N N . ILE A 1 216 ? -17.830 55.776 -20.572 1.00 42.35 216 ILE A N 1
ATOM 1766 C CA . ILE A 1 216 ? -17.476 54.854 -19.509 1.00 40.81 216 ILE A CA 1
ATOM 1767 C C . ILE A 1 216 ? -16.751 53.674 -20.165 1.00 38.34 216 ILE A C 1
ATOM 1768 O O . ILE A 1 216 ? -17.299 53.009 -21.039 1.00 38.96 216 ILE A O 1
ATOM 1773 N N . LEU A 1 217 ? -15.515 53.429 -19.745 1.00 36.36 217 LEU A N 1
ATOM 1774 C CA . LEU A 1 217 ? -14.698 52.353 -20.301 1.00 34.33 217 LEU A CA 1
ATOM 1775 C C . LEU A 1 217 ? -14.971 50.988 -19.667 1.00 33.77 217 LEU A C 1
ATOM 1776 O O . LEU A 1 217 ? -14.890 50.832 -18.447 1.00 35.68 217 LEU A O 1
ATOM 1781 N N . HIS A 1 218 ? -15.268 50.000 -20.508 1.00 30.35 218 HIS A N 1
ATOM 1782 C CA . HIS A 1 218 ? -15.558 48.642 -20.059 1.00 28.91 218 HIS A CA 1
ATOM 1783 C C . HIS A 1 218 ? -14.312 47.776 -19.880 1.00 28.50 218 HIS A C 1
ATOM 1784 O O . HIS A 1 218 ? -13.458 47.731 -20.752 1.00 25.04 218 HIS A O 1
ATOM 1791 N N . ILE A 1 219 ? -14.197 47.084 -18.756 1.00 28.17 219 ILE A N 1
ATOM 1792 C CA . ILE A 1 219 ? -13.054 46.204 -18.594 1.00 28.71 219 ILE A CA 1
ATOM 1793 C C . ILE A 1 219 ? -13.545 44.922 -19.262 1.00 28.30 219 ILE A C 1
ATOM 1794 O O . ILE A 1 219 ? -14.545 44.340 -18.841 1.00 26.82 219 ILE A O 1
ATOM 1799 N N . ARG A 1 220 ? -12.858 44.508 -20.325 1.00 27.78 220 ARG A N 1
ATOM 1800 C CA . ARG A 1 220 ? -13.256 43.330 -21.079 1.00 25.91 220 ARG A CA 1
ATOM 1801 C C . ARG A 1 220 ? -12.435 42.119 -20.749 1.00 25.99 220 ARG A C 1
ATOM 1802 O O . ARG A 1 220 ? -11.234 42.217 -20.524 1.00 27.69 220 ARG A O 1
ATOM 1810 N N . GLU A 1 221 ? -13.103 40.972 -20.735 1.00 26.38 221 GLU A N 1
ATOM 1811 C CA . GLU A 1 221 ? -12.459 39.702 -20.466 1.00 27.58 221 GLU A CA 1
ATOM 1812 C C . GLU A 1 221 ? -12.275 38.997 -21.804 1.00 29.07 221 GLU A C 1
ATOM 1813 O O . GLU A 1 221 ? -13.235 38.733 -22.541 1.00 29.07 221 GLU A O 1
ATOM 1819 N N . ILE A 1 222 ? -11.022 38.706 -22.113 1.00 30.46 222 ILE A N 1
ATOM 1820 C CA . ILE A 1 222 ? -10.664 38.081 -23.373 1.00 33.26 222 ILE A CA 1
ATOM 1821 C C . ILE A 1 222 ? -9.704 36.909 -23.140 1.00 35.65 222 ILE A C 1
ATOM 1822 O O . ILE A 1 222 ? -8.905 36.559 -24.005 1.00 35.40 222 ILE A O 1
ATOM 1827 N N . GLY A 1 223 ? -9.802 36.307 -21.957 1.00 37.76 223 GLY A N 1
ATOM 1828 C CA . GLY A 1 223 ? -8.946 35.191 -21.606 1.00 39.21 223 GLY A CA 1
ATOM 1829 C C . GLY A 1 223 ? -9.314 33.862 -22.244 1.00 40.96 223 GLY A C 1
ATOM 1830 O O . GLY A 1 223 ? -10.300 33.743 -22.958 1.00 42.67 223 GLY A O 1
ATOM 1831 N N . GLU A 1 224 ? -8.513 32.845 -21.969 1.00 41.89 224 GLU A N 1
ATOM 1832 C CA . GLU A 1 224 ? -8.745 31.533 -22.533 1.00 42.99 224 GLU A CA 1
ATOM 1833 C C . GLU A 1 224 ? -9.480 30.593 -21.573 1.00 42.89 224 GLU A C 1
ATOM 1834 O O . GLU A 1 224 ? -9.912 29.503 -21.963 1.00 41.71 224 GLU A O 1
ATOM 1840 N N . GLY A 1 225 ? -9.639 31.031 -20.326 1.00 43.02 225 GLY A N 1
ATOM 1841 C CA . GLY A 1 225 ? -10.347 30.237 -19.337 1.00 42.80 225 GLY A CA 1
ATOM 1842 C C . GLY A 1 225 ? -9.520 29.137 -18.705 1.00 44.62 225 GLY A C 1
ATOM 1843 O O . GLY A 1 225 ? -8.407 29.376 -18.240 1.00 45.66 225 GLY A O 1
ATOM 1844 N N . VAL A 1 226 ? -10.064 27.926 -18.682 1.00 44.08 226 VAL A N 1
ATOM 1845 C CA . VAL A 1 226 ? -9.358 26.793 -18.101 1.00 43.61 226 VAL A CA 1
ATOM 1846 C C . VAL A 1 226 ? -8.076 26.519 -18.891 1.00 43.10 226 VAL A C 1
ATOM 1847 O O . VAL A 1 226 ? -8.099 26.380 -20.116 1.00 44.02 226 VAL A O 1
ATOM 1851 N N . VAL A 1 227 ? -6.959 26.456 -18.176 1.00 41.42 227 VAL A N 1
ATOM 1852 C CA . VAL A 1 227 ? -5.668 26.197 -18.787 1.00 38.45 227 VAL A CA 1
ATOM 1853 C C . VAL A 1 227 ? -5.442 24.700 -18.976 1.00 39.84 227 VAL A C 1
ATOM 1854 O O . VAL A 1 227 ? -5.685 23.885 -18.084 1.00 39.03 227 VAL A O 1
ATOM 1858 N N . ARG A 1 228 ? -4.986 24.352 -20.169 1.00 41.07 228 ARG A N 1
ATOM 1859 C CA . ARG A 1 228 ? -4.683 22.984 -20.522 1.00 41.30 228 ARG A CA 1
ATOM 1860 C C . ARG A 1 228 ? -3.159 22.925 -20.610 1.00 41.51 228 ARG A C 1
ATOM 1861 O O . ARG A 1 228 ? -2.535 23.826 -21.177 1.00 42.19 228 ARG A O 1
ATOM 1869 N N . PRO A 1 229 ? -2.533 21.883 -20.038 1.00 41.24 229 PRO A N 1
ATOM 1870 C CA . PRO A 1 229 ? -1.074 21.818 -20.129 1.00 41.47 229 PRO A CA 1
ATOM 1871 C C . PRO A 1 229 ? -0.641 21.655 -21.596 1.00 41.96 229 PRO A C 1
ATOM 1872 O O . PRO A 1 229 ? -1.316 20.999 -22.392 1.00 41.23 229 PRO A O 1
ATOM 1876 N N . ARG A 1 230 ? 0.477 22.275 -21.950 1.00 42.60 230 ARG A N 1
ATOM 1877 C CA . ARG A 1 230 ? 0.984 22.210 -23.315 1.00 43.01 230 ARG A CA 1
ATOM 1878 C C . ARG A 1 230 ? 2.469 21.873 -23.343 1.00 41.00 230 ARG A C 1
ATOM 1879 O O . ARG A 1 230 ? 3.279 22.521 -22.673 1.00 38.38 230 ARG A O 1
ATOM 1887 N N . PRO A 1 231 ? 2.840 20.848 -24.124 1.00 40.55 231 PRO A N 1
ATOM 1888 C CA . PRO A 1 231 ? 4.229 20.406 -24.261 1.00 39.77 231 PRO A CA 1
ATOM 1889 C C . PRO A 1 231 ? 5.092 21.534 -24.808 1.00 38.14 231 PRO A C 1
ATOM 1890 O O . PRO A 1 231 ? 4.821 22.074 -25.882 1.00 38.00 231 PRO A O 1
ATOM 1894 N N . GLN A 1 232 ? 6.133 21.885 -24.068 1.00 37.25 232 GLN A N 1
ATOM 1895 C CA . GLN A 1 232 ? 7.023 22.940 -24.494 1.00 35.97 232 GLN A CA 1
ATOM 1896 C C . GLN A 1 232 ? 8.410 22.385 -24.802 1.00 34.08 232 GLN A C 1
ATOM 1897 O O . GLN A 1 232 ? 9.159 22.017 -23.905 1.00 31.94 232 GLN A O 1
ATOM 1903 N N . TYR A 1 233 ? 8.723 22.304 -26.092 1.00 32.82 233 TYR A N 1
ATOM 1904 C CA . TYR A 1 233 ? 10.007 21.802 -26.563 1.00 32.52 233 TYR A CA 1
ATOM 1905 C C . TYR A 1 233 ? 11.007 22.963 -26.498 1.00 32.98 233 TYR A C 1
ATOM 1906 O O . TYR A 1 233 ? 11.400 23.540 -27.522 1.00 30.99 233 TYR A O 1
ATOM 1915 N N . SER A 1 234 ? 11.412 23.283 -25.270 1.00 32.24 234 SER A N 1
ATOM 1916 C CA . SER A 1 234 ? 12.317 24.383 -25.015 1.00 31.31 234 SER A CA 1
ATOM 1917 C C . SER A 1 234 ? 13.579 24.002 -24.243 1.00 30.22 234 SER A C 1
ATOM 1918 O O . SER A 1 234 ? 13.596 24.046 -23.012 1.00 31.00 234 SER A O 1
ATOM 1921 N N . PRO A 1 235 ? 14.656 23.654 -24.963 1.00 28.00 235 PRO A N 1
ATOM 1922 C CA . PRO A 1 235 ? 15.955 23.264 -24.404 1.00 26.82 235 PRO A CA 1
ATOM 1923 C C . PRO A 1 235 ? 16.798 24.405 -23.834 1.00 26.35 235 PRO A C 1
ATOM 1924 O O . PRO A 1 235 ? 16.510 25.582 -24.026 1.00 26.06 235 PRO A O 1
ATOM 1928 N N . VAL A 1 236 ? 17.849 24.024 -23.121 1.00 28.15 236 VAL A N 1
ATOM 1929 C CA . VAL A 1 236 ? 18.795 24.966 -22.541 1.00 28.54 236 VAL A CA 1
ATOM 1930 C C . VAL A 1 236 ? 20.162 24.554 -23.075 1.00 30.44 236 VAL A C 1
ATOM 1931 O O . VAL A 1 236 ? 20.733 23.570 -22.628 1.00 31.50 236 VAL A O 1
ATOM 1935 N N . GLU A 1 237 ? 20.664 25.292 -24.056 1.00 33.51 237 GLU A N 1
ATOM 1936 C CA . GLU A 1 237 ? 21.954 25.002 -24.679 1.00 36.10 237 GLU A CA 1
ATOM 1937 C C . GLU A 1 237 ? 23.034 24.575 -23.669 1.00 35.74 237 GLU A C 1
ATOM 1938 O O . GLU A 1 237 ? 23.254 25.242 -22.653 1.00 33.91 237 GLU A O 1
ATOM 1944 N N . GLY A 1 238 ? 23.690 23.451 -23.957 1.00 35.11 238 GLY A N 1
ATOM 1945 C CA . GLY A 1 238 ? 24.753 22.947 -23.100 1.00 34.69 238 GLY A CA 1
ATOM 1946 C C . GLY A 1 238 ? 24.334 22.292 -21.793 1.00 34.61 238 GLY A C 1
ATOM 1947 O O . GLY A 1 238 ? 25.140 22.179 -20.873 1.00 34.47 238 GLY A O 1
ATOM 1948 N N . LYS A 1 239 ? 23.083 21.851 -21.709 1.00 34.07 239 LYS A N 1
ATOM 1949 C CA . LYS A 1 239 ? 22.574 21.221 -20.500 1.00 33.92 239 LYS A CA 1
ATOM 1950 C C . LYS A 1 239 ? 21.851 19.927 -20.832 1.00 33.21 239 LYS A C 1
ATOM 1951 O O . LYS A 1 239 ? 20.656 19.802 -20.575 1.00 32.61 239 LYS A O 1
ATOM 1957 N N . LEU A 1 240 ? 22.592 18.975 -21.400 1.00 34.13 240 LEU A N 1
ATOM 1958 C CA . LEU A 1 240 ? 22.067 17.674 -21.814 1.00 35.85 240 LEU A CA 1
ATOM 1959 C C . LEU A 1 240 ? 21.009 17.098 -20.877 1.00 36.62 240 LEU A C 1
ATOM 1960 O O . LEU A 1 240 ? 19.856 16.906 -21.268 1.00 37.11 240 LEU A O 1
ATOM 1965 N N . TYR A 1 241 ? 21.418 16.830 -19.640 1.00 37.39 241 TYR A N 1
ATOM 1966 C CA . TYR A 1 241 ? 20.549 16.270 -18.619 1.00 35.91 241 TYR A CA 1
ATOM 1967 C C . TYR A 1 241 ? 19.267 17.059 -18.445 1.00 33.76 241 TYR A C 1
ATOM 1968 O O . TYR A 1 241 ? 18.179 16.490 -18.418 1.00 31.66 241 TYR A O 1
ATOM 1977 N N . TRP A 1 242 ? 19.391 18.375 -18.319 1.00 33.42 242 TRP A N 1
ATOM 1978 C CA . TRP A 1 242 ? 18.207 19.217 -18.182 1.00 31.27 242 TRP A CA 1
ATOM 1979 C C . TRP A 1 242 ? 17.285 18.957 -19.367 1.00 29.36 242 TRP A C 1
ATOM 1980 O O . TRP A 1 242 ? 16.117 18.624 -19.192 1.00 28.17 242 TRP A O 1
ATOM 1991 N N . ASN A 1 243 ? 17.817 19.092 -20.576 1.00 29.39 243 ASN A N 1
ATOM 1992 C CA . ASN A 1 243 ? 17.015 18.870 -21.774 1.00 29.99 243 ASN A CA 1
ATOM 1993 C C . ASN A 1 243 ? 16.338 17.512 -21.747 1.00 29.79 243 ASN A C 1
ATOM 1994 O O . ASN A 1 243 ? 15.153 17.404 -22.052 1.00 31.18 243 ASN A O 1
ATOM 1999 N N . ALA A 1 244 ? 17.082 16.478 -21.370 1.00 27.96 244 ALA A N 1
ATOM 2000 C CA . ALA A 1 244 ? 16.504 15.143 -21.259 1.00 27.47 244 ALA A CA 1
ATOM 2001 C C . ALA A 1 244 ? 15.275 15.218 -20.331 1.00 27.41 244 ALA A C 1
ATOM 2002 O O . ALA A 1 244 ? 14.228 14.635 -20.602 1.00 26.01 244 ALA A O 1
ATOM 2004 N N . PHE A 1 245 ? 15.414 15.947 -19.231 1.00 27.14 245 PHE A N 1
ATOM 2005 C CA . PHE A 1 245 ? 14.316 16.090 -18.286 1.00 27.92 245 PHE A CA 1
ATOM 2006 C C . PHE A 1 245 ? 13.203 16.917 -18.907 1.00 27.77 245 PHE A C 1
ATOM 2007 O O . PHE A 1 245 ? 12.026 16.649 -18.684 1.00 25.26 245 PHE A O 1
ATOM 2015 N N . ILE A 1 246 ? 13.587 17.937 -19.671 1.00 29.26 246 ILE A N 1
ATOM 2016 C CA . ILE A 1 246 ? 12.618 18.797 -20.326 1.00 29.90 246 ILE A CA 1
ATOM 2017 C C . ILE A 1 246 ? 11.834 17.961 -21.323 1.00 30.34 246 ILE A C 1
ATOM 2018 O O . ILE A 1 246 ? 10.622 18.121 -21.476 1.00 30.46 246 ILE A O 1
ATOM 2023 N N . SER A 1 247 ? 12.529 17.044 -21.981 1.00 30.00 247 SER A N 1
ATOM 2024 C CA . SER A 1 247 ? 11.884 16.190 -22.949 1.00 30.14 247 SER A CA 1
ATOM 2025 C C . SER A 1 247 ? 10.892 15.259 -22.255 1.00 30.01 247 SER A C 1
ATOM 2026 O O . SER A 1 247 ? 9.841 14.933 -22.809 1.00 30.25 247 SER A O 1
ATOM 2029 N N . SER A 1 248 ? 11.208 14.844 -21.033 1.00 30.19 248 SER A N 1
ATOM 2030 C CA . SER A 1 248 ? 10.317 13.944 -20.304 1.00 28.70 248 SER A CA 1
ATOM 2031 C C . SER A 1 248 ? 9.018 14.632 -19.889 1.00 28.08 248 SER A C 1
ATOM 2032 O O . SER A 1 248 ? 7.969 14.002 -19.814 1.00 27.27 248 SER A O 1
ATOM 2035 N N . VAL A 1 249 ? 9.087 15.927 -19.606 1.00 28.26 249 VAL A N 1
ATOM 2036 C CA . VAL A 1 249 ? 7.891 16.660 -19.212 1.00 28.52 249 VAL A CA 1
ATOM 2037 C C . VAL A 1 249 ? 7.046 16.979 -20.438 1.00 30.45 249 VAL A C 1
ATOM 2038 O O . VAL A 1 249 ? 5.840 17.195 -20.329 1.00 30.82 249 VAL A O 1
ATOM 2042 N N . ALA A 1 250 ? 7.694 16.998 -21.601 1.00 30.14 250 ALA A N 1
ATOM 2043 C CA . ALA A 1 250 ? 7.032 17.313 -22.859 1.00 30.10 250 ALA A CA 1
ATOM 2044 C C . ALA A 1 250 ? 6.417 16.101 -23.544 1.00 31.31 250 ALA A C 1
ATOM 2045 O O . ALA A 1 250 ? 5.310 16.185 -24.086 1.00 31.71 250 ALA A O 1
ATOM 2047 N N . ASN A 1 251 ? 7.132 14.978 -23.519 1.00 32.11 251 ASN A N 1
ATOM 2048 C CA . ASN A 1 251 ? 6.664 13.757 -24.170 1.00 31.75 251 ASN A CA 1
ATOM 2049 C C . ASN A 1 251 ? 6.089 12.720 -23.214 1.00 32.58 251 ASN A C 1
ATOM 2050 O O . ASN A 1 251 ? 5.299 11.861 -23.620 1.00 31.28 251 ASN A O 1
ATOM 2055 N N . GLY A 1 252 ? 6.489 12.795 -21.949 1.00 33.22 252 GLY A N 1
ATOM 2056 C CA . GLY A 1 252 ? 6.008 11.844 -20.960 1.00 33.81 252 GLY A CA 1
ATOM 2057 C C . GLY A 1 252 ? 6.906 10.624 -20.828 1.00 33.06 252 GLY A C 1
ATOM 2058 O O . GLY A 1 252 ? 6.546 9.525 -21.226 1.00 32.18 252 GLY A O 1
ATOM 2059 N N . PHE A 1 253 ? 8.098 10.825 -20.290 1.00 33.28 253 PHE A N 1
ATOM 2060 C CA . PHE A 1 253 ? 9.025 9.723 -20.079 1.00 34.40 253 PHE A CA 1
ATOM 2061 C C . PHE A 1 253 ? 9.245 9.608 -18.565 1.00 36.19 253 PHE A C 1
ATOM 2062 O O . PHE A 1 253 ? 10.093 10.297 -17.992 1.00 36.37 253 PHE A O 1
ATOM 2070 N N . PRO A 1 254 ? 8.456 8.745 -17.897 1.00 37.52 254 PRO A N 1
ATOM 2071 C CA . PRO A 1 254 ? 8.546 8.530 -16.448 1.00 36.84 254 PRO A CA 1
ATOM 2072 C C . PRO A 1 254 ? 9.940 8.173 -15.924 1.00 36.99 254 PRO A C 1
ATOM 2073 O O . PRO A 1 254 ? 10.407 8.762 -14.950 1.00 38.34 254 PRO A O 1
ATOM 2077 N N . LEU A 1 255 ? 10.612 7.216 -16.557 1.00 36.13 255 LEU A N 1
ATOM 2078 C CA . LEU A 1 255 ? 11.940 6.845 -16.083 1.00 35.99 255 LEU A CA 1
ATOM 2079 C C . LEU A 1 255 ? 12.918 8.005 -16.269 1.00 36.10 255 LEU A C 1
ATOM 2080 O O . LEU A 1 255 ? 13.738 8.277 -15.396 1.00 36.41 255 LEU A O 1
ATOM 2085 N N . VAL A 1 256 ? 12.823 8.690 -17.404 1.00 36.54 256 VAL A N 1
ATOM 2086 C CA . VAL A 1 256 ? 13.695 9.829 -17.688 1.00 36.60 256 VAL A CA 1
ATOM 2087 C C . VAL A 1 256 ? 13.417 10.964 -16.714 1.00 37.15 256 VAL A C 1
ATOM 2088 O O . VAL A 1 256 ? 14.328 11.701 -16.338 1.00 37.39 256 VAL A O 1
ATOM 2092 N N . PHE A 1 257 ? 12.155 11.092 -16.311 1.00 37.30 257 PHE A N 1
ATOM 2093 C CA . PHE A 1 257 ? 11.740 12.123 -15.367 1.00 38.14 257 PHE A CA 1
ATOM 2094 C C . PHE A 1 257 ? 12.498 11.974 -14.058 1.00 39.50 257 PHE A C 1
ATOM 2095 O O . PHE A 1 257 ? 13.205 12.882 -13.638 1.00 39.53 257 PHE A O 1
ATOM 2103 N N . ALA A 1 258 ? 12.358 10.812 -13.426 1.00 40.58 258 ALA A N 1
ATOM 2104 C CA . ALA A 1 258 ? 13.015 10.541 -12.150 1.00 41.08 258 ALA A CA 1
ATOM 2105 C C . ALA A 1 258 ? 14.547 10.508 -12.229 1.00 40.82 258 ALA A C 1
ATOM 2106 O O . ALA A 1 258 ? 15.238 10.942 -11.302 1.00 39.22 258 ALA A O 1
ATOM 2108 N N . SER A 1 259 ? 15.066 10.011 -13.348 1.00 38.91 259 SER A N 1
ATOM 2109 C CA . SER A 1 259 ? 16.504 9.876 -13.542 1.00 37.47 259 SER A CA 1
ATOM 2110 C C . SER A 1 259 ? 17.313 11.141 -13.788 1.00 36.38 259 SER A C 1
ATOM 2111 O O . SER A 1 259 ? 18.482 11.217 -13.396 1.00 34.71 259 SER A O 1
ATOM 2114 N N . PHE A 1 260 ? 16.715 12.122 -14.458 1.00 35.24 260 PHE A N 1
ATOM 2115 C CA . PHE A 1 260 ? 17.430 13.358 -14.773 1.00 33.76 260 PHE A CA 1
ATOM 2116 C C . PHE A 1 260 ? 16.807 14.567 -14.108 1.00 33.60 260 PHE A C 1
ATOM 2117 O O . PHE A 1 260 ? 17.074 15.705 -14.484 1.00 34.70 260 PHE A O 1
ATOM 2125 N N . TYR A 1 261 ? 15.961 14.310 -13.123 1.00 34.62 261 TYR A N 1
ATOM 2126 C CA . TYR A 1 261 ? 15.328 15.380 -12.376 1.00 33.94 261 TYR A CA 1
ATOM 2127 C C . TYR A 1 261 ? 16.480 16.299 -11.978 1.00 35.31 261 TYR A C 1
ATOM 2128 O O . TYR A 1 261 ? 17.422 15.881 -11.294 1.00 32.56 261 TYR A O 1
ATOM 2137 N N . PRO A 1 262 ? 16.451 17.548 -12.453 1.00 36.74 262 PRO A N 1
ATOM 2138 C CA . PRO A 1 262 ? 17.541 18.440 -12.069 1.00 37.46 262 PRO A CA 1
ATOM 2139 C C . PRO A 1 262 ? 17.302 18.971 -10.653 1.00 37.88 262 PRO A C 1
ATOM 2140 O O . PRO A 1 262 ? 16.183 18.951 -10.157 1.00 38.65 262 PRO A O 1
ATOM 2144 N N . ASN A 1 263 ? 18.370 19.422 -10.008 1.00 38.74 263 ASN A N 1
ATOM 2145 C CA . ASN A 1 263 ? 18.309 19.988 -8.670 1.00 38.54 263 ASN A CA 1
ATOM 2146 C C . ASN A 1 263 ? 17.948 21.444 -8.914 1.00 38.90 263 ASN A C 1
ATOM 2147 O O . ASN A 1 263 ? 18.657 22.144 -9.633 1.00 38.14 263 ASN A O 1
ATOM 2152 N N . ILE A 1 264 ? 16.850 21.905 -8.328 1.00 39.45 264 ILE A N 1
ATOM 2153 C CA . ILE A 1 264 ? 16.413 23.282 -8.545 1.00 38.86 264 ILE A CA 1
ATOM 2154 C C . ILE A 1 264 ? 17.479 24.344 -8.276 1.00 40.51 264 ILE A C 1
ATOM 2155 O O . ILE A 1 264 ? 17.470 25.403 -8.906 1.00 40.73 264 ILE A O 1
ATOM 2160 N N . ARG A 1 265 ? 18.399 24.071 -7.354 1.00 40.97 265 ARG A N 1
ATOM 2161 C CA . ARG A 1 265 ? 19.432 25.040 -7.043 1.00 41.74 265 ARG A CA 1
ATOM 2162 C C . ARG A 1 265 ? 20.465 25.104 -8.143 1.00 42.66 265 ARG A C 1
ATOM 2163 O O . ARG A 1 265 ? 21.066 26.147 -8.367 1.00 42.94 265 ARG A O 1
ATOM 2171 N N . ASP A 1 266 ? 20.661 23.993 -8.845 1.00 44.81 266 ASP A N 1
ATOM 2172 C CA . ASP A 1 266 ? 21.619 23.948 -9.953 1.00 46.66 266 ASP A CA 1
ATOM 2173 C C . ASP A 1 266 ? 21.120 24.835 -11.100 1.00 46.28 266 ASP A C 1
ATOM 2174 O O . ASP A 1 266 ? 21.908 25.458 -11.808 1.00 46.09 266 ASP A O 1
ATOM 2179 N N . VAL A 1 267 ? 19.806 24.885 -11.284 1.00 45.02 267 VAL A N 1
ATOM 2180 C CA . VAL A 1 267 ? 19.242 25.720 -12.329 1.00 44.18 267 VAL A CA 1
ATOM 2181 C C . VAL A 1 267 ? 19.159 27.144 -11.798 1.00 43.12 267 VAL A C 1
ATOM 2182 O O . VAL A 1 267 ? 19.518 28.099 -12.482 1.00 40.27 267 VAL A O 1
ATOM 2186 N N . GLU A 1 268 ? 18.709 27.263 -10.558 1.00 44.15 268 GLU A N 1
ATOM 2187 C CA . GLU A 1 268 ? 18.574 28.556 -9.908 1.00 46.21 268 GLU A CA 1
ATOM 2188 C C . GLU A 1 268 ? 19.885 29.334 -9.976 1.00 46.59 268 GLU A C 1
ATOM 2189 O O . GLU A 1 268 ? 19.889 30.561 -10.154 1.00 47.57 268 GLU A O 1
ATOM 2195 N N . ASP A 1 269 ? 20.999 28.620 -9.846 1.00 45.93 269 ASP A N 1
ATOM 2196 C CA . ASP A 1 269 ? 22.311 29.253 -9.896 1.00 45.60 269 ASP A CA 1
ATOM 2197 C C . ASP A 1 269 ? 22.760 29.530 -11.334 1.00 43.29 269 ASP A C 1
ATOM 2198 O O . ASP A 1 269 ? 23.622 30.374 -11.566 1.00 44.07 269 ASP A O 1
ATOM 2203 N N . TYR A 1 270 ? 22.174 28.823 -12.295 1.00 39.68 270 TYR A N 1
ATOM 2204 C CA . TYR A 1 270 ? 22.485 29.041 -13.703 1.00 35.41 270 TYR A CA 1
ATOM 2205 C C . TYR A 1 270 ? 21.846 30.366 -14.064 1.00 36.15 270 TYR A C 1
ATOM 2206 O O . TYR A 1 270 ? 22.421 31.189 -14.780 1.00 35.31 270 TYR A O 1
ATOM 2215 N N . LEU A 1 271 ? 20.632 30.557 -13.560 1.00 35.26 271 LEU A N 1
ATOM 2216 C CA . LEU A 1 271 ? 19.890 31.776 -13.818 1.00 34.88 271 LEU A CA 1
ATOM 2217 C C . LEU A 1 271 ? 20.656 32.942 -13.202 1.00 36.68 271 LEU A C 1
ATOM 2218 O O . LEU A 1 271 ? 20.899 33.951 -13.869 1.00 37.10 271 LEU A O 1
ATOM 2223 N N . ASN A 1 272 ? 21.060 32.790 -11.939 1.00 37.13 272 ASN A N 1
ATOM 2224 C CA . ASN A 1 272 ? 21.797 33.837 -11.250 1.00 36.49 272 ASN A CA 1
ATOM 2225 C C . ASN A 1 272 ? 23.052 34.266 -11.994 1.00 35.52 272 ASN A C 1
ATOM 2226 O O . ASN A 1 272 ? 23.281 35.456 -12.195 1.00 36.31 272 ASN A O 1
ATOM 2231 N N . LYS A 1 273 ? 23.863 33.308 -12.413 1.00 35.35 273 LYS A N 1
ATOM 2232 C CA . LYS A 1 273 ? 25.085 33.643 -13.145 1.00 36.37 273 LYS A CA 1
ATOM 2233 C C . LYS A 1 273 ? 24.800 34.323 -14.496 1.00 35.69 273 LYS A C 1
ATOM 2234 O O . LYS A 1 273 ? 25.397 35.350 -14.813 1.00 36.91 273 LYS A O 1
ATOM 2240 N N . LYS A 1 274 ? 23.894 33.755 -15.289 1.00 33.31 274 LYS A N 1
ATOM 2241 C CA . LYS A 1 274 ? 23.561 34.345 -16.580 1.00 30.80 274 LYS A CA 1
ATOM 2242 C C . LYS A 1 274 ? 22.961 35.739 -16.394 1.00 31.21 274 LYS A C 1
ATOM 2243 O O . LYS A 1 274 ? 23.220 36.655 -17.181 1.00 28.66 274 LYS A O 1
ATOM 2249 N N . LEU A 1 275 ? 22.174 35.900 -15.337 1.00 30.77 275 LEU A N 1
ATOM 2250 C CA . LEU A 1 275 ? 21.545 37.177 -15.054 1.00 30.81 275 LEU A CA 1
ATOM 2251 C C . LEU A 1 275 ? 22.576 38.227 -14.630 1.00 33.16 275 LEU A C 1
ATOM 2252 O O . LEU A 1 275 ? 22.497 39.401 -15.022 1.00 33.07 275 LEU A O 1
ATOM 2257 N N . GLU A 1 276 ? 23.545 37.810 -13.827 1.00 35.45 276 GLU A N 1
ATOM 2258 C CA . GLU A 1 276 ? 24.566 38.733 -13.356 1.00 38.01 276 GLU A CA 1
ATOM 2259 C C . GLU A 1 276 ? 25.403 39.195 -14.550 1.00 37.49 276 GLU A C 1
ATOM 2260 O O . GLU A 1 276 ? 25.766 40.369 -14.665 1.00 37.17 276 GLU A O 1
ATOM 2266 N N . GLU A 1 277 ? 25.693 38.267 -15.453 1.00 36.74 277 GLU A N 1
ATOM 2267 C CA . GLU A 1 277 ? 26.482 38.595 -16.635 1.00 38.74 277 GLU A CA 1
ATOM 2268 C C . GLU A 1 277 ? 25.738 39.561 -17.568 1.00 37.34 277 GLU A C 1
ATOM 2269 O O . GLU A 1 277 ? 26.345 40.211 -18.419 1.00 37.85 277 GLU A O 1
ATOM 2275 N N . PHE A 1 278 ? 24.420 39.649 -17.392 1.00 35.73 278 PHE A N 1
ATOM 2276 C CA . PHE A 1 278 ? 23.567 40.513 -18.199 1.00 33.32 278 PHE A CA 1
ATOM 2277 C C . PHE A 1 278 ? 23.532 41.941 -17.641 1.00 34.45 278 PHE A C 1
ATOM 2278 O O . PHE A 1 278 ? 23.759 42.927 -18.358 1.00 34.12 278 PHE A O 1
ATOM 2286 N N . LEU A 1 279 ? 23.258 42.043 -16.348 1.00 35.16 279 LEU A N 1
ATOM 2287 C CA . LEU A 1 279 ? 23.176 43.334 -15.682 1.00 35.20 279 LEU A CA 1
ATOM 2288 C C . LEU A 1 279 ? 24.478 44.118 -15.784 1.00 35.29 279 LEU A C 1
ATOM 2289 O O . LEU A 1 279 ? 24.483 45.326 -15.987 1.00 34.57 279 LEU A O 1
ATOM 2294 N N . VAL A 1 280 ? 25.583 43.406 -15.653 1.00 36.28 280 VAL A N 1
ATOM 2295 C CA . VAL A 1 280 ? 26.903 44.002 -15.705 1.00 37.69 280 VAL A CA 1
ATOM 2296 C C . VAL A 1 280 ? 27.227 44.567 -17.079 1.00 36.75 280 VAL A C 1
ATOM 2297 O O . VAL A 1 280 ? 28.123 45.401 -17.220 1.00 36.37 280 VAL A O 1
ATOM 2301 N N . GLY A 1 281 ? 26.499 44.113 -18.093 1.00 36.74 281 GLY A N 1
ATOM 2302 C CA . GLY A 1 281 ? 26.750 44.595 -19.435 1.00 35.60 281 GLY A CA 1
ATOM 2303 C C . GLY A 1 281 ? 25.981 45.874 -19.687 1.00 35.11 281 GLY A C 1
ATOM 2304 O O . GLY A 1 281 ? 26.114 46.499 -20.740 1.00 37.21 281 GLY A O 1
ATOM 2305 N N . ILE A 1 282 ? 25.190 46.272 -18.699 1.00 33.96 282 ILE A N 1
ATOM 2306 C CA . ILE A 1 282 ? 24.357 47.459 -18.799 1.00 33.97 282 ILE A CA 1
ATOM 2307 C C . ILE A 1 282 ? 25.064 48.760 -18.458 1.00 34.53 282 ILE A C 1
ATOM 2308 O O . ILE A 1 282 ? 25.255 49.087 -17.283 1.00 35.32 282 ILE A O 1
ATOM 2313 N N . GLU A 1 283 ? 25.445 49.507 -19.486 1.00 34.39 283 GLU A N 1
ATOM 2314 C CA . GLU A 1 283 ? 26.106 50.785 -19.276 1.00 35.48 283 GLU A CA 1
ATOM 2315 C C . GLU A 1 283 ? 25.101 51.864 -18.886 1.00 34.89 283 GLU A C 1
ATOM 2316 O O . GLU A 1 283 ? 24.040 52.010 -19.504 1.00 33.50 283 GLU A O 1
ATOM 2322 N N . VAL A 1 284 ? 25.445 52.631 -17.863 1.00 35.14 284 VAL A N 1
ATOM 2323 C CA . VAL A 1 284 ? 24.575 53.701 -17.405 1.00 36.01 284 VAL A CA 1
ATOM 2324 C C . VAL A 1 284 ? 25.309 55.027 -17.567 1.00 38.09 284 VAL A C 1
ATOM 2325 O O . VAL A 1 284 ? 26.190 55.355 -16.770 1.00 40.00 284 VAL A O 1
ATOM 2329 N N . GLY A 1 285 ? 24.942 55.782 -18.600 1.00 38.47 285 GLY A N 1
ATOM 2330 C CA . GLY A 1 285 ? 25.599 57.046 -18.862 1.00 39.29 285 GLY A CA 1
ATOM 2331 C C . GLY A 1 285 ? 24.804 58.341 -18.822 1.00 40.37 285 GLY A C 1
ATOM 2332 O O . GLY A 1 285 ? 24.099 58.625 -17.852 1.00 40.42 285 GLY A O 1
ATOM 2333 N N . GLU A 1 286 ? 24.927 59.133 -19.887 1.00 40.97 286 GLU A N 1
ATOM 2334 C CA . GLU A 1 286 ? 24.257 60.422 -19.955 1.00 42.92 286 GLU A CA 1
ATOM 2335 C C . GLU A 1 286 ? 24.154 60.955 -21.392 1.00 42.74 286 GLU A C 1
ATOM 2336 O O . GLU A 1 286 ? 25.161 61.043 -22.105 1.00 41.82 286 GLU A O 1
ATOM 2342 N N . ARG A 1 287 ? 22.937 61.318 -21.806 1.00 42.25 287 ARG A N 1
ATOM 2343 C CA . ARG A 1 287 ? 22.699 61.850 -23.150 1.00 43.96 287 ARG A CA 1
ATOM 2344 C C . ARG A 1 287 ? 23.238 63.257 -23.311 1.00 44.27 287 ARG A C 1
ATOM 2345 O O . ARG A 1 287 ? 23.652 63.881 -22.347 1.00 44.42 287 ARG A O 1
ATOM 2353 N N . GLU A 1 288 ? 23.179 63.754 -24.542 1.00 45.32 288 GLU A N 1
ATOM 2354 C CA . GLU A 1 288 ? 23.618 65.104 -24.866 1.00 46.66 288 GLU A CA 1
ATOM 2355 C C . GLU A 1 288 ? 22.878 66.105 -23.985 1.00 46.73 288 GLU A C 1
ATOM 2356 O O . GLU A 1 288 ? 23.471 67.052 -23.476 1.00 47.38 288 GLU A O 1
ATOM 2362 N N . ASP A 1 289 ? 21.581 65.874 -23.802 1.00 45.68 289 ASP A N 1
ATOM 2363 C CA . ASP A 1 289 ? 20.733 66.762 -23.024 1.00 44.03 289 ASP A CA 1
ATOM 2364 C C . ASP A 1 289 ? 20.712 66.529 -21.514 1.00 43.10 289 ASP A C 1
ATOM 2365 O O . ASP A 1 289 ? 19.753 66.916 -20.842 1.00 43.16 289 ASP A O 1
ATOM 2370 N N . GLY A 1 290 ? 21.757 65.895 -20.984 1.00 41.63 290 GLY A N 1
ATOM 2371 C CA . GLY A 1 290 ? 21.843 65.646 -19.548 1.00 40.66 290 GLY A CA 1
ATOM 2372 C C . GLY A 1 290 ? 21.049 64.484 -18.960 1.00 40.12 290 GLY A C 1
ATOM 2373 O O . GLY A 1 290 ? 21.301 64.052 -17.838 1.00 39.29 290 GLY A O 1
ATOM 2374 N N . LYS A 1 291 ? 20.094 63.964 -19.718 1.00 39.92 291 LYS A N 1
ATOM 2375 C CA . LYS A 1 291 ? 19.255 62.867 -19.251 1.00 37.97 291 LYS A CA 1
ATOM 2376 C C . LYS A 1 291 ? 19.997 61.536 -19.127 1.00 37.38 291 LYS A C 1
ATOM 2377 O O . LYS A 1 291 ? 21.094 61.377 -19.674 1.00 37.05 291 LYS A O 1
ATOM 2383 N N . PRO A 1 292 ? 19.411 60.561 -18.397 1.00 35.69 292 PRO A N 1
ATOM 2384 C CA . PRO A 1 292 ? 20.024 59.241 -18.206 1.00 34.97 292 PRO A CA 1
ATOM 2385 C C . PRO A 1 292 ? 20.109 58.473 -19.534 1.00 34.68 292 PRO A C 1
ATOM 2386 O O . PRO A 1 292 ? 19.228 58.601 -20.395 1.00 32.45 292 PRO A O 1
ATOM 2390 N N . TYR A 1 293 ? 21.174 57.692 -19.702 1.00 35.37 293 TYR A N 1
ATOM 2391 C CA . TYR A 1 293 ? 21.376 56.910 -20.927 1.00 37.81 293 TYR A CA 1
ATOM 2392 C C . TYR A 1 293 ? 21.730 55.465 -20.583 1.00 37.45 293 TYR A C 1
ATOM 2393 O O . TYR A 1 293 ? 22.890 55.156 -20.336 1.00 39.04 293 TYR A O 1
ATOM 2402 N N . VAL A 1 294 ? 20.734 54.586 -20.588 1.00 37.36 294 VAL A N 1
ATOM 2403 C CA . VAL A 1 294 ? 20.936 53.170 -20.272 1.00 36.24 294 VAL A CA 1
ATOM 2404 C C . VAL A 1 294 ? 21.200 52.367 -21.538 1.00 36.20 294 VAL A C 1
ATOM 2405 O O . VAL A 1 294 ? 20.328 52.277 -22.407 1.00 36.14 294 VAL A O 1
ATOM 2409 N N . LYS A 1 295 ? 22.391 51.772 -21.638 1.00 35.46 295 LYS A N 1
ATOM 2410 C CA . LYS A 1 295 ? 22.771 50.993 -22.822 1.00 34.93 295 LYS A CA 1
ATOM 2411 C C . LYS A 1 295 ? 23.176 49.558 -22.491 1.00 34.03 295 LYS A C 1
ATOM 2412 O O . LYS A 1 295 ? 24.221 49.338 -21.889 1.00 35.58 295 LYS A O 1
ATOM 2418 N N . ARG A 1 296 ? 22.360 48.581 -22.877 1.00 33.39 296 ARG A N 1
ATOM 2419 C CA . ARG A 1 296 ? 22.683 47.170 -22.623 1.00 31.49 296 ARG A CA 1
ATOM 2420 C C . ARG A 1 296 ? 23.605 46.610 -23.716 1.00 30.89 296 ARG A C 1
ATOM 2421 O O . ARG A 1 296 ? 23.204 46.469 -24.879 1.00 31.75 296 ARG A O 1
ATOM 2429 N N . GLU A 1 297 ? 24.837 46.280 -23.351 1.00 28.92 297 GLU A N 1
ATOM 2430 C CA . GLU A 1 297 ? 25.769 45.753 -24.332 1.00 28.88 297 GLU A CA 1
ATOM 2431 C C . GLU A 1 297 ? 25.784 44.237 -24.336 1.00 28.12 297 GLU A C 1
ATOM 2432 O O . GLU A 1 297 ? 26.481 43.614 -25.129 1.00 27.94 297 GLU A O 1
ATOM 2438 N N . LYS A 1 298 ? 24.998 43.652 -23.443 1.00 27.83 298 LYS A N 1
ATOM 2439 C CA . LYS A 1 298 ? 24.869 42.207 -23.343 1.00 28.03 298 LYS A CA 1
ATOM 2440 C C . LYS A 1 298 ? 23.385 41.898 -23.440 1.00 27.49 298 LYS A C 1
ATOM 2441 O O . LYS A 1 298 ? 22.560 42.700 -23.013 1.00 26.09 298 LYS A O 1
ATOM 2447 N N . ALA A 1 299 ? 23.038 40.745 -24.001 1.00 27.25 299 ALA A N 1
ATOM 2448 C CA . ALA A 1 299 ? 21.629 40.387 -24.141 1.00 28.19 299 ALA A CA 1
ATOM 2449 C C . ALA A 1 299 ? 21.362 39.022 -23.559 1.00 27.73 299 ALA A C 1
ATOM 2450 O O . ALA A 1 299 ? 22.266 38.199 -23.454 1.00 27.36 299 ALA A O 1
ATOM 2452 N N . LEU A 1 300 ? 20.113 38.792 -23.172 1.00 27.26 300 LEU A N 1
ATOM 2453 C CA . LEU A 1 300 ? 19.713 37.504 -22.643 1.00 26.80 300 LEU A CA 1
ATOM 2454 C C . LEU A 1 300 ? 19.329 36.631 -23.847 1.00 28.40 300 LEU A C 1
ATOM 2455 O O . LEU A 1 300 ? 18.895 37.145 -24.885 1.00 28.28 300 LEU A O 1
ATOM 2460 N N . ASP A 1 301 ? 19.518 35.317 -23.733 1.00 30.76 301 ASP A N 1
ATOM 2461 C CA . ASP A 1 301 ? 19.126 34.421 -24.820 1.00 32.22 301 ASP A CA 1
ATOM 2462 C C . ASP A 1 301 ? 17.948 33.529 -24.422 1.00 32.62 301 ASP A C 1
ATOM 2463 O O . ASP A 1 301 ? 17.563 33.463 -23.244 1.00 30.46 301 ASP A O 1
ATOM 2468 N N . ARG A 1 302 ? 17.388 32.834 -25.409 1.00 33.09 302 ARG A N 1
ATOM 2469 C CA . ARG A 1 302 ? 16.245 31.965 -25.163 1.00 35.36 302 ARG A CA 1
ATOM 2470 C C . ARG A 1 302 ? 16.510 30.859 -24.139 1.00 33.21 302 ARG A C 1
ATOM 2471 O O . ARG A 1 302 ? 15.568 30.339 -23.536 1.00 31.96 302 ARG A O 1
ATOM 2479 N N . SER A 1 303 ? 17.778 30.493 -23.946 1.00 31.67 303 SER A N 1
ATOM 2480 C CA . SER A 1 303 ? 18.102 29.474 -22.960 1.00 32.30 303 SER A CA 1
ATOM 2481 C C . SER A 1 303 ? 17.765 30.015 -21.579 1.00 32.81 303 SER A C 1
ATOM 2482 O O . SER A 1 303 ? 17.318 29.263 -20.712 1.00 33.79 303 SER A O 1
ATOM 2485 N N . PHE A 1 304 ? 17.983 31.319 -21.383 1.00 32.00 304 PHE A N 1
ATOM 2486 C CA . PHE A 1 304 ? 17.687 31.962 -20.108 1.00 29.67 304 PHE A CA 1
ATOM 2487 C C . PHE A 1 304 ? 16.195 31.881 -19.873 1.00 30.51 304 PHE A C 1
ATOM 2488 O O . PHE A 1 304 ? 15.739 31.783 -18.737 1.00 30.67 304 PHE A O 1
ATOM 2496 N N . LYS A 1 305 ? 15.439 31.948 -20.966 1.00 30.12 305 LYS A N 1
ATOM 2497 C CA . LYS A 1 305 ? 13.983 31.873 -20.909 1.00 28.54 305 LYS A CA 1
ATOM 2498 C C . LYS A 1 305 ? 13.564 30.440 -20.618 1.00 28.15 305 LYS A C 1
ATOM 2499 O O . LYS A 1 305 ? 12.735 30.174 -19.737 1.00 27.64 305 LYS A O 1
ATOM 2505 N N . ASN A 1 306 ? 14.137 29.514 -21.375 1.00 26.84 306 ASN A N 1
ATOM 2506 C CA . ASN A 1 306 ? 13.809 28.121 -21.179 1.00 28.18 306 ASN A CA 1
ATOM 2507 C C . ASN A 1 306 ? 14.232 27.682 -19.783 1.00 27.95 306 ASN A C 1
ATOM 2508 O O . ASN A 1 306 ? 13.507 26.968 -19.109 1.00 29.96 306 ASN A O 1
ATOM 2513 N N . ALA A 1 307 ? 15.394 28.143 -19.339 1.00 29.38 307 ALA A N 1
ATOM 2514 C CA . ALA A 1 307 ? 15.884 27.816 -18.007 1.00 28.29 307 ALA A CA 1
ATOM 2515 C C . ALA A 1 307 ? 14.858 28.294 -16.978 1.00 28.41 307 ALA A C 1
ATOM 2516 O O . ALA A 1 307 ? 14.493 27.566 -16.062 1.00 29.74 307 ALA A O 1
ATOM 2518 N N . SER A 1 308 ? 14.384 29.520 -17.155 1.00 30.11 308 SER A N 1
ATOM 2519 C CA . SER A 1 308 ? 13.400 30.117 -16.258 1.00 30.90 308 SER A CA 1
ATOM 2520 C C . SER A 1 308 ? 12.128 29.298 -16.239 1.00 30.18 308 SER A C 1
ATOM 2521 O O . SER A 1 308 ? 11.449 29.201 -15.214 1.00 29.73 308 SER A O 1
ATOM 2524 N N . LYS A 1 309 ? 11.797 28.730 -17.393 1.00 29.79 309 LYS A N 1
ATOM 2525 C CA . LYS A 1 309 ? 10.613 27.898 -17.509 1.00 29.46 309 LYS A CA 1
ATOM 2526 C C . LYS A 1 309 ? 10.859 26.637 -16.692 1.00 30.12 309 LYS A C 1
ATOM 2527 O O . LYS A 1 309 ? 10.013 26.229 -15.894 1.00 30.95 309 LYS A O 1
ATOM 2533 N N . LEU A 1 310 ? 12.029 26.036 -16.884 1.00 30.38 310 LEU A N 1
ATOM 2534 C CA . LEU A 1 310 ? 12.414 24.840 -16.146 1.00 31.08 310 LEU A CA 1
ATOM 2535 C C . LEU A 1 310 ? 12.333 25.150 -14.642 1.00 31.18 310 LEU A C 1
ATOM 2536 O O . LEU A 1 310 ? 11.862 24.331 -13.844 1.00 30.23 310 LEU A O 1
ATOM 2541 N N . TYR A 1 311 ? 12.788 26.344 -14.267 1.00 30.15 311 TYR A N 1
ATOM 2542 C CA . TYR A 1 311 ? 12.761 26.771 -12.877 1.00 30.10 311 TYR A CA 1
ATOM 2543 C C . TYR A 1 311 ? 11.334 26.719 -12.317 1.00 29.94 311 TYR A C 1
ATOM 2544 O O . TYR A 1 311 ? 11.113 26.218 -11.217 1.00 30.82 311 TYR A O 1
ATOM 2553 N N . TYR A 1 312 ? 10.359 27.219 -13.065 1.00 28.58 312 TYR A N 1
ATOM 2554 C CA . TYR A 1 312 ? 8.979 27.185 -12.587 1.00 27.50 312 TYR A CA 1
ATOM 2555 C C . TYR A 1 312 ? 8.393 25.771 -12.576 1.00 26.88 312 TYR A C 1
ATOM 2556 O O . TYR A 1 312 ? 7.612 25.419 -11.684 1.00 26.63 312 TYR A O 1
ATOM 2565 N N . ALA A 1 313 ? 8.752 24.962 -13.569 1.00 25.88 313 ALA A N 1
ATOM 2566 C CA . ALA A 1 313 ? 8.246 23.600 -13.625 1.00 26.49 313 ALA A CA 1
ATOM 2567 C C . ALA A 1 313 ? 8.678 22.865 -12.373 1.00 27.73 313 ALA A C 1
ATOM 2568 O O . ALA A 1 313 ? 7.872 22.204 -11.730 1.00 28.46 313 ALA A O 1
ATOM 2570 N N . LEU A 1 314 ? 9.954 22.997 -12.024 1.00 29.03 314 LEU A N 1
ATOM 2571 C CA . LEU A 1 314 ? 10.497 22.353 -10.832 1.00 28.81 314 LEU A CA 1
ATOM 2572 C C . LEU A 1 314 ? 9.815 22.829 -9.553 1.00 29.46 314 LEU A C 1
ATOM 2573 O O . LEU A 1 314 ? 9.701 22.070 -8.602 1.00 31.52 314 LEU A O 1
ATOM 2578 N N . ARG A 1 315 ? 9.362 24.076 -9.516 1.00 30.61 315 ARG A N 1
ATOM 2579 C CA . ARG A 1 315 ? 8.686 24.569 -8.317 1.00 31.00 315 ARG A CA 1
ATOM 2580 C C . ARG A 1 315 ? 7.320 23.907 -8.221 1.00 31.21 315 ARG A C 1
ATOM 2581 O O . ARG A 1 315 ? 6.794 23.656 -7.132 1.00 31.39 315 ARG A O 1
ATOM 2589 N N . VAL A 1 316 ? 6.746 23.624 -9.381 1.00 31.18 316 VAL A N 1
ATOM 2590 C CA . VAL A 1 316 ? 5.452 22.971 -9.441 1.00 30.92 316 VAL A CA 1
ATOM 2591 C C . VAL A 1 316 ? 5.620 21.502 -9.063 1.00 32.33 316 VAL A C 1
ATOM 2592 O O . VAL A 1 316 ? 4.870 20.966 -8.245 1.00 33.37 316 VAL A O 1
ATOM 2596 N N . PHE A 1 317 ? 6.613 20.849 -9.654 1.00 31.81 317 PHE A N 1
ATOM 2597 C CA . PHE A 1 317 ? 6.850 19.442 -9.375 1.00 30.91 317 PHE A CA 1
ATOM 2598 C C . PHE A 1 317 ? 7.434 19.195 -7.992 1.00 31.21 317 PHE A C 1
ATOM 2599 O O . PHE A 1 317 ? 7.115 18.197 -7.366 1.00 32.70 317 PHE A O 1
ATOM 2607 N N . ASN A 1 318 ? 8.279 20.094 -7.504 1.00 30.86 318 ASN A N 1
ATOM 2608 C CA . ASN A 1 318 ? 8.860 19.880 -6.192 1.00 32.32 318 ASN A CA 1
ATOM 2609 C C . ASN A 1 318 ? 7.843 19.841 -5.063 1.00 33.87 318 ASN A C 1
ATOM 2610 O O . ASN A 1 318 ? 8.168 19.453 -3.942 1.00 35.04 318 ASN A O 1
ATOM 2615 N N . THR A 1 319 ? 6.607 20.228 -5.337 1.00 35.30 319 THR A N 1
ATOM 2616 C CA . THR A 1 319 ? 5.620 20.191 -4.277 1.00 37.07 319 THR A CA 1
ATOM 2617 C C . THR A 1 319 ? 5.024 18.785 -4.210 1.00 39.85 319 THR A C 1
ATOM 2618 O O . THR A 1 319 ? 4.108 18.524 -3.424 1.00 40.58 319 THR A O 1
ATOM 2622 N N . LYS A 1 320 ? 5.547 17.881 -5.037 1.00 40.93 320 LYS A N 1
ATOM 2623 C CA . LYS A 1 320 ? 5.069 16.501 -5.072 1.00 43.95 320 LYS A CA 1
ATOM 2624 C C . LYS A 1 320 ? 6.171 15.448 -5.191 1.00 44.64 320 LYS A C 1
ATOM 2625 O O . LYS A 1 320 ? 5.912 14.268 -5.001 1.00 45.49 320 LYS A O 1
ATOM 2631 N N . PHE A 1 321 ? 7.390 15.871 -5.499 1.00 45.01 321 PHE A N 1
ATOM 2632 C CA . PHE A 1 321 ? 8.504 14.948 -5.661 1.00 47.22 321 PHE A CA 1
ATOM 2633 C C . PHE A 1 321 ? 9.738 15.550 -5.008 1.00 50.39 321 PHE A C 1
ATOM 2634 O O . PHE A 1 321 ? 10.182 16.639 -5.390 1.00 51.32 321 PHE A O 1
ATOM 2642 N N . GLN A 1 322 ? 10.291 14.839 -4.028 1.00 52.93 322 GLN A N 1
ATOM 2643 C CA . GLN A 1 322 ? 11.462 15.321 -3.308 1.00 55.66 322 GLN A CA 1
ATOM 2644 C C . GLN A 1 322 ? 12.598 14.306 -3.276 1.00 55.71 322 GLN A C 1
ATOM 2645 O O . GLN A 1 322 ? 13.734 14.643 -2.943 1.00 55.61 322 GLN A O 1
ATOM 2651 N N . ASN A 1 323 ? 12.286 13.068 -3.643 1.00 56.62 323 ASN A N 1
ATOM 2652 C CA . ASN A 1 323 ? 13.270 11.990 -3.633 1.00 57.29 323 ASN A CA 1
ATOM 2653 C C . ASN A 1 323 ? 14.045 11.899 -4.941 1.00 55.55 323 ASN A C 1
ATOM 2654 O O . ASN A 1 323 ? 14.836 10.979 -5.136 1.00 55.79 323 ASN A O 1
ATOM 2659 N N . TYR A 1 324 ? 13.819 12.856 -5.834 1.00 54.06 324 TYR A N 1
ATOM 2660 C CA . TYR A 1 324 ? 14.489 12.852 -7.126 1.00 51.19 324 TYR A CA 1
ATOM 2661 C C . TYR A 1 324 ? 15.531 13.943 -7.248 1.00 49.60 324 TYR A C 1
ATOM 2662 O O . TYR A 1 324 ? 15.440 14.969 -6.586 1.00 49.64 324 TYR A O 1
ATOM 2671 N N . PRO A 1 325 ? 16.533 13.747 -8.113 1.00 49.55 325 PRO A N 1
ATOM 2672 C CA . PRO A 1 325 ? 16.806 12.619 -9.011 1.00 50.43 325 PRO A CA 1
ATOM 2673 C C . PRO A 1 325 ? 17.058 11.277 -8.319 1.00 51.41 325 PRO A C 1
ATOM 2674 O O . PRO A 1 325 ? 17.678 11.217 -7.258 1.00 53.61 325 PRO A O 1
ATOM 2678 N N . LYS A 1 326 ? 16.578 10.208 -8.950 1.00 50.71 326 LYS A N 1
ATOM 2679 C CA . LYS A 1 326 ? 16.724 8.846 -8.450 1.00 49.02 326 LYS A CA 1
ATOM 2680 C C . LYS A 1 326 ? 17.074 7.964 -9.646 1.00 47.53 326 LYS A C 1
ATOM 2681 O O . LYS A 1 326 ? 16.323 7.908 -10.614 1.00 45.45 326 LYS A O 1
ATOM 2687 N N . LYS A 1 327 ? 18.212 7.281 -9.580 1.00 47.31 327 LYS A N 1
ATOM 2688 C CA . LYS A 1 327 ? 18.659 6.412 -10.672 1.00 48.13 327 LYS A CA 1
ATOM 2689 C C . LYS A 1 327 ? 18.004 5.030 -10.676 1.00 47.74 327 LYS A C 1
ATOM 2690 O O . LYS A 1 327 ? 17.884 4.399 -11.722 1.00 47.56 327 LYS A O 1
ATOM 2696 N N . GLU A 1 328 ? 17.592 4.553 -9.506 1.00 47.80 328 GLU A N 1
ATOM 2697 C CA . GLU A 1 328 ? 16.950 3.248 -9.414 1.00 47.20 328 GLU A CA 1
ATOM 2698 C C . GLU A 1 328 ? 15.570 3.430 -8.784 1.00 45.88 328 GLU A C 1
ATOM 2699 O O . GLU A 1 328 ? 15.434 3.470 -7.565 1.00 45.60 328 GLU A O 1
ATOM 2705 N N . VAL A 1 329 ? 14.551 3.542 -9.633 1.00 45.03 329 VAL A N 1
ATOM 2706 C CA . VAL A 1 329 ? 13.174 3.764 -9.185 1.00 44.36 329 VAL A CA 1
ATOM 2707 C C . VAL A 1 329 ? 12.292 2.519 -9.313 1.00 42.54 329 VAL A C 1
ATOM 2708 O O . VAL A 1 329 ? 12.364 1.793 -10.306 1.00 41.59 329 VAL A O 1
ATOM 2712 N N . PRO A 1 330 ? 11.450 2.257 -8.297 1.00 42.29 330 PRO A N 1
ATOM 2713 C CA . PRO A 1 330 ? 10.532 1.113 -8.248 1.00 42.75 330 PRO A CA 1
ATOM 2714 C C . PRO A 1 330 ? 9.275 1.415 -9.046 1.00 43.97 330 PRO A C 1
ATOM 2715 O O . PRO A 1 330 ? 8.956 2.576 -9.285 1.00 45.36 330 PRO A O 1
ATOM 2719 N N . ILE A 1 331 ? 8.554 0.368 -9.434 1.00 45.61 331 ILE A N 1
ATOM 2720 C CA . ILE A 1 331 ? 7.338 0.522 -10.221 1.00 45.62 331 ILE A CA 1
ATOM 2721 C C . ILE A 1 331 ? 6.302 1.429 -9.554 1.00 47.36 331 ILE A C 1
ATOM 2722 O O . ILE A 1 331 ? 5.443 1.996 -10.234 1.00 49.06 331 ILE A O 1
ATOM 2727 N N . GLU A 1 332 ? 6.379 1.571 -8.233 1.00 48.02 332 GLU A N 1
ATOM 2728 C CA . GLU A 1 332 ? 5.435 2.416 -7.508 1.00 48.79 332 GLU A CA 1
ATOM 2729 C C . GLU A 1 332 ? 5.584 3.881 -7.859 1.00 49.37 332 GLU A C 1
ATOM 2730 O O . GLU A 1 332 ? 4.593 4.588 -8.049 1.00 48.32 332 GLU A O 1
ATOM 2736 N N . GLU A 1 333 ? 6.824 4.345 -7.931 1.00 50.44 333 GLU A N 1
ATOM 2737 C CA . GLU A 1 333 ? 7.060 5.740 -8.245 1.00 50.99 333 GLU A CA 1
ATOM 2738 C C . GLU A 1 333 ? 6.831 5.996 -9.712 1.00 50.99 333 GLU A C 1
ATOM 2739 O O . GLU A 1 333 ? 6.465 7.102 -10.096 1.00 51.92 333 GLU A O 1
ATOM 2745 N N . ILE A 1 334 ? 7.042 4.974 -10.533 1.00 50.88 334 ILE A N 1
ATOM 2746 C CA . ILE A 1 334 ? 6.816 5.124 -11.957 1.00 51.80 334 ILE A CA 1
ATOM 2747 C C . ILE A 1 334 ? 5.339 5.435 -12.184 1.00 53.53 334 ILE A C 1
ATOM 2748 O O . ILE A 1 334 ? 4.981 6.185 -13.091 1.00 53.89 334 ILE A O 1
ATOM 2761 N N . GLU A 1 336 ? 3.368 6.987 -9.965 1.00 52.81 336 GLU A N 1
ATOM 2762 C CA . GLU A 1 336 ? 3.139 8.337 -9.465 1.00 50.92 336 GLU A CA 1
ATOM 2763 C C . GLU A 1 336 ? 3.473 9.315 -10.583 1.00 48.22 336 GLU A C 1
ATOM 2764 O O . GLU A 1 336 ? 2.651 10.136 -10.987 1.00 46.15 336 GLU A O 1
ATOM 2770 N N . ILE A 1 337 ? 4.702 9.205 -11.070 1.00 45.53 337 ILE A N 1
ATOM 2771 C CA . ILE A 1 337 ? 5.199 10.036 -12.144 1.00 42.51 337 ILE A CA 1
ATOM 2772 C C . ILE A 1 337 ? 4.238 9.949 -13.339 1.00 44.00 337 ILE A C 1
ATOM 2773 O O . ILE A 1 337 ? 3.852 10.967 -13.914 1.00 45.03 337 ILE A O 1
ATOM 2778 N N . SER A 1 338 ? 3.835 8.738 -13.700 1.00 43.91 338 SER A N 1
ATOM 2779 C CA . SER A 1 338 ? 2.918 8.579 -14.813 1.00 45.67 338 SER A CA 1
ATOM 2780 C C . SER A 1 338 ? 1.584 9.299 -14.604 1.00 46.31 338 SER A C 1
ATOM 2781 O O . SER A 1 338 ? 0.995 9.803 -15.559 1.00 45.07 338 SER A O 1
ATOM 2784 N N . LYS A 1 339 ? 1.114 9.357 -13.361 1.00 47.70 339 LYS A N 1
ATOM 2785 C CA . LYS A 1 339 ? -0.160 10.009 -13.053 1.00 48.71 339 LYS A CA 1
ATOM 2786 C C . LYS A 1 339 ? -0.143 11.516 -13.314 1.00 47.55 339 LYS A C 1
ATOM 2787 O O . LYS A 1 339 ? -1.180 12.173 -13.279 1.00 47.20 339 LYS A O 1
ATOM 2793 N N . ILE A 1 340 ? 1.033 12.067 -13.578 1.00 46.73 340 ILE A N 1
ATOM 2794 C CA . ILE A 1 340 ? 1.128 13.494 -13.845 1.00 46.53 340 ILE A CA 1
ATOM 2795 C C . ILE A 1 340 ? 0.545 13.849 -15.208 1.00 45.48 340 ILE A C 1
ATOM 2796 O O . ILE A 1 340 ? -0.139 14.859 -15.362 1.00 46.96 340 ILE A O 1
ATOM 2801 N N . PHE A 1 341 ? 0.809 13.009 -16.196 1.00 44.08 341 PHE A N 1
ATOM 2802 C CA . PHE A 1 341 ? 0.351 13.278 -17.544 1.00 43.06 341 PHE A CA 1
ATOM 2803 C C . PHE A 1 341 ? -1.122 13.009 -17.741 1.00 44.62 341 PHE A C 1
ATOM 2804 O O . PHE A 1 341 ? -1.631 13.117 -18.850 1.00 45.39 341 PHE A O 1
ATOM 2812 N N . GLU A 1 342 ? -1.816 12.670 -16.661 1.00 45.87 342 GLU A N 1
ATOM 2813 C CA . GLU A 1 342 ? -3.249 12.444 -16.760 1.00 47.25 342 GLU A CA 1
ATOM 2814 C C . GLU A 1 342 ? -3.852 13.736 -17.290 1.00 46.95 342 GLU A C 1
ATOM 2815 O O . GLU A 1 342 ? -4.893 13.728 -17.942 1.00 46.59 342 GLU A O 1
ATOM 2821 N N . SER A 1 343 ? -3.184 14.848 -17.002 1.00 46.25 343 SER A N 1
ATOM 2822 C CA . SER A 1 343 ? -3.646 16.155 -17.441 1.00 45.94 343 SER A CA 1
ATOM 2823 C C . SER A 1 343 ? -3.647 16.258 -18.965 1.00 45.56 343 SER A C 1
ATOM 2824 O O . SER A 1 343 ? -4.478 16.958 -19.536 1.00 46.15 343 SER A O 1
ATOM 2827 N N . LEU A 1 344 ? -2.709 15.574 -19.618 1.00 45.27 344 LEU A N 1
ATOM 2828 C CA . LEU A 1 344 ? -2.644 15.557 -21.084 1.00 45.71 344 LEU A CA 1
ATOM 2829 C C . LEU A 1 344 ? -3.112 14.164 -21.514 1.00 45.21 344 LEU A C 1
ATOM 2830 O O . LEU A 1 344 ? -2.300 13.296 -21.832 1.00 45.42 344 LEU A O 1
ATOM 2835 N N . PRO A 1 345 ? -4.435 13.938 -21.526 1.00 44.68 345 PRO A N 1
ATOM 2836 C CA . PRO A 1 345 ? -5.065 12.670 -21.897 1.00 44.56 345 PRO A CA 1
ATOM 2837 C C . PRO A 1 345 ? -4.343 11.752 -22.893 1.00 44.76 345 PRO A C 1
ATOM 2838 O O . PRO A 1 345 ? -4.095 10.580 -22.591 1.00 43.51 345 PRO A O 1
ATOM 2842 N N . ARG A 1 346 ? -4.011 12.270 -24.075 1.00 44.62 346 ARG A N 1
ATOM 2843 C CA . ARG A 1 346 ? -3.351 11.457 -25.099 1.00 43.86 346 ARG A CA 1
ATOM 2844 C C . ARG A 1 346 ? -2.097 10.757 -24.595 1.00 44.11 346 ARG A C 1
ATOM 28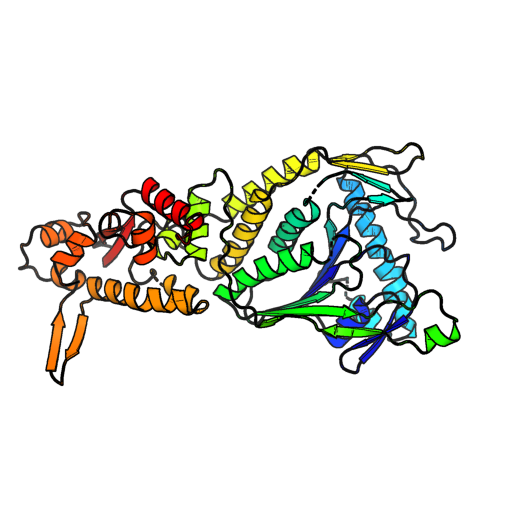45 O O . ARG A 1 346 ? -1.871 9.597 -24.913 1.00 45.73 346 ARG A O 1
ATOM 2853 N N . ILE A 1 347 ? -1.285 11.454 -23.809 1.00 43.47 347 ILE A N 1
ATOM 2854 C CA . ILE A 1 347 ? -0.063 10.865 -23.293 1.00 42.70 347 ILE A CA 1
ATOM 2855 C C . ILE A 1 347 ? -0.313 10.004 -22.051 1.00 41.99 347 ILE A C 1
ATOM 2856 O O . ILE A 1 347 ? 0.236 8.908 -21.927 1.00 42.57 347 ILE A O 1
ATOM 2861 N N . GLY A 1 348 ? -1.148 10.488 -21.139 1.00 41.67 348 GLY A N 1
ATOM 2862 C CA . GLY A 1 348 ? -1.436 9.731 -19.934 1.00 40.43 348 GLY A CA 1
ATOM 2863 C C . GLY A 1 348 ? -2.043 8.376 -20.249 1.00 41.08 348 GLY A C 1
ATOM 2864 O O . GLY A 1 348 ? -1.745 7.373 -19.600 1.00 40.88 348 GLY A O 1
ATOM 2865 N N . ILE A 1 349 ? -2.901 8.344 -21.264 1.00 41.41 349 ILE A N 1
ATOM 2866 C CA . ILE A 1 349 ? -3.553 7.110 -21.676 1.00 40.39 349 ILE A CA 1
ATOM 2867 C C . ILE A 1 349 ? -2.523 6.173 -22.299 1.00 41.46 349 ILE A C 1
ATOM 2868 O O . ILE A 1 349 ? -2.627 4.949 -22.191 1.00 39.54 349 ILE A O 1
ATOM 2873 N N . ILE A 1 350 ? -1.511 6.752 -22.935 1.00 42.72 350 ILE A N 1
ATOM 2874 C CA . ILE A 1 350 ? -0.460 5.943 -23.533 1.00 44.76 350 ILE A CA 1
ATOM 2875 C C . ILE A 1 350 ? 0.346 5.326 -22.404 1.00 44.73 350 ILE A C 1
ATOM 2876 O O . ILE A 1 350 ? 0.750 4.172 -22.485 1.00 45.96 350 ILE A O 1
ATOM 2881 N N . LEU A 1 351 ? 0.579 6.108 -21.355 1.00 44.40 351 LEU A N 1
ATOM 2882 C CA . LEU A 1 351 ? 1.351 5.638 -20.216 1.00 44.94 351 LEU A CA 1
ATOM 2883 C C . LEU A 1 351 ? 0.621 4.592 -19.380 1.00 46.23 351 LEU A C 1
ATOM 2884 O O . LEU A 1 351 ? 1.224 3.592 -18.987 1.00 46.36 351 LEU A O 1
ATOM 2889 N N . GLU A 1 352 ? -0.668 4.819 -19.112 1.00 46.82 352 GLU A N 1
ATOM 2890 C CA . GLU A 1 352 ? -1.467 3.885 -18.313 1.00 48.46 352 GLU A CA 1
ATOM 2891 C C . GLU A 1 352 ? -1.292 2.432 -18.768 1.00 47.72 352 GLU A C 1
ATOM 2892 O O . GLU A 1 352 ? -1.066 1.543 -17.950 1.00 47.61 352 GLU A O 1
ATOM 2898 N N . ARG A 1 353 ? -1.394 2.190 -20.071 1.00 47.51 353 ARG A N 1
ATOM 2899 C CA . ARG A 1 353 ? -1.223 0.843 -20.594 1.00 46.92 353 ARG A CA 1
ATOM 2900 C C . ARG A 1 353 ? 0.220 0.411 -20.374 1.00 47.37 353 ARG A C 1
ATOM 2901 O O . ARG A 1 353 ? 0.485 -0.585 -19.703 1.00 47.63 353 ARG A O 1
ATOM 2903 N N . GLN A 1 354 ? 1.154 1.182 -20.923 1.00 47.27 354 GLN A N 1
ATOM 2904 C CA . GLN A 1 354 ? 2.573 0.874 -20.801 1.00 47.81 354 GLN A CA 1
ATOM 2905 C C . GLN A 1 354 ? 3.016 0.681 -19.359 1.00 49.27 354 GLN A C 1
ATOM 2906 O O . GLN A 1 354 ? 3.872 -0.152 -19.073 1.00 50.25 354 GLN A O 1
ATOM 2912 N N . VAL A 1 355 ? 2.425 1.437 -18.445 1.00 50.28 355 VAL A N 1
ATOM 2913 C CA . VAL A 1 355 ? 2.788 1.315 -17.042 1.00 51.27 355 VAL A CA 1
ATOM 2914 C C . VAL A 1 355 ? 2.159 0.095 -16.374 1.00 51.94 355 VAL A C 1
ATOM 2915 O O . VAL A 1 355 ? 2.804 -0.554 -15.561 1.00 51.69 355 VAL A O 1
ATOM 2919 N N . GLU A 1 356 ? 0.911 -0.222 -16.710 1.00 53.17 356 GLU A N 1
ATOM 2920 C CA . GLU A 1 356 ? 0.269 -1.391 -16.120 1.00 54.61 356 GLU A CA 1
ATOM 2921 C C . GLU A 1 356 ? 1.075 -2.630 -16.499 1.00 54.20 356 GLU A C 1
ATOM 2922 O O . GLU A 1 356 ? 1.270 -3.534 -15.687 1.00 54.07 356 GLU A O 1
ATOM 2928 N N . TRP A 1 357 ? 1.535 -2.659 -17.745 1.00 53.98 357 TRP A N 1
ATOM 2929 C CA . TRP A 1 357 ? 2.343 -3.759 -18.246 1.00 54.30 357 TRP A CA 1
ATOM 2930 C C . TRP A 1 357 ? 3.550 -3.938 -17.327 1.00 54.27 357 TRP A C 1
ATOM 2931 O O . TRP A 1 357 ? 3.865 -5.057 -16.908 1.00 54.25 357 TRP A O 1
ATOM 2942 N N . LEU A 1 358 ? 4.220 -2.831 -17.018 1.00 53.51 358 LEU A N 1
ATOM 2943 C CA . LEU A 1 358 ? 5.388 -2.859 -16.144 1.00 54.57 358 LEU A CA 1
ATOM 2944 C C . LEU A 1 358 ? 5.021 -3.231 -14.708 1.00 54.83 358 LEU A C 1
ATOM 2945 O O . LEU A 1 358 ? 5.876 -3.670 -13.939 1.00 54.79 358 LEU A O 1
ATOM 2950 N N . ARG A 1 359 ? 3.757 -3.043 -14.340 1.00 55.04 359 ARG A N 1
ATOM 2951 C CA . ARG A 1 359 ? 3.322 -3.389 -12.994 1.00 55.30 359 ARG A CA 1
ATOM 2952 C C . ARG A 1 359 ? 3.102 -4.889 -12.994 1.00 55.24 359 ARG A C 1
ATOM 2953 O O . ARG A 1 359 ? 3.300 -5.563 -11.981 1.00 55.27 359 ARG A O 1
ATOM 2961 N N . ASN A 1 360 ? 2.698 -5.400 -14.152 1.00 54.02 360 ASN A N 1
ATOM 2962 C CA . ASN A 1 360 ? 2.442 -6.817 -14.326 1.00 53.10 360 ASN A CA 1
ATOM 2963 C C . ASN A 1 360 ? 3.740 -7.609 -14.271 1.00 53.90 360 ASN A C 1
ATOM 2964 O O . ASN A 1 360 ? 3.767 -8.732 -13.777 1.00 54.16 360 ASN A O 1
ATOM 2969 N N . LEU A 1 361 ? 4.821 -7.031 -14.776 1.00 54.51 361 LEU A N 1
ATOM 2970 C CA . LEU A 1 361 ? 6.106 -7.714 -14.726 1.00 55.16 361 LEU A CA 1
ATOM 2971 C C . LEU A 1 361 ? 6.444 -8.043 -13.290 1.00 55.26 361 LEU A C 1
ATOM 2972 O O . LEU A 1 361 ? 6.752 -9.179 -12.958 1.00 55.77 361 LEU A O 1
ATOM 2977 N N . VAL A 1 362 ? 6.379 -7.025 -12.444 1.00 55.44 362 VAL A N 1
ATOM 2978 C CA . VAL A 1 362 ? 6.707 -7.154 -11.035 1.00 55.25 362 VAL A CA 1
ATOM 2979 C C . VAL A 1 362 ? 5.747 -8.020 -10.225 1.00 56.39 362 VAL A C 1
ATOM 2980 O O . VAL A 1 362 ? 6.184 -8.780 -9.362 1.00 57.06 362 VAL A O 1
ATOM 2984 N N . TYR A 1 363 ? 4.450 -7.926 -10.509 1.00 57.28 363 TYR A N 1
ATOM 2985 C CA . TYR A 1 363 ? 3.453 -8.669 -9.740 1.00 58.66 363 TYR A CA 1
ATOM 2986 C C . TYR A 1 363 ? 2.771 -9.858 -10.408 1.00 60.24 363 TYR A C 1
ATOM 2987 O O . TYR A 1 363 ? 2.314 -10.779 -9.727 1.00 60.54 363 TYR A O 1
ATOM 2996 N N . GLY A 1 364 ? 2.717 -9.846 -11.733 1.00 62.04 364 GLY A N 1
ATOM 2997 C CA . GLY A 1 364 ? 2.063 -10.916 -12.463 1.00 64.11 364 GLY A CA 1
ATOM 2998 C C . GLY A 1 364 ? 0.786 -10.354 -13.054 1.00 66.02 364 GLY A C 1
ATOM 2999 O O . GLY A 1 364 ? 0.310 -9.306 -12.613 1.00 66.21 364 GLY A O 1
ATOM 3000 N N . ARG A 1 365 ? 0.220 -11.041 -14.039 1.00 68.29 365 ARG A N 1
ATOM 3001 C CA . ARG A 1 365 ? -1.000 -10.562 -14.682 1.00 70.84 365 ARG A CA 1
ATOM 3002 C C . ARG A 1 365 ? -2.216 -11.464 -14.462 1.00 72.66 365 ARG A C 1
ATOM 3003 O O . ARG A 1 365 ? -2.259 -12.592 -14.951 1.00 73.81 365 ARG A O 1
ATOM 3011 N N . LEU A 1 366 ? -3.202 -10.959 -13.726 1.00 74.08 366 LEU A N 1
ATOM 3012 C CA . LEU A 1 366 ? -4.427 -11.706 -13.461 1.00 75.98 366 LEU A CA 1
ATOM 3013 C C . LEU A 1 366 ? -5.543 -11.103 -14.311 1.00 77.42 366 LEU A C 1
ATOM 3014 O O . LEU A 1 366 ? -5.940 -9.958 -14.089 1.00 77.67 366 LEU A O 1
ATOM 3019 N N . TRP A 1 367 ? -6.053 -11.873 -15.273 1.00 78.93 367 TRP A N 1
ATOM 3020 C CA . TRP A 1 367 ? -7.111 -11.392 -16.161 1.00 80.47 367 TRP A CA 1
ATOM 3021 C C . TRP A 1 367 ? -8.062 -12.515 -16.586 1.00 82.33 367 TRP A C 1
ATOM 3022 O O . TRP A 1 367 ? -7.824 -13.686 -16.283 1.00 82.51 367 TRP A O 1
ATOM 3033 N N . TYR A 1 368 ? -9.128 -12.158 -17.305 1.00 84.11 368 TYR A N 1
ATOM 3034 C CA . TYR A 1 368 ? -10.105 -13.147 -17.761 1.00 85.90 368 TYR A CA 1
ATOM 3035 C C . TYR A 1 368 ? -10.377 -13.138 -19.270 1.00 86.69 368 TYR A C 1
ATOM 3036 O O . TYR A 1 368 ? -10.392 -12.089 -19.908 1.00 86.40 368 TYR A O 1
ATOM 3045 N N . GLU A 1 369 ? -10.576 -14.329 -19.829 1.00 88.22 369 GLU A N 1
ATOM 3046 C CA . GLU A 1 369 ? -10.869 -14.501 -21.248 1.00 89.97 369 GLU A CA 1
ATOM 3047 C C . GLU A 1 369 ? -12.058 -15.451 -21.368 1.00 90.98 369 GLU A C 1
ATOM 3048 O O . GLU A 1 369 ? -11.924 -16.651 -21.134 1.00 91.61 369 GLU A O 1
ATOM 3054 N N . ASN A 1 370 ? -13.220 -14.908 -21.720 1.00 91.71 370 ASN A N 1
ATOM 3055 C CA . ASN A 1 370 ? -14.435 -15.708 -21.871 1.00 92.17 370 ASN A CA 1
ATOM 3056 C C . ASN A 1 370 ? -14.777 -16.518 -20.627 1.00 91.66 370 ASN A C 1
ATOM 3057 O O . ASN A 1 370 ? -14.776 -17.750 -20.649 1.00 92.00 370 ASN A O 1
ATOM 3062 N N . GLY A 1 371 ? -15.078 -15.811 -19.544 1.00 90.90 371 GLY A N 1
ATOM 3063 C CA . GLY A 1 371 ? -15.429 -16.473 -18.306 1.00 90.14 371 GLY A CA 1
ATOM 3064 C C . GLY A 1 371 ? -14.290 -17.279 -17.719 1.00 89.99 371 GLY A C 1
ATOM 3065 O O . GLY A 1 371 ? -14.299 -17.565 -16.522 1.00 89.53 371 GLY A O 1
ATOM 3066 N N . GLU A 1 372 ? -13.312 -17.650 -18.546 1.00 89.70 372 GLU A N 1
ATOM 3067 C CA . GLU A 1 372 ? -12.181 -18.433 -18.057 1.00 89.55 372 GLU A CA 1
ATOM 3068 C C . GLU A 1 372 ? -11.234 -17.558 -17.241 1.00 89.94 372 GLU A C 1
ATOM 3069 O O . GLU A 1 372 ? -11.300 -16.333 -17.306 1.00 90.07 372 GLU A O 1
ATOM 3075 N N . GLN A 1 373 ? -10.352 -18.196 -16.478 1.00 90.50 373 GLN A N 1
ATOM 3076 C CA . GLN A 1 373 ? -9.461 -17.488 -15.566 1.00 90.49 373 GLN A CA 1
ATOM 3077 C C . GLN A 1 373 ? -7.955 -17.754 -15.674 1.00 89.29 373 GLN A C 1
ATOM 3078 O O . GLN A 1 373 ? -7.410 -18.551 -14.907 1.00 89.19 373 GLN A O 1
ATOM 3084 N N . LYS A 1 374 ? -7.275 -17.068 -16.594 1.00 87.90 374 LYS A N 1
ATOM 3085 C CA . LYS A 1 374 ? -5.827 -17.255 -16.772 1.00 86.50 374 LYS A CA 1
ATOM 3086 C C . LYS A 1 374 ? -4.973 -16.231 -16.005 1.00 85.28 374 LYS A C 1
ATOM 3087 O O . LYS A 1 374 ? -5.405 -15.100 -15.766 1.00 85.58 374 LYS A O 1
ATOM 3093 N N . ILE A 1 375 ? -3.759 -16.643 -15.631 1.00 82.81 375 ILE A N 1
ATOM 3094 C CA . ILE A 1 375 ? -2.834 -15.804 -14.869 1.00 80.19 375 ILE A CA 1
ATOM 3095 C C . ILE A 1 375 ? -1.354 -16.132 -15.135 1.00 79.62 375 ILE A C 1
ATOM 3096 O O . ILE A 1 375 ? -1.021 -17.225 -15.597 1.00 79.10 375 ILE A O 1
ATOM 3101 N N . LYS A 1 376 ? -0.482 -15.163 -14.845 1.00 78.76 376 LYS A N 1
ATOM 3102 C CA . LYS A 1 376 ? 0.972 -15.293 -14.994 1.00 77.67 376 LYS A CA 1
ATOM 3103 C C . LYS A 1 376 ? 1.637 -14.644 -13.776 1.00 76.71 376 LYS A C 1
ATOM 3104 O O . LYS A 1 376 ? 1.076 -13.734 -13.170 1.00 76.87 376 LYS A O 1
ATOM 3110 N N . LYS A 1 377 ? 2.831 -15.108 -13.422 1.00 75.62 377 LYS A N 1
ATOM 3111 C CA . LYS A 1 377 ? 3.552 -14.582 -12.263 1.00 74.69 377 LYS A CA 1
ATOM 3112 C C . LYS A 1 377 ? 4.596 -13.530 -12.652 1.00 73.74 377 LYS A C 1
ATOM 3113 O O . LYS A 1 377 ? 5.037 -13.482 -13.800 1.00 73.57 377 LYS A O 1
ATOM 3119 N N . GLY A 1 378 ? 4.999 -12.701 -11.689 1.00 72.40 378 GLY A N 1
ATOM 3120 C CA . GLY A 1 378 ? 5.979 -11.664 -11.966 1.00 71.21 378 GLY A CA 1
ATOM 3121 C C . GLY A 1 378 ? 7.340 -11.908 -11.340 1.00 70.48 378 GLY A C 1
ATOM 3122 O O . GLY A 1 378 ? 7.521 -12.879 -10.613 1.00 70.42 378 GLY A O 1
ATOM 3123 N N . LEU A 1 379 ? 8.299 -11.026 -11.619 1.00 70.11 379 LEU A N 1
ATOM 3124 C CA . LEU A 1 379 ? 9.649 -11.168 -11.078 1.00 69.91 379 LEU A CA 1
ATOM 3125 C C . LEU A 1 379 ? 9.602 -11.417 -9.577 1.00 69.65 379 LEU A C 1
ATOM 3126 O O . LEU A 1 379 ? 10.438 -12.133 -9.027 1.00 69.84 379 LEU A O 1
ATOM 3131 N N . LEU A 1 380 ? 8.611 -10.823 -8.924 1.00 69.67 380 LEU A N 1
ATOM 3132 C CA . LEU A 1 380 ? 8.436 -10.952 -7.485 1.00 69.50 380 LEU A CA 1
ATOM 3133 C C . LEU A 1 380 ? 8.326 -12.411 -7.062 1.00 69.77 380 LEU A C 1
ATOM 3134 O O . LEU A 1 380 ? 9.100 -12.888 -6.226 1.00 69.94 380 LEU A O 1
ATOM 3139 N N . GLU A 1 381 ? 7.359 -13.113 -7.647 1.00 69.21 381 GLU A N 1
ATOM 3140 C CA . GLU A 1 381 ? 7.124 -14.516 -7.330 1.00 67.73 381 GLU A CA 1
ATOM 3141 C C . GLU A 1 381 ? 8.287 -15.417 -7.756 1.00 66.31 381 GLU A C 1
ATOM 3142 O O . GLU A 1 381 ? 8.775 -16.223 -6.968 1.00 65.91 381 GLU A O 1
ATOM 3148 N N . ILE A 1 382 ? 8.733 -15.276 -8.997 1.00 64.55 382 ILE A N 1
ATOM 3149 C CA . ILE A 1 382 ? 9.839 -16.080 -9.501 1.00 63.25 382 ILE A CA 1
ATOM 3150 C C . ILE A 1 382 ? 11.046 -16.051 -8.560 1.00 63.63 382 ILE A C 1
ATOM 3151 O O . ILE A 1 382 ? 11.745 -17.050 -8.400 1.00 64.27 382 ILE A O 1
ATOM 3156 N N . ILE A 1 383 ? 11.291 -14.903 -7.942 1.00 63.98 383 ILE A N 1
ATOM 3157 C CA . ILE A 1 383 ? 12.422 -14.756 -7.029 1.00 64.25 383 ILE A CA 1
ATOM 3158 C C . ILE A 1 383 ? 12.222 -15.521 -5.716 1.00 64.24 383 ILE A C 1
ATOM 3159 O O . ILE A 1 383 ? 13.190 -15.936 -5.073 1.00 63.86 383 ILE A O 1
ATOM 3164 N N . LYS A 1 384 ? 10.963 -15.698 -5.326 1.00 63.57 384 LYS A N 1
ATOM 3165 C CA . LYS A 1 384 ? 10.627 -16.430 -4.116 1.00 63.63 384 LYS A CA 1
ATOM 3166 C C . LYS A 1 384 ? 10.733 -17.938 -4.344 1.00 63.89 384 LYS A C 1
ATOM 3167 O O . LYS A 1 384 ? 11.389 -18.635 -3.574 1.00 63.93 384 LYS A O 1
ATOM 3173 N N . ASP A 1 385 ? 10.102 -18.428 -5.408 1.00 64.59 385 ASP A N 1
ATOM 3174 C CA . ASP A 1 385 ? 10.122 -19.851 -5.761 1.00 65.37 385 ASP A CA 1
ATOM 3175 C C . ASP A 1 385 ? 11.547 -20.388 -5.847 1.00 65.89 385 ASP A C 1
ATOM 3176 O O . ASP A 1 385 ? 12.275 -20.100 -6.799 1.00 65.26 385 ASP A O 1
ATOM 3181 N N . LYS A 1 386 ? 11.923 -21.190 -4.855 1.00 66.24 386 LYS A N 1
ATOM 3182 C CA . LYS A 1 386 ? 13.263 -21.760 -4.764 1.00 66.55 386 LYS A CA 1
ATOM 3183 C C . LYS A 1 386 ? 13.635 -22.726 -5.890 1.00 66.37 386 LYS A C 1
ATOM 3184 O O . LYS A 1 386 ? 14.812 -22.997 -6.110 1.00 66.41 386 LYS A O 1
ATOM 3190 N N . LYS A 1 387 ? 12.634 -23.228 -6.608 1.00 65.99 387 LYS A N 1
ATOM 3191 C CA . LYS A 1 387 ? 12.861 -24.183 -7.693 1.00 65.68 387 LYS A CA 1
ATOM 3192 C C . LYS A 1 387 ? 13.385 -23.602 -9.011 1.00 64.89 387 LYS A C 1
ATOM 3193 O O . LYS A 1 387 ? 14.216 -24.226 -9.670 1.00 63.71 387 LYS A O 1
ATOM 3199 N N . ASP A 1 388 ? 12.909 -22.418 -9.395 1.00 64.42 388 ASP A N 1
ATOM 3200 C CA . ASP A 1 388 ? 13.333 -21.789 -10.649 1.00 63.89 388 ASP A CA 1
ATOM 3201 C C . ASP A 1 388 ? 14.854 -21.702 -10.782 1.00 63.40 388 ASP A C 1
ATOM 3202 O O . ASP A 1 388 ? 15.509 -20.983 -10.028 1.00 63.63 388 ASP A O 1
ATOM 3207 N N . LYS A 1 389 ? 15.400 -22.433 -11.754 1.00 62.88 389 LYS A N 1
ATOM 3208 C CA . LYS A 1 389 ? 16.840 -22.467 -11.994 1.00 62.41 389 LYS A CA 1
ATOM 3209 C C . LYS A 1 389 ? 17.252 -21.748 -13.274 1.00 63.11 389 LYS A C 1
ATOM 3210 O O . LYS A 1 389 ? 18.418 -21.818 -13.681 1.00 64.77 389 LYS A O 1
ATOM 3216 N N . ARG A 1 390 ? 16.303 -21.076 -13.920 1.00 62.64 390 ARG A N 1
ATOM 3217 C CA . ARG A 1 390 ? 16.605 -20.344 -15.149 1.00 62.28 390 ARG A CA 1
ATOM 3218 C C . ARG A 1 390 ? 17.649 -19.275 -14.813 1.00 62.88 390 ARG A C 1
ATOM 3219 O O . ARG A 1 390 ? 17.457 -18.493 -13.882 1.00 63.73 390 ARG A O 1
ATOM 3227 N N . LYS A 1 391 ? 18.748 -19.258 -15.568 1.00 63.82 391 LYS A N 1
ATOM 3228 C CA . LYS A 1 391 ? 19.862 -18.322 -15.360 1.00 65.01 391 LYS A CA 1
ATOM 3229 C C . LYS A 1 391 ? 19.484 -16.874 -15.067 1.00 65.96 391 LYS A C 1
ATOM 3230 O O . LYS A 1 391 ? 20.177 -16.193 -14.311 1.00 66.80 391 LYS A O 1
ATOM 3236 N N . GLU A 1 392 ? 18.394 -16.406 -15.667 1.00 66.51 392 GLU A N 1
ATOM 3237 C CA . GLU A 1 392 ? 17.926 -15.036 -15.470 1.00 66.26 392 GLU A CA 1
ATOM 3238 C C . GLU A 1 392 ? 17.422 -14.856 -14.036 1.00 65.99 392 GLU A C 1
ATOM 3239 O O . GLU A 1 392 ? 17.788 -13.903 -13.348 1.00 65.57 392 GLU A O 1
ATOM 3245 N N . ALA A 1 393 ? 16.570 -15.779 -13.600 1.00 65.62 393 ALA A N 1
ATOM 3246 C CA . ALA A 1 393 ? 16.025 -15.749 -12.254 1.00 65.01 393 ALA A CA 1
ATOM 3247 C C . ALA A 1 393 ? 17.160 -16.032 -11.286 1.00 64.77 393 ALA A C 1
ATOM 3248 O O . ALA A 1 393 ? 17.133 -15.611 -10.129 1.00 64.22 393 ALA A O 1
ATOM 3250 N N . GLU A 1 394 ? 18.160 -16.760 -11.766 1.00 65.20 394 GLU A N 1
ATOM 3251 C CA . GLU A 1 394 ? 19.319 -17.080 -10.943 1.00 65.51 394 GLU A CA 1
ATOM 3252 C C . GLU A 1 394 ? 20.042 -15.766 -10.662 1.00 65.18 394 GLU A C 1
ATOM 3253 O O . GLU A 1 394 ? 20.199 -15.364 -9.507 1.00 66.33 394 GLU A O 1
ATOM 3255 N N . ALA A 1 395 ? 20.464 -15.098 -11.734 1.00 63.58 395 ALA A N 1
ATOM 3256 C CA . ALA A 1 395 ? 21.158 -13.819 -11.634 1.00 61.18 395 ALA A CA 1
ATOM 3257 C C . ALA A 1 395 ? 20.331 -12.823 -10.827 1.00 60.24 395 ALA A C 1
ATOM 3258 O O . ALA A 1 395 ? 20.847 -12.138 -9.940 1.00 59.16 395 ALA A O 1
ATOM 3260 N N . LEU A 1 396 ? 19.044 -12.749 -11.135 1.00 58.68 396 LEU A N 1
ATOM 3261 C CA . LEU A 1 396 ? 18.172 -11.824 -10.444 1.00 58.20 396 LEU A CA 1
ATOM 3262 C C . LEU A 1 396 ? 18.101 -12.123 -8.954 1.00 58.21 396 LEU A C 1
ATOM 3263 O O . LEU A 1 396 ? 18.163 -11.206 -8.123 1.00 58.89 396 LEU A O 1
ATOM 3268 N N . LYS A 1 397 ? 17.982 -13.403 -8.613 1.00 57.82 397 LYS A N 1
ATOM 3269 C CA . LYS A 1 397 ? 17.904 -13.807 -7.210 1.00 56.68 397 LYS A CA 1
ATOM 3270 C C . LYS A 1 397 ? 19.156 -13.415 -6.432 1.00 55.60 397 LYS A C 1
ATOM 3271 O O . LYS A 1 397 ? 19.077 -13.173 -5.239 1.00 54.01 397 LYS A O 1
ATOM 3277 N N . LYS A 1 398 ? 20.305 -13.367 -7.103 1.00 56.17 398 LYS A N 1
ATOM 3278 C CA . LYS A 1 398 ? 21.559 -12.978 -6.451 1.00 58.20 398 LYS A CA 1
ATOM 3279 C C . LYS A 1 398 ? 21.655 -11.448 -6.320 1.00 59.02 398 LYS A C 1
ATOM 3280 O O . LYS A 1 398 ? 22.502 -10.921 -5.591 1.00 58.00 398 LYS A O 1
ATOM 3286 N N . GLY A 1 399 ? 20.780 -10.743 -7.030 1.00 59.86 399 GLY A N 1
ATOM 3287 C CA . GLY A 1 399 ? 20.807 -9.293 -7.008 1.00 60.05 399 GLY A CA 1
ATOM 3288 C C . GLY A 1 399 ? 21.590 -8.758 -8.193 1.00 60.31 399 GLY A C 1
ATOM 3289 O O . GLY A 1 399 ? 22.026 -7.604 -8.194 1.00 61.09 399 GLY A O 1
ATOM 3290 N N . LYS A 1 400 ? 21.786 -9.608 -9.198 1.00 59.84 400 LYS A N 1
ATOM 3291 C CA . LYS A 1 400 ? 22.500 -9.213 -10.405 1.00 59.10 400 LYS A CA 1
ATOM 3292 C C . LYS A 1 400 ? 21.552 -8.447 -11.328 1.00 59.42 400 LYS A C 1
ATOM 3293 O O . LYS A 1 400 ? 20.344 -8.695 -11.349 1.00 59.36 400 LYS A O 1
ATOM 3295 N N . THR A 1 401 ? 22.115 -7.517 -12.091 1.00 58.92 401 THR A N 1
ATOM 3296 C CA . THR A 1 401 ? 21.351 -6.681 -13.006 1.00 57.40 401 THR A CA 1
ATOM 3297 C C . THR A 1 401 ? 20.841 -7.424 -14.229 1.00 56.59 401 THR A C 1
ATOM 3298 O O . THR A 1 401 ? 21.608 -8.069 -14.940 1.00 55.49 401 THR A O 1
ATOM 3302 N N . ILE A 1 402 ? 19.539 -7.311 -14.474 1.00 56.47 402 ILE A N 1
ATOM 3303 C CA . ILE A 1 402 ? 18.911 -7.957 -15.617 1.00 56.36 402 ILE A CA 1
ATOM 3304 C C . ILE A 1 402 ? 18.188 -6.946 -16.511 1.00 55.69 402 ILE A C 1
ATOM 3305 O O . ILE A 1 402 ? 17.571 -6.004 -16.027 1.00 56.22 402 ILE A O 1
ATOM 3310 N N . SER A 1 403 ? 18.284 -7.158 -17.820 1.00 55.55 403 SER A N 1
ATOM 3311 C CA . SER A 1 403 ? 17.664 -6.303 -18.837 1.00 55.03 403 SER A CA 1
ATOM 3312 C C . SER A 1 403 ? 16.141 -6.356 -18.784 1.00 54.76 403 SER A C 1
ATOM 3313 O O . SER A 1 403 ? 15.577 -7.269 -18.195 1.00 55.02 403 SER A O 1
ATOM 3316 N N . LEU A 1 404 ? 15.473 -5.382 -19.398 1.00 55.03 404 LEU A N 1
ATOM 3317 C CA . LEU A 1 404 ? 14.010 -5.372 -19.398 1.00 55.39 404 LEU A CA 1
ATOM 3318 C C . LEU A 1 404 ? 13.506 -6.464 -20.340 1.00 55.96 404 LEU A C 1
ATOM 3319 O O . LEU A 1 404 ? 12.405 -6.994 -20.180 1.00 56.09 404 LEU A O 1
ATOM 3324 N N . ALA A 1 405 ? 14.324 -6.793 -21.332 1.00 56.62 405 ALA A N 1
ATOM 3325 C CA . ALA A 1 405 ? 13.968 -7.836 -22.282 1.00 56.74 405 ALA A CA 1
ATOM 3326 C C . ALA A 1 405 ? 14.130 -9.165 -21.564 1.00 56.74 405 ALA A C 1
ATOM 3327 O O . ALA A 1 405 ? 13.285 -10.040 -21.679 1.00 56.63 405 ALA A O 1
ATOM 3329 N N . GLU A 1 406 ? 15.223 -9.303 -20.818 1.00 57.01 406 GLU A N 1
ATOM 3330 C CA . GLU A 1 406 ? 15.482 -10.519 -20.067 1.00 56.61 406 GLU A CA 1
ATOM 3331 C C . GLU A 1 406 ? 14.321 -10.719 -19.095 1.00 56.79 406 GLU A C 1
ATOM 3332 O O . GLU A 1 406 ? 13.936 -11.849 -18.793 1.00 57.26 406 GLU A O 1
ATOM 3338 N N . ALA A 1 407 ? 13.758 -9.612 -18.617 1.00 57.04 407 ALA A N 1
ATOM 3339 C CA . ALA A 1 407 ? 12.635 -9.657 -17.682 1.00 57.93 407 ALA A CA 1
ATOM 3340 C C . ALA A 1 407 ? 11.372 -10.111 -18.398 1.00 58.50 407 ALA A C 1
ATOM 3341 O O . ALA A 1 407 ? 10.495 -10.743 -17.812 1.00 57.42 407 ALA A O 1
ATOM 3343 N N . ALA A 1 408 ? 11.287 -9.770 -19.676 1.00 60.08 408 ALA A N 1
ATOM 3344 C CA . ALA A 1 408 ? 10.143 -10.146 -20.487 1.00 60.40 408 ALA A CA 1
ATOM 3345 C C . ALA A 1 408 ? 10.157 -11.654 -20.732 1.00 61.30 408 ALA A C 1
ATOM 3346 O O . ALA A 1 408 ? 9.108 -12.269 -20.916 1.00 62.08 408 ALA A O 1
ATOM 3348 N N . LYS A 1 409 ? 11.352 -12.242 -20.727 1.00 61.73 409 LYS A N 1
ATOM 3349 C CA . LYS A 1 409 ? 11.501 -13.670 -20.956 1.00 61.83 409 LYS A CA 1
ATOM 3350 C C . LYS A 1 409 ? 11.144 -14.527 -19.752 1.00 61.46 409 LYS A C 1
ATOM 3351 O O . LYS A 1 409 ? 10.464 -15.536 -19.906 1.00 61.33 409 LYS A O 1
ATOM 3357 N N . LEU A 1 410 ? 11.590 -14.139 -18.561 1.00 61.52 410 LEU A N 1
ATOM 3358 C CA . LEU A 1 410 ? 11.277 -14.920 -17.365 1.00 62.76 410 LEU A CA 1
ATOM 3359 C C . LEU A 1 410 ? 9.767 -15.024 -17.114 1.00 64.30 410 LEU A C 1
ATOM 3360 O O . LEU A 1 410 ? 9.328 -15.848 -16.315 1.00 64.37 410 LEU A O 1
ATOM 3365 N N . THR A 1 411 ? 8.985 -14.195 -17.804 1.00 65.76 411 THR A N 1
ATOM 3366 C CA . THR A 1 411 ? 7.525 -14.187 -17.683 1.00 68.33 411 THR A CA 1
ATOM 3367 C C . THR A 1 411 ? 6.976 -13.972 -19.095 1.00 70.13 411 THR A C 1
ATOM 3368 O O . THR A 1 411 ? 7.608 -14.406 -20.053 1.00 70.31 411 THR A O 1
ATOM 3372 N N . ARG A 1 412 ? 5.813 -13.333 -19.238 1.00 72.77 412 ARG A N 1
ATOM 3373 C CA . ARG A 1 412 ? 5.278 -13.037 -20.576 1.00 75.28 412 ARG A CA 1
ATOM 3374 C C . ARG A 1 412 ? 5.024 -11.534 -20.782 1.00 76.29 412 ARG A C 1
ATOM 3375 O O . ARG A 1 412 ? 4.537 -10.837 -19.885 1.00 76.00 412 ARG A O 1
ATOM 3383 N N . ILE A 1 413 ? 5.341 -11.048 -21.980 1.00 77.46 413 ILE A N 1
ATOM 3384 C CA . ILE A 1 413 ? 5.199 -9.632 -22.296 1.00 78.66 413 ILE A CA 1
ATOM 3385 C C . ILE A 1 413 ? 4.837 -9.340 -23.750 1.00 78.93 413 ILE A C 1
ATOM 3386 O O . ILE A 1 413 ? 4.446 -8.218 -24.091 1.00 78.21 413 ILE A O 1
ATOM 3391 N N . SER A 1 426 ? 12.091 -1.525 -35.444 1.00 76.65 426 SER A N 1
ATOM 3392 C CA . SER A 1 426 ? 12.517 -0.464 -36.351 1.00 77.25 426 SER A CA 1
ATOM 3393 C C . SER A 1 426 ? 13.970 -0.041 -36.108 1.00 77.18 426 SER A C 1
ATOM 3394 O O . SER A 1 426 ? 14.540 -0.311 -35.047 1.00 76.90 426 SER A O 1
ATOM 3397 N N . PRO A 1 427 ? 14.596 0.610 -37.108 1.00 76.73 427 PRO A N 1
ATOM 3398 C CA . PRO A 1 427 ? 15.983 1.077 -37.005 1.00 74.59 427 PRO A CA 1
ATOM 3399 C C . PRO A 1 427 ? 16.072 2.566 -36.651 1.00 72.50 427 PRO A C 1
ATOM 3400 O O . PRO A 1 427 ? 17.129 3.178 -36.795 1.00 72.23 427 PRO A O 1
ATOM 3404 N N . ASN A 1 428 ? 14.955 3.147 -36.219 1.00 69.64 428 ASN A N 1
ATOM 3405 C CA . ASN A 1 428 ? 14.924 4.553 -35.811 1.00 66.92 428 ASN A CA 1
ATOM 3406 C C . ASN A 1 428 ? 14.775 4.536 -34.284 1.00 64.19 428 ASN A C 1
ATOM 3407 O O . ASN A 1 428 ? 13.679 4.343 -33.755 1.00 62.91 428 ASN A O 1
ATOM 3412 N N . VAL A 1 429 ? 15.889 4.717 -33.583 1.00 60.88 429 VAL A N 1
ATOM 3413 C CA . VAL A 1 429 ? 15.888 4.692 -32.126 1.00 58.17 429 VAL A CA 1
ATOM 3414 C C . VAL A 1 429 ? 15.024 5.750 -31.465 1.00 56.15 429 VAL A C 1
ATOM 3415 O O . VAL A 1 429 ? 14.371 5.476 -30.461 1.00 56.41 429 VAL A O 1
ATOM 3419 N N . VAL A 1 430 ? 15.022 6.958 -32.012 1.00 53.43 430 VAL A N 1
ATOM 3420 C CA . VAL A 1 430 ? 14.235 8.024 -31.412 1.00 50.66 430 VAL A CA 1
ATOM 3421 C C . VAL A 1 430 ? 12.749 7.682 -31.448 1.00 48.89 430 VAL A C 1
ATOM 3422 O O . VAL A 1 430 ? 12.075 7.757 -30.415 1.00 49.21 430 VAL A O 1
ATOM 3426 N N . ARG A 1 431 ? 12.237 7.293 -32.615 1.00 45.40 431 ARG A N 1
ATOM 3427 C CA . ARG A 1 431 ? 10.825 6.943 -32.719 1.00 42.72 431 ARG A CA 1
ATOM 3428 C C . ARG A 1 431 ? 10.444 5.865 -31.718 1.00 40.74 431 ARG A C 1
ATOM 3429 O O . ARG A 1 431 ? 9.506 6.039 -30.942 1.00 39.84 431 ARG A O 1
ATOM 3437 N N . ASN A 1 432 ? 11.159 4.746 -31.747 1.00 39.75 432 ASN A N 1
ATOM 3438 C CA . ASN A 1 432 ? 10.870 3.651 -30.831 1.00 39.41 432 ASN A CA 1
ATOM 3439 C C . ASN A 1 432 ? 10.931 4.137 -29.391 1.00 37.64 432 ASN A C 1
ATOM 3440 O O . ASN A 1 432 ? 10.068 3.802 -28.583 1.00 36.56 432 ASN A O 1
ATOM 3445 N N . PHE A 1 433 ? 11.941 4.946 -29.086 1.00 35.49 433 PHE A N 1
ATOM 3446 C CA . PHE A 1 433 ? 12.100 5.487 -27.747 1.00 36.06 433 PHE A CA 1
ATOM 3447 C C . PHE A 1 433 ? 10.856 6.318 -27.373 1.00 36.78 433 PHE A C 1
ATOM 3448 O O . PHE A 1 433 ? 10.353 6.224 -26.245 1.00 35.78 433 PHE A O 1
ATOM 3456 N N . ILE A 1 434 ? 10.351 7.111 -28.322 1.00 36.21 434 ILE A N 1
ATOM 3457 C CA . ILE A 1 434 ? 9.146 7.911 -28.087 1.00 36.35 434 ILE A CA 1
ATOM 3458 C C . ILE A 1 434 ? 7.957 6.965 -27.912 1.00 36.11 434 ILE A C 1
ATOM 3459 O O . ILE A 1 434 ? 7.165 7.098 -26.985 1.00 36.17 434 ILE A O 1
ATOM 3464 N N . ALA A 1 435 ? 7.849 6.000 -28.812 1.00 37.54 435 ALA A N 1
ATOM 3465 C CA . ALA A 1 435 ? 6.768 5.022 -28.773 1.00 39.24 435 ALA A CA 1
ATOM 3466 C C . ALA A 1 435 ? 6.705 4.299 -27.428 1.00 38.54 435 ALA A C 1
ATOM 3467 O O . ALA A 1 435 ? 5.643 4.175 -26.817 1.00 37.57 435 ALA A O 1
ATOM 3469 N N . HIS A 1 436 ? 7.858 3.833 -26.971 1.00 39.80 436 HIS A N 1
ATOM 3470 C CA . HIS A 1 436 ? 7.948 3.104 -25.723 1.00 40.83 436 HIS A CA 1
ATOM 3471 C C . HIS A 1 436 ? 7.972 3.982 -24.479 1.00 39.82 436 HIS A C 1
ATOM 3472 O O . HIS A 1 436 ? 8.096 3.470 -23.367 1.00 39.81 436 HIS A O 1
ATOM 3479 N N . SER A 1 437 ? 7.838 5.293 -24.663 1.00 38.44 437 SER A N 1
ATOM 3480 C CA . SER A 1 437 ? 7.854 6.232 -23.544 1.00 36.69 437 SER A CA 1
ATOM 3481 C C . SER A 1 437 ? 9.170 6.182 -22.780 1.00 35.53 437 SER A C 1
ATOM 3482 O O . SER A 1 437 ? 9.199 6.376 -21.568 1.00 33.29 437 SER A O 1
ATOM 3485 N N . GLY A 1 438 ? 10.254 5.918 -23.494 1.00 36.16 438 GLY A N 1
ATOM 3486 C CA . GLY A 1 438 ? 11.557 5.838 -22.856 1.00 39.25 438 GLY A CA 1
ATOM 3487 C C . GLY A 1 438 ? 11.885 4.467 -22.279 1.00 40.77 438 GLY A C 1
ATOM 3488 O O . GLY A 1 438 ? 13.005 4.239 -21.830 1.00 40.50 438 GLY A O 1
ATOM 3489 N N . PHE A 1 439 ? 10.912 3.558 -22.301 1.00 42.26 439 PHE A N 1
ATOM 3490 C CA . PHE A 1 439 ? 11.081 2.206 -21.775 1.00 44.82 439 PHE A CA 1
ATOM 3491 C C . PHE A 1 439 ? 11.574 1.190 -22.806 1.00 47.68 439 PHE A C 1
ATOM 3492 O O . PHE A 1 439 ? 10.852 0.254 -23.148 1.00 48.21 439 PHE A O 1
ATOM 3500 N N . GLU A 1 440 ? 12.793 1.376 -23.302 1.00 51.79 440 GLU A N 1
ATOM 3501 C CA . GLU A 1 440 ? 13.381 0.456 -24.279 1.00 56.03 440 GLU A CA 1
ATOM 3502 C C . GLU A 1 440 ? 13.921 -0.791 -23.581 1.00 57.77 440 GLU A C 1
ATOM 3503 O O . GLU A 1 440 ? 14.663 -0.691 -22.597 1.00 57.81 440 GLU A O 1
ATOM 3509 N N . TYR A 1 441 ? 13.566 -1.960 -24.103 1.00 58.97 441 TYR A N 1
ATOM 3510 C CA . TYR A 1 441 ? 14.007 -3.218 -23.526 1.00 59.79 441 TYR A CA 1
ATOM 3511 C C . TYR A 1 441 ? 15.513 -3.384 -23.661 1.00 59.41 441 TYR A C 1
ATOM 3512 O O . TYR A 1 441 ? 16.102 -4.234 -23.000 1.00 59.74 441 TYR A O 1
ATOM 3521 N N . ASN A 1 442 ? 16.133 -2.583 -24.523 1.00 58.30 442 ASN A N 1
ATOM 3522 C CA . ASN A 1 442 ? 17.580 -2.649 -24.728 1.00 56.57 442 ASN A CA 1
ATOM 3523 C C . ASN A 1 442 ? 18.343 -1.943 -23.605 1.00 55.51 442 ASN A C 1
ATOM 3524 O O . ASN A 1 442 ? 19.346 -2.457 -23.106 1.00 54.44 442 ASN A O 1
ATOM 3529 N N . ILE A 1 443 ? 17.851 -0.768 -23.212 1.00 54.90 443 ILE A N 1
ATOM 3530 C CA . ILE A 1 443 ? 18.503 0.054 -22.198 1.00 53.56 443 ILE A CA 1
ATOM 3531 C C . ILE A 1 443 ? 17.898 0.137 -20.807 1.00 52.02 443 ILE A C 1
ATOM 3532 O O . ILE A 1 443 ? 18.555 0.622 -19.889 1.00 52.10 443 ILE A O 1
ATOM 3537 N N . VAL A 1 444 ? 16.655 -0.292 -20.637 1.00 50.50 444 VAL A N 1
ATOM 3538 C CA . VAL A 1 444 ? 16.056 -0.257 -19.302 1.00 49.15 444 VAL A CA 1
ATOM 3539 C C . VAL A 1 444 ? 16.348 -1.583 -18.580 1.00 49.92 444 VAL A C 1
ATOM 3540 O O . VAL A 1 444 ? 16.025 -2.656 -19.085 1.00 48.68 444 VAL A O 1
ATOM 3544 N N . TYR A 1 445 ? 16.974 -1.507 -17.408 1.00 51.09 445 TYR A N 1
ATOM 3545 C CA . TYR A 1 445 ? 17.301 -2.708 -16.645 1.00 50.98 445 TYR A CA 1
ATOM 3546 C C . TYR A 1 445 ? 16.503 -2.816 -15.351 1.00 51.18 445 TYR A C 1
ATOM 3547 O O . TYR A 1 445 ? 15.869 -1.853 -14.916 1.00 50.42 445 TYR A O 1
ATOM 3556 N N . VAL A 1 446 ? 16.538 -4.007 -14.758 1.00 52.05 446 VAL A N 1
ATOM 3557 C CA . VAL A 1 446 ? 15.854 -4.315 -13.506 1.00 52.77 446 VAL A CA 1
ATOM 3558 C C . VAL A 1 446 ? 16.872 -4.877 -12.523 1.00 54.30 446 VAL A C 1
ATOM 3559 O O . VAL A 1 446 ? 17.854 -5.492 -12.927 1.00 54.55 446 VAL A O 1
ATOM 3563 N N . LYS A 1 447 ? 16.629 -4.677 -11.234 1.00 56.07 447 LYS A N 1
ATOM 3564 C CA . LYS A 1 447 ? 17.531 -5.170 -10.202 1.00 57.64 447 LYS A CA 1
ATOM 3565 C C . LYS A 1 447 ? 16.719 -5.421 -8.944 1.00 58.22 447 LYS A C 1
ATOM 3566 O O . LYS A 1 447 ? 15.923 -4.569 -8.548 1.00 58.39 447 LYS A O 1
ATOM 3572 N N . TYR A 1 448 ? 16.899 -6.582 -8.318 1.00 58.82 448 TYR A N 1
ATOM 3573 C CA . TYR A 1 448 ? 16.161 -6.871 -7.096 1.00 59.62 448 TYR A CA 1
ATOM 3574 C C . TYR A 1 448 ? 17.032 -6.657 -5.856 1.00 60.32 448 TYR A C 1
ATOM 3575 O O . TYR A 1 448 ? 18.119 -7.215 -5.752 1.00 61.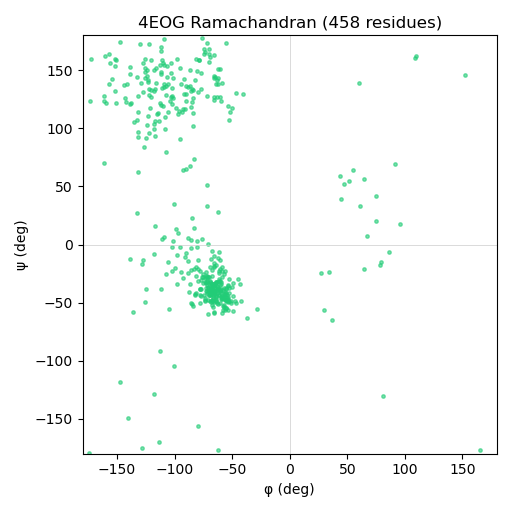03 448 TYR A O 1
ATOM 3584 N N . ASP A 1 449 ? 16.550 -5.848 -4.919 1.00 59.99 449 ASP A N 1
ATOM 3585 C CA . ASP A 1 449 ? 17.287 -5.591 -3.695 1.00 60.33 449 ASP A CA 1
ATOM 3586 C C . ASP A 1 449 ? 16.559 -6.247 -2.534 1.00 59.86 449 ASP A C 1
ATOM 3587 O O . ASP A 1 449 ? 15.414 -5.908 -2.240 1.00 59.84 449 ASP A O 1
ATOM 3592 N N . ARG A 1 450 ? 17.233 -7.179 -1.870 1.00 59.11 450 ARG A N 1
ATOM 3593 C CA . ARG A 1 450 ? 16.644 -7.909 -0.757 1.00 58.02 450 ARG A CA 1
ATOM 3594 C C . ARG A 1 450 ? 16.448 -7.104 0.526 1.00 58.25 450 ARG A C 1
ATOM 3595 O O . ARG A 1 450 ? 15.541 -7.402 1.302 1.00 58.43 450 ARG A O 1
ATOM 3597 N N . LEU A 1 451 ? 17.283 -6.094 0.759 1.00 58.10 451 LEU A N 1
ATOM 3598 C CA . LEU A 1 451 ? 17.138 -5.302 1.973 1.00 58.51 451 LEU A CA 1
ATOM 3599 C C . LEU A 1 451 ? 15.868 -4.461 1.956 1.00 58.99 451 LEU A C 1
ATOM 3600 O O . LEU A 1 451 ? 15.157 -4.361 2.962 1.00 59.59 451 LEU A O 1
ATOM 3605 N N . SER A 1 452 ? 15.591 -3.853 0.808 1.00 58.63 452 SER A N 1
ATOM 3606 C CA . SER A 1 452 ? 14.408 -3.018 0.639 1.00 58.23 452 SER A CA 1
ATOM 3607 C C . SER A 1 452 ? 13.255 -3.893 0.185 1.00 57.75 452 SER A C 1
ATOM 3608 O O . SER A 1 452 ? 12.090 -3.564 0.397 1.00 57.86 452 SER A O 1
ATOM 3611 N N . ASP A 1 453 ? 13.604 -5.012 -0.444 1.00 57.44 453 ASP A N 1
ATOM 3612 C CA . ASP A 1 453 ? 12.634 -5.968 -0.971 1.00 57.38 453 ASP A CA 1
ATOM 3613 C C . ASP A 1 453 ? 11.811 -5.335 -2.090 1.00 57.10 453 ASP A C 1
ATOM 3614 O O . ASP A 1 453 ? 10.583 -5.299 -2.014 1.00 57.69 453 ASP A O 1
ATOM 3616 N N . ARG A 1 454 ? 12.483 -4.839 -3.128 1.00 55.97 454 ARG A N 1
ATOM 3617 C CA . ARG A 1 454 ? 11.785 -4.210 -4.244 1.00 54.41 454 ARG A CA 1
ATOM 3618 C C . ARG A 1 454 ? 12.523 -4.319 -5.575 1.00 53.01 454 ARG A C 1
ATOM 3619 O O . ARG A 1 454 ? 13.755 -4.428 -5.618 1.00 52.72 454 ARG A O 1
ATOM 3627 N N . LEU A 1 455 ? 11.756 -4.284 -6.663 1.00 51.63 455 LEU A N 1
ATOM 3628 C CA . LEU A 1 455 ? 12.324 -4.330 -8.004 1.00 49.49 455 LEU A CA 1
ATOM 3629 C C . LEU A 1 455 ? 12.547 -2.895 -8.450 1.00 48.48 455 LEU A C 1
ATOM 3630 O O . LEU A 1 455 ? 11.646 -2.064 -8.374 1.00 47.78 455 LEU A O 1
ATOM 3635 N N . TYR A 1 456 ? 13.752 -2.610 -8.921 1.00 47.57 456 TYR A N 1
ATOM 3636 C CA . TYR A 1 456 ? 14.089 -1.275 -9.371 1.00 45.58 456 TYR A CA 1
ATOM 3637 C C . TYR A 1 456 ? 14.400 -1.252 -10.867 1.00 44.85 456 TYR A C 1
ATOM 3638 O O . TYR A 1 456 ? 15.041 -2.163 -11.395 1.00 43.92 456 TYR A O 1
ATOM 3647 N N . PHE A 1 457 ? 13.920 -0.212 -11.548 1.00 44.12 457 PHE A N 1
ATOM 3648 C CA . PHE A 1 457 ? 14.164 -0.033 -12.978 1.00 43.01 457 PHE A CA 1
ATOM 3649 C C . PHE A 1 457 ? 15.168 1.105 -13.085 1.00 42.62 457 PHE A C 1
ATOM 3650 O O . PHE A 1 457 ? 15.124 2.046 -12.294 1.00 42.29 457 PHE A O 1
ATOM 3658 N N . PHE A 1 458 ? 16.077 1.023 -14.047 1.00 42.53 458 PHE A N 1
ATOM 3659 C CA . PHE A 1 458 ? 17.075 2.065 -14.204 1.00 41.61 458 PHE A CA 1
ATOM 3660 C C . PHE A 1 458 ? 17.714 2.053 -15.592 1.00 42.31 458 PHE A C 1
ATOM 3661 O O . PHE A 1 458 ? 17.618 1.066 -16.337 1.00 40.34 458 PHE A O 1
ATOM 3669 N N . TYR A 1 459 ? 18.345 3.173 -15.939 1.00 42.51 459 TYR A N 1
ATOM 3670 C CA . TYR A 1 459 ? 19.039 3.306 -17.210 1.00 43.35 459 TYR A CA 1
ATOM 3671 C C . TYR A 1 459 ? 20.496 2.943 -16.953 1.00 44.75 459 TYR A C 1
ATOM 3672 O O . TYR A 1 459 ? 21.200 3.633 -16.224 1.00 43.48 459 TYR A O 1
ATOM 3681 N N . LYS A 1 460 ? 20.938 1.841 -17.542 1.00 48.28 460 LYS A N 1
ATOM 3682 C CA . LYS A 1 460 ? 22.309 1.398 -17.351 1.00 51.28 460 LYS A CA 1
ATOM 3683 C C . LYS A 1 460 ? 23.230 2.389 -18.026 1.00 52.24 460 LYS A C 1
ATOM 3684 O O . LYS A 1 460 ? 24.253 2.778 -17.470 1.00 53.67 460 LYS A O 1
ATOM 3690 N N . ASP A 1 461 ? 22.860 2.798 -19.232 1.00 52.95 461 ASP A N 1
ATOM 3691 C CA . ASP A 1 461 ? 23.649 3.768 -19.972 1.00 53.36 461 ASP A CA 1
ATOM 3692 C C . ASP A 1 461 ? 23.057 5.172 -19.732 1.00 53.45 461 ASP A C 1
ATOM 3693 O O . ASP A 1 461 ? 22.161 5.620 -20.453 1.00 54.11 461 ASP A O 1
ATOM 3698 N N . LYS A 1 462 ? 23.552 5.851 -18.701 1.00 53.68 462 LYS A N 1
ATOM 3699 C CA . LYS A 1 462 ? 23.083 7.190 -18.352 1.00 53.64 462 LYS A CA 1
ATOM 3700 C C . LYS A 1 462 ? 23.155 8.131 -19.565 1.00 53.50 462 LYS A C 1
ATOM 3701 O O . LYS A 1 462 ? 22.147 8.705 -19.977 1.00 53.90 462 LYS A O 1
ATOM 3707 N N . GLU A 1 463 ? 24.341 8.263 -20.149 1.00 52.74 463 GLU A N 1
ATOM 3708 C CA . GLU A 1 463 ? 24.544 9.140 -21.304 1.00 52.16 463 GLU A CA 1
ATOM 3709 C C . GLU A 1 463 ? 23.623 8.936 -22.501 1.00 50.55 463 GLU A C 1
ATOM 3710 O O . GLU A 1 463 ? 23.051 9.896 -23.016 1.00 50.05 463 GLU A O 1
ATOM 3716 N N . LYS A 1 464 ? 23.486 7.697 -22.958 1.00 48.80 464 LYS A N 1
ATOM 3717 C CA . LYS A 1 464 ? 22.661 7.432 -24.126 1.00 47.66 464 LYS A CA 1
ATOM 3718 C C . LYS A 1 464 ? 21.155 7.541 -23.871 1.00 46.11 464 LYS A C 1
ATOM 3719 O O . LYS A 1 464 ? 20.375 7.807 -24.787 1.00 44.62 464 LYS A O 1
ATOM 3725 N N . ALA A 1 465 ? 20.745 7.370 -22.623 1.00 44.35 465 ALA A N 1
ATOM 3726 C CA . ALA A 1 465 ? 19.339 7.506 -22.304 1.00 43.30 465 ALA A CA 1
ATOM 3727 C C . ALA A 1 465 ? 18.996 8.989 -22.440 1.00 43.20 465 ALA A C 1
ATOM 3728 O O . ALA A 1 465 ? 17.961 9.358 -23.002 1.00 42.83 465 ALA A O 1
ATOM 3730 N N . ALA A 1 466 ? 19.884 9.836 -21.931 1.00 41.80 466 ALA A N 1
ATOM 3731 C CA . ALA A 1 466 ? 19.692 11.279 -21.995 1.00 42.24 466 ALA A CA 1
ATOM 3732 C C . ALA A 1 466 ? 19.733 11.810 -23.436 1.00 42.31 466 ALA A C 1
ATOM 3733 O O . ALA A 1 466 ? 18.927 12.663 -23.811 1.00 41.72 466 ALA A O 1
ATOM 3735 N N . ASN A 1 467 ? 20.673 11.316 -24.236 1.00 41.56 467 ASN A N 1
ATOM 3736 C CA . ASN A 1 467 ? 20.776 11.761 -25.621 1.00 42.30 467 ASN A CA 1
ATOM 3737 C C . ASN A 1 467 ? 19.524 11.362 -26.409 1.00 42.16 467 ASN A C 1
ATOM 3738 O O . ASN A 1 467 ? 18.956 12.183 -27.132 1.00 41.87 467 ASN A O 1
ATOM 3743 N N . LEU A 1 468 ? 19.097 10.106 -26.270 1.00 42.45 468 LEU A N 1
ATOM 3744 C CA . LEU A 1 468 ? 17.892 9.628 -26.954 1.00 41.66 468 LEU A CA 1
ATOM 3745 C C . LEU A 1 468 ? 16.694 10.484 -26.535 1.00 41.94 468 LEU A C 1
ATOM 3746 O O . LEU A 1 468 ? 15.823 10.804 -27.356 1.00 39.64 468 LEU A O 1
ATOM 3751 N N . ALA A 1 469 ? 16.658 10.839 -25.250 1.00 41.31 469 ALA A N 1
ATOM 3752 C CA . ALA A 1 469 ? 15.584 11.653 -24.702 1.00 41.12 469 ALA A CA 1
ATOM 3753 C C . ALA A 1 469 ? 15.661 13.036 -25.316 1.00 41.78 469 ALA A C 1
ATOM 3754 O O . ALA A 1 469 ? 14.692 13.544 -25.879 1.00 43.72 469 ALA A O 1
ATOM 3756 N N . TYR A 1 470 ? 16.833 13.640 -25.201 1.00 41.71 470 TYR A N 1
ATOM 3757 C CA . TYR A 1 470 ? 17.052 14.957 -25.749 1.00 42.08 470 TYR A CA 1
ATOM 3758 C C . TYR A 1 470 ? 16.620 15.001 -27.213 1.00 43.16 470 TYR A C 1
ATOM 3759 O O . TYR A 1 470 ? 15.899 15.911 -27.631 1.00 43.24 470 TYR A O 1
ATOM 3768 N N . GLU A 1 471 ? 17.071 14.016 -27.984 1.00 43.24 471 GLU A N 1
ATOM 3769 C CA . GLU A 1 471 ? 16.743 13.948 -29.394 1.00 44.85 471 GLU A CA 1
ATOM 3770 C C . GLU A 1 471 ? 15.233 13.960 -29.630 1.00 44.57 471 GLU A C 1
ATOM 3771 O O . GLU A 1 471 ? 14.757 14.593 -30.575 1.00 45.28 471 GLU A O 1
ATOM 3777 N N . ALA A 1 472 ? 14.486 13.287 -28.755 1.00 43.43 472 ALA A N 1
ATOM 3778 C CA . ALA A 1 472 ? 13.028 13.201 -28.861 1.00 42.27 472 ALA A CA 1
ATOM 3779 C C . ALA A 1 472 ? 12.312 14.512 -28.553 1.00 42.58 472 ALA A C 1
ATOM 3780 O O . ALA A 1 472 ? 11.085 14.579 -28.575 1.00 43.18 472 ALA A O 1
ATOM 3782 N N . LEU A 1 473 ? 13.082 15.546 -28.252 1.00 42.40 473 LEU A N 1
ATOM 3783 C CA . LEU A 1 473 ? 12.526 16.860 -27.967 1.00 42.98 473 LEU A CA 1
ATOM 3784 C C . LEU A 1 473 ? 12.623 17.688 -29.242 1.00 44.35 473 LEU A C 1
ATOM 3785 O O . LEU A 1 473 ? 11.764 18.524 -29.525 1.00 43.85 473 LEU A O 1
ATOM 3790 N N . LEU A 1 474 ? 13.691 17.443 -30.000 1.00 45.95 474 LEU A N 1
ATOM 3791 C CA . LEU A 1 474 ? 13.956 18.147 -31.254 1.00 47.10 474 LEU A CA 1
ATOM 3792 C C . LEU A 1 474 ? 13.353 17.415 -32.452 1.00 47.53 474 LEU A C 1
ATOM 3793 O O . LEU A 1 474 ? 13.301 17.956 -33.555 1.00 45.84 474 LEU A O 1
ATOM 3798 N N . TYR A 1 475 ? 12.900 16.185 -32.214 1.00 48.58 475 TYR A N 1
ATOM 3799 C CA . TYR A 1 475 ? 12.327 15.326 -33.247 1.00 50.78 475 TYR A CA 1
ATOM 3800 C C . TYR A 1 475 ? 11.028 15.811 -33.906 1.00 53.88 475 TYR A C 1
ATOM 3801 O O . TYR A 1 475 ? 10.116 16.306 -33.236 1.00 52.98 475 TYR A O 1
ATOM 3810 N N . ARG A 1 476 ? 10.953 15.647 -35.227 1.00 57.20 476 ARG A N 1
ATOM 3811 C CA . ARG A 1 476 ? 9.790 16.064 -36.004 1.00 61.11 476 ARG A CA 1
ATOM 3812 C C . ARG A 1 476 ? 9.501 15.060 -37.120 1.00 64.18 476 ARG A C 1
ATOM 3813 O O . ARG A 1 476 ? 10.358 14.802 -37.966 1.00 65.52 476 ARG A O 1
ATOM 3821 N N . GLY A 1 477 ? 8.292 14.508 -37.130 1.00 67.31 477 GLY A N 1
ATOM 3822 C CA . GLY A 1 477 ? 7.926 13.541 -38.153 1.00 71.76 477 GLY A CA 1
ATOM 3823 C C . GLY A 1 477 ? 8.093 14.038 -39.582 1.00 74.58 477 GLY A C 1
ATOM 3824 O O . GLY A 1 477 ? 8.382 15.215 -39.812 1.00 74.54 477 GLY A O 1
ATOM 3825 N N . GLU A 1 478 ? 7.900 13.140 -40.548 1.00 76.95 478 GLU A N 1
ATOM 3826 C CA . GLU A 1 478 ? 8.043 13.490 -41.962 1.00 79.43 478 GLU A CA 1
ATOM 3827 C C . GLU A 1 478 ? 6.706 13.692 -42.672 1.00 80.49 478 GLU A C 1
ATOM 3828 O O . GLU A 1 478 ? 5.782 12.882 -42.532 1.00 81.24 478 GLU A O 1
ATOM 3834 N N . LYS A 1 479 ? 6.623 14.769 -43.451 1.00 81.07 479 LYS A N 1
ATOM 3835 C CA . LYS A 1 479 ? 5.412 15.099 -44.196 1.00 81.72 479 LYS A CA 1
ATOM 3836 C C . LYS A 1 479 ? 5.728 15.279 -45.684 1.00 82.00 479 LYS A C 1
ATOM 3837 O O . LYS A 1 479 ? 5.059 14.710 -46.549 1.00 81.04 479 LYS A O 1
ATOM 3843 N N . GLU A 1 480 ? 6.750 16.082 -45.961 1.00 82.94 480 GLU A N 1
ATOM 3844 C CA . GLU A 1 480 ? 7.190 16.357 -47.322 1.00 83.48 480 GLU A CA 1
ATOM 3845 C C . GLU A 1 480 ? 8.692 16.627 -47.351 1.00 83.74 480 GLU A C 1
ATOM 3846 O O . GLU A 1 480 ? 9.290 16.773 -46.262 1.00 83.37 480 GLU A O 1
#

Nearest PDB structures (foldseek):
  4eog-assembly1_A-2  TM=1.002E+00  e=2.462E-90  Pyrococcus furiosus DSM 3638
  6o6y-assembly1_B  TM=7.729E-01  e=1.364E-26  Thermococcus onnurineus
  6o6z-assembly1_B  TM=7.758E-01  e=1.441E-26  Thermococcus onnurineus NA1
  6o6x-assembly1_B  TM=7.543E-01  e=1.222E-26  Thermococcus onnurineus
  6o6t-assembly1_B  TM=7.595E-01  e=2.974E-25  Thermococcus onnurineus NA1

Sequence (460 aa):
RVLVTTWGNPFQWEPITYEYRGIKVKSRNTLPILVKTLEPERILILVADTANYYDSGKNKPEIEEKSFSSYSEVVEDTKERILWHIKEEVIEELREEDPELAKKIENLKDERITIEVLPGVGVFGNITVEGELDFYYYATYKLAEWLPVQNNLEVYLDLTHGINFPTFTYRALRNLLGLLAYLYNVKFEIVNSEPYPLGVSQEIREDTILHIREIGEGVVRPRPQYSPVEGKLYWNAFISSVANGFPLVFASFYPNIRDVEDYLNKKLEEFLVGIEVGEREDGKPYVKREKALDRSFKNASKLYYALRVFNTKFQNYPKKEVPIEEIEISKIFESLPRIGIILERQVEWLRNLVYGRLWYENGEQKIKKGLLEIIKDKKDKRKEAEALKKGKTISLAEAAKLTRISPNVVRNFIAHSGFEYNIVYVKYDRLSDRLYFFYKDKEKAANLAYEALLYRGEKE